Protein AF-A0AAD9N874-F1 (afdb_monomer_lite)

Radius of gyration: 60.64 Å; chains: 1; bounding box: 151×51×188 Å

Secondary structure (DSSP, 8-state):
-------------------------HHHHHHHHHHHS-HHHHHHHHHHHHHHHHHHHHHHHHHHHHHHHHHHHHHHHHHTT--STHHHHHHHHHHHHHHHHHHHHHHHHHHHHHHHHHHHHHHHHHHHHHHHHHHHHHHHHHHHHHHHHHHHHHHHHHHHHHHHHHHHHHHHHHHHHHHHHHHHHHHHHHHHHHHHHHHHHHHHHHHHHHHHHHHHHHHHHHHHHHHHHHHHHHHHHHHHHHTT--------------SSTTTSSSS--PPPP-SHHHHHHHHHHHHHHHGGGS-HHHHHHHHHHHHHHSEEE-TTT--HHHHHHHHHHHH-HHHHTT--EEE-TT-GGGTSHHHHHHHHHHHTTSTTTT--EEEETT----HHHHHHHHHHHHHH-TT--EEEE--TT--HHHHHHHHHHHHHSTT-EEEESSPPTTHHHHHHHSTT--

InterPro domains:
  IPR032675 Leucine-rich repeat domain superfamily [G3DSA:3.80.10.10] (311-430)

Structure (mmCIF, N/CA/C/O backbone):
data_AF-A0AAD9N874-F1
#
_entry.id   AF-A0AAD9N874-F1
#
loop_
_atom_site.group_PDB
_atom_site.id
_atom_site.type_symbol
_atom_site.label_atom_id
_atom_site.label_alt_id
_atom_site.label_comp_id
_atom_site.label_asym_id
_atom_site.label_entity_id
_atom_site.label_seq_id
_atom_site.pdbx_PDB_ins_code
_atom_site.Cartn_x
_atom_site.Cartn_y
_atom_site.Cartn_z
_atom_site.occupancy
_atom_site.B_iso_or_equiv
_atom_site.auth_seq_id
_atom_site.auth_comp_id
_atom_site.auth_asym_id
_atom_site.auth_atom_id
_atom_site.pdbx_PDB_model_num
ATOM 1 N N . MET A 1 1 ? 38.591 -28.260 7.356 1.00 42.00 1 MET A N 1
ATOM 2 C CA . MET A 1 1 ? 37.758 -28.757 6.239 1.00 42.00 1 MET A CA 1
ATOM 3 C C . MET A 1 1 ? 37.485 -27.555 5.336 1.00 42.00 1 MET A C 1
ATOM 5 O O . MET A 1 1 ? 36.665 -26.738 5.706 1.00 42.00 1 MET A O 1
ATOM 9 N N . ALA A 1 2 ? 38.354 -27.141 4.413 1.00 37.69 2 ALA A N 1
ATOM 10 C CA . ALA A 1 2 ? 38.910 -27.780 3.211 1.00 37.69 2 ALA A CA 1
ATOM 11 C C . ALA A 1 2 ? 37.893 -27.962 2.060 1.00 37.69 2 ALA A C 1
ATOM 13 O O . ALA A 1 2 ? 36.915 -28.679 2.231 1.00 37.69 2 ALA A O 1
ATOM 14 N N . HIS A 1 3 ? 38.265 -27.374 0.906 1.00 35.12 3 HIS A N 1
ATOM 15 C CA . HIS A 1 3 ? 37.797 -27.563 -0.487 1.00 35.12 3 HIS A CA 1
ATOM 16 C C . HIS A 1 3 ? 36.649 -26.646 -0.973 1.00 35.12 3 HIS A C 1
ATOM 18 O O . HIS A 1 3 ? 35.693 -26.420 -0.253 1.00 35.12 3 HIS A O 1
ATOM 24 N N . SER A 1 4 ? 36.680 -26.039 -2.171 1.00 32.09 4 SER A N 1
ATOM 25 C CA . SER A 1 4 ? 37.564 -26.227 -3.342 1.00 32.09 4 SER A CA 1
ATOM 26 C C . SER A 1 4 ? 37.366 -25.111 -4.388 1.00 32.09 4 SER A C 1
ATOM 28 O O . SER A 1 4 ? 36.240 -24.771 -4.733 1.00 32.09 4 SER A O 1
ATOM 30 N N . ARG A 1 5 ? 38.479 -24.597 -4.936 1.00 38.16 5 ARG A N 1
ATOM 31 C CA . ARG A 1 5 ? 38.583 -23.929 -6.252 1.00 38.16 5 ARG A CA 1
ATOM 32 C C . ARG A 1 5 ? 38.628 -24.987 -7.367 1.00 38.16 5 ARG A C 1
ATOM 34 O O . ARG A 1 5 ? 39.183 -26.054 -7.107 1.00 38.16 5 ARG A O 1
ATOM 41 N N . PRO A 1 6 ? 38.266 -24.655 -8.618 1.00 43.28 6 PRO A N 1
ATOM 42 C CA . PRO A 1 6 ? 38.778 -25.358 -9.784 1.00 43.28 6 PRO A CA 1
ATOM 43 C C . PRO A 1 6 ? 39.848 -24.528 -10.518 1.00 43.28 6 PRO A C 1
ATOM 45 O O . PRO A 1 6 ? 39.584 -23.470 -11.084 1.00 43.28 6 PRO A O 1
ATOM 48 N N . THR A 1 7 ? 41.076 -25.045 -10.498 1.00 34.88 7 THR A N 1
ATOM 49 C CA . THR A 1 7 ? 42.065 -24.981 -11.590 1.00 34.88 7 THR A CA 1
ATOM 50 C C . THR A 1 7 ? 41.526 -25.824 -12.758 1.00 34.88 7 THR A C 1
ATOM 52 O O . THR A 1 7 ? 40.979 -26.891 -12.516 1.00 34.88 7 THR A O 1
ATOM 55 N N . GLY A 1 8 ? 41.524 -25.375 -14.011 1.00 32.25 8 GLY A N 1
ATOM 56 C CA . GLY A 1 8 ? 42.701 -25.275 -14.872 1.00 32.25 8 GLY A CA 1
ATOM 57 C C . GLY A 1 8 ? 42.715 -26.455 -15.855 1.00 32.25 8 GLY A C 1
ATOM 58 O O . GLY A 1 8 ? 42.802 -27.599 -15.426 1.00 32.25 8 GLY A O 1
ATOM 59 N N . VAL A 1 9 ? 42.650 -26.185 -17.163 1.00 30.33 9 VAL A N 1
ATOM 60 C CA . VAL A 1 9 ? 43.006 -27.160 -18.207 1.00 30.33 9 VAL A CA 1
ATOM 61 C C . VAL A 1 9 ? 44.010 -26.507 -19.144 1.00 30.33 9 VAL A C 1
ATOM 63 O O . VAL A 1 9 ? 43.755 -25.467 -19.747 1.00 30.33 9 VAL A O 1
ATOM 66 N N . ALA A 1 10 ? 45.174 -27.142 -19.199 1.00 33.56 10 ALA A N 1
ATOM 67 C CA . ALA A 1 10 ? 46.277 -26.883 -20.099 1.00 33.56 10 ALA A CA 1
ATOM 68 C C . ALA A 1 10 ? 46.160 -27.760 -21.356 1.00 33.56 10 ALA A C 1
ATOM 70 O O . ALA A 1 10 ? 45.711 -28.900 -21.275 1.00 33.56 10 ALA A O 1
ATOM 71 N N . ALA A 1 11 ? 46.670 -27.264 -22.481 1.00 30.23 11 ALA A N 1
ATOM 72 C CA . ALA A 1 11 ? 47.220 -28.064 -23.578 1.00 30.23 11 ALA A CA 1
ATOM 73 C C . ALA A 1 11 ? 48.305 -27.191 -24.239 1.00 30.23 11 ALA A C 1
ATOM 75 O O . ALA A 1 11 ? 48.022 -26.091 -24.700 1.00 30.23 11 ALA A O 1
ATOM 76 N N . ALA A 1 12 ? 49.587 -27.436 -23.968 1.00 30.05 12 ALA A N 1
ATOM 77 C CA . ALA A 1 12 ? 50.459 -28.448 -24.574 1.00 30.05 12 ALA A CA 1
ATOM 78 C C . ALA A 1 12 ? 50.998 -28.028 -25.957 1.00 30.05 12 ALA A C 1
ATOM 80 O O . ALA A 1 12 ? 50.271 -27.827 -26.923 1.00 30.05 12 ALA A O 1
ATOM 81 N N . ARG A 1 13 ? 52.328 -27.891 -25.978 1.00 33.28 13 ARG A N 1
ATOM 82 C CA . ARG A 1 13 ? 53.229 -27.577 -27.091 1.00 33.28 13 ARG A CA 1
ATOM 83 C C . ARG A 1 13 ? 53.174 -28.637 -28.198 1.00 33.28 13 ARG A C 1
ATOM 85 O O . ARG A 1 13 ? 53.169 -29.820 -27.891 1.00 33.28 13 ARG A O 1
ATOM 92 N N . SER A 1 14 ? 53.407 -28.225 -29.442 1.00 27.48 14 SER A N 1
ATOM 93 C CA . SER A 1 14 ? 54.469 -28.821 -30.267 1.00 27.48 14 SER A CA 1
ATOM 94 C C . SER A 1 14 ? 54.889 -27.827 -31.351 1.00 27.48 14 SER A C 1
ATOM 96 O O . SER A 1 14 ? 54.061 -27.105 -31.901 1.00 27.48 14 SER A O 1
ATOM 98 N N . GLY A 1 15 ? 56.194 -27.726 -31.583 1.00 32.03 15 GLY A N 1
ATOM 99 C CA . GLY A 1 15 ? 56.766 -26.992 -32.703 1.00 32.03 15 GLY A CA 1
ATOM 100 C C . GLY A 1 15 ? 57.331 -27.972 -33.715 1.00 32.03 15 GLY A C 1
ATOM 101 O O . GLY A 1 15 ? 57.788 -2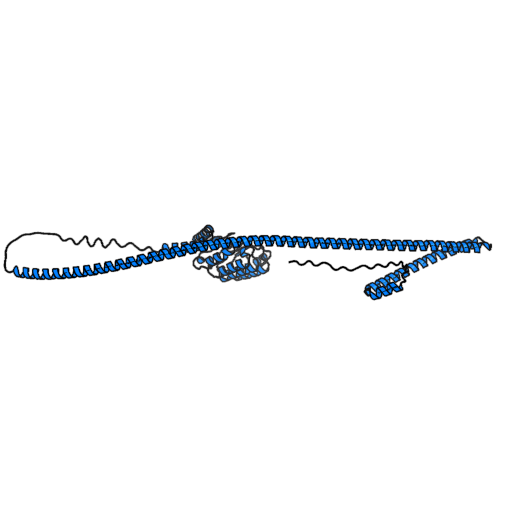9.030 -33.308 1.00 32.03 15 GLY A O 1
ATOM 102 N N . VAL A 1 16 ? 57.351 -27.590 -34.989 1.00 28.25 16 VAL A N 1
ATOM 103 C CA . VAL A 1 16 ? 58.293 -28.069 -36.009 1.00 28.25 16 VAL A CA 1
ATOM 104 C C . VAL A 1 16 ? 58.403 -26.947 -37.040 1.00 28.25 16 VAL A C 1
ATOM 106 O O . VAL A 1 16 ? 57.395 -26.467 -37.554 1.00 28.25 16 VAL A O 1
ATOM 109 N N . GLY A 1 17 ? 59.625 -26.486 -37.299 1.00 33.69 17 GLY A N 1
ATOM 110 C CA . GLY A 1 17 ? 59.907 -25.601 -38.420 1.00 33.69 17 GLY A CA 1
ATOM 111 C C . GLY A 1 17 ? 59.955 -26.380 -39.729 1.00 33.69 17 GLY A C 1
ATOM 112 O O . GLY A 1 17 ? 60.390 -27.523 -39.754 1.00 33.69 17 GLY A O 1
ATOM 113 N N . SER A 1 18 ? 59.577 -25.748 -40.830 1.00 27.91 18 SER A N 1
ATOM 114 C CA . SER A 1 18 ? 60.259 -25.967 -42.104 1.00 27.91 18 SER A CA 1
ATOM 115 C C . SER A 1 18 ? 59.939 -24.824 -43.056 1.00 27.91 18 SER A C 1
ATOM 117 O O . SER A 1 18 ? 58.809 -24.375 -43.213 1.00 27.91 18 SER A O 1
ATOM 119 N N . THR A 1 19 ? 61.007 -24.304 -43.636 1.00 43.25 19 THR A N 1
ATOM 120 C CA . THR A 1 19 ? 61.023 -23.492 -44.839 1.00 43.25 19 THR A CA 1
ATOM 121 C C . THR A 1 19 ? 60.520 -24.321 -46.015 1.00 43.25 19 THR A C 1
ATOM 123 O O . THR A 1 19 ? 61.205 -25.253 -46.429 1.00 43.25 19 THR A O 1
ATOM 126 N N . THR A 1 20 ? 59.395 -23.939 -46.611 1.00 32.03 20 THR A N 1
ATOM 127 C CA . THR A 1 20 ? 59.020 -24.372 -47.961 1.00 32.03 20 THR A CA 1
ATOM 128 C C . THR A 1 20 ? 58.511 -23.175 -48.747 1.00 32.03 20 THR A C 1
ATOM 130 O O . THR A 1 20 ? 57.522 -22.522 -48.425 1.00 32.03 20 THR A O 1
ATOM 133 N N . ARG A 1 21 ? 59.288 -22.841 -49.772 1.00 42.00 21 ARG A N 1
ATOM 134 C CA . ARG A 1 21 ? 58.993 -21.843 -50.788 1.00 42.00 21 ARG A CA 1
ATOM 135 C C . ARG A 1 21 ? 58.065 -22.524 -51.792 1.00 42.00 21 ARG A C 1
ATOM 137 O O . ARG A 1 21 ? 58.548 -23.156 -52.721 1.00 42.00 21 ARG A O 1
ATOM 144 N N . GLU A 1 22 ? 56.758 -22.450 -51.569 1.00 33.22 22 GLU A N 1
ATOM 145 C CA . GLU A 1 22 ? 55.765 -22.943 -52.526 1.00 33.22 22 GLU A CA 1
ATOM 146 C C . GLU A 1 22 ? 55.312 -21.803 -53.437 1.00 33.22 22 GLU A C 1
ATOM 148 O O . GLU A 1 22 ? 54.721 -20.809 -53.009 1.00 33.22 22 GLU A O 1
ATOM 153 N N . VAL A 1 23 ? 55.616 -21.954 -54.723 1.00 37.16 23 VAL A N 1
ATOM 154 C CA . VAL A 1 23 ? 54.892 -21.270 -55.789 1.00 37.16 23 VAL A CA 1
ATOM 155 C C . VAL A 1 23 ? 53.478 -21.852 -55.762 1.00 37.16 23 VAL A C 1
ATOM 157 O O . VAL A 1 23 ? 53.279 -23.004 -56.132 1.00 37.16 23 VAL A O 1
ATOM 160 N N . LEU A 1 24 ? 52.520 -21.081 -55.241 1.00 38.62 24 LEU A N 1
ATOM 161 C CA . LEU A 1 24 ? 51.105 -21.448 -55.214 1.00 38.62 24 LEU A CA 1
ATOM 162 C C . LEU A 1 24 ? 50.596 -21.589 -56.649 1.00 38.62 24 LEU A C 1
ATOM 164 O O . LEU A 1 24 ? 50.395 -20.596 -57.349 1.00 38.62 24 LEU A O 1
ATOM 168 N N . ASP A 1 25 ? 50.391 -22.831 -57.068 1.00 51.28 25 ASP A N 1
ATOM 169 C CA . ASP A 1 25 ? 49.714 -23.149 -58.312 1.00 51.28 25 ASP A CA 1
ATOM 170 C C . ASP A 1 25 ? 48.209 -22.867 -58.154 1.00 51.28 25 ASP A C 1
ATOM 172 O O . ASP A 1 25 ? 47.605 -23.180 -57.121 1.00 51.28 25 ASP A O 1
ATOM 176 N N . ASN A 1 26 ? 47.585 -22.249 -59.162 1.00 49.41 26 ASN A N 1
ATOM 177 C CA . ASN A 1 26 ? 46.180 -21.803 -59.105 1.00 49.41 26 ASN A CA 1
ATOM 178 C C . ASN A 1 26 ? 45.200 -22.960 -58.821 1.00 49.41 26 ASN A C 1
ATOM 180 O O . ASN A 1 26 ? 44.080 -22.744 -58.355 1.00 49.41 26 ASN A O 1
ATOM 184 N N . THR A 1 27 ? 45.649 -24.189 -59.054 1.00 56.91 27 THR A N 1
ATOM 185 C CA . THR A 1 27 ? 44.970 -25.452 -58.778 1.00 56.91 27 THR A CA 1
ATOM 186 C C . THR A 1 27 ? 44.706 -25.666 -57.279 1.00 56.91 27 THR A C 1
ATOM 188 O O . THR A 1 27 ? 43.614 -26.087 -56.904 1.00 56.91 27 THR A O 1
ATOM 191 N N . PHE A 1 28 ? 45.639 -25.277 -56.399 1.00 63.06 28 PHE A N 1
ATOM 192 C CA . PHE A 1 28 ? 45.507 -25.462 -54.945 1.00 63.06 28 PHE A CA 1
ATOM 193 C C . PHE A 1 28 ? 44.480 -24.509 -54.316 1.00 63.06 28 PHE A C 1
ATOM 195 O O . PHE A 1 28 ? 43.690 -24.898 -53.456 1.00 63.06 28 PHE A O 1
ATOM 202 N N . LEU A 1 29 ? 44.441 -23.254 -54.778 1.00 55.84 29 LEU A N 1
ATOM 203 C CA . LEU A 1 29 ? 43.471 -22.259 -54.305 1.00 55.84 29 LEU A CA 1
ATOM 204 C C . LEU A 1 29 ? 42.032 -22.614 -54.706 1.00 55.84 29 LEU A C 1
ATOM 206 O O . LEU A 1 29 ? 41.101 -22.318 -53.956 1.00 55.84 29 LEU A O 1
ATOM 210 N N . LEU A 1 30 ? 41.848 -23.271 -55.855 1.00 63.91 30 LEU A N 1
ATOM 211 C CA . LEU A 1 30 ? 40.539 -23.741 -56.310 1.00 63.91 30 LEU A CA 1
ATOM 212 C C . LEU A 1 30 ? 40.043 -24.949 -55.501 1.00 63.91 30 LEU A C 1
ATOM 214 O O . LEU A 1 30 ? 38.861 -24.989 -55.158 1.00 63.91 30 LEU A O 1
ATOM 218 N N . ASP A 1 31 ? 40.919 -25.886 -55.136 1.00 63.94 31 ASP A N 1
ATOM 219 C CA . ASP A 1 31 ? 40.536 -27.028 -54.294 1.00 63.94 31 ASP A CA 1
ATOM 220 C C . ASP A 1 31 ? 40.328 -26.640 -52.822 1.00 63.94 31 ASP A C 1
ATOM 222 O O . ASP A 1 31 ? 39.381 -27.112 -52.190 1.00 63.94 31 ASP A O 1
ATOM 226 N N . PHE A 1 32 ? 41.109 -25.697 -52.285 1.00 70.69 32 PHE A N 1
ATOM 227 C CA . PHE A 1 32 ? 40.855 -25.143 -50.951 1.00 70.69 32 PHE A CA 1
ATOM 228 C C . PHE A 1 32 ? 39.495 -24.425 -50.873 1.00 70.69 32 PHE A C 1
ATOM 230 O O . PHE A 1 32 ? 38.756 -24.589 -49.896 1.00 70.69 32 PHE A O 1
ATOM 237 N N . ALA A 1 33 ? 39.145 -23.661 -51.916 1.00 70.38 33 ALA A N 1
ATOM 238 C CA . ALA A 1 33 ? 37.878 -22.939 -51.997 1.00 70.38 33 ALA A CA 1
ATOM 239 C C . ALA A 1 33 ? 36.670 -23.884 -52.100 1.00 70.38 33 ALA A C 1
ATOM 241 O O . ALA A 1 33 ? 35.655 -23.627 -51.453 1.00 70.38 33 ALA A O 1
ATOM 242 N N . LYS A 1 34 ? 36.788 -25.002 -52.834 1.00 76.00 34 LYS A N 1
ATOM 243 C CA . LYS A 1 34 ? 35.721 -26.015 -52.945 1.00 76.00 34 LYS A CA 1
ATOM 244 C C . LYS A 1 34 ? 35.302 -26.608 -51.599 1.00 76.00 34 LYS A C 1
ATOM 246 O O . LYS A 1 34 ? 34.127 -26.919 -51.430 1.00 76.00 34 LYS A O 1
ATOM 251 N N . HIS A 1 35 ? 36.237 -26.766 -50.662 1.00 71.88 35 HIS A N 1
ATOM 252 C CA . HIS A 1 35 ? 35.974 -27.432 -49.383 1.00 71.88 35 HIS A CA 1
ATOM 253 C C . HIS A 1 35 ? 35.630 -26.489 -48.221 1.00 71.88 35 HIS A C 1
ATOM 255 O O . HIS A 1 35 ? 35.048 -26.951 -47.244 1.00 71.88 35 HIS A O 1
ATOM 261 N N . ASN A 1 36 ? 35.959 -25.192 -48.304 1.00 68.06 36 ASN A N 1
ATOM 262 C CA . ASN A 1 36 ? 35.872 -24.280 -47.150 1.00 68.06 36 ASN A CA 1
ATOM 263 C C . ASN A 1 36 ? 35.109 -22.970 -47.401 1.00 68.06 36 ASN A C 1
ATOM 265 O O . ASN A 1 36 ? 34.953 -22.182 -46.471 1.00 68.06 36 ASN A O 1
ATOM 269 N N . MET A 1 37 ? 34.662 -22.700 -48.630 1.00 72.94 37 MET A N 1
ATOM 270 C CA . MET A 1 37 ? 33.981 -21.447 -48.984 1.00 72.94 37 MET A CA 1
ATOM 271 C C . MET A 1 37 ? 32.569 -21.721 -49.498 1.00 72.94 37 MET A C 1
ATOM 273 O O . MET A 1 37 ? 32.324 -22.746 -50.135 1.00 72.94 37 MET A O 1
ATOM 277 N N . SER A 1 38 ? 31.637 -20.801 -49.246 1.00 75.88 38 SER A N 1
ATOM 278 C CA . SER A 1 38 ? 30.277 -20.902 -49.788 1.00 75.88 38 SER A CA 1
ATOM 279 C C . SER A 1 38 ? 30.277 -20.763 -51.322 1.00 75.88 38 SER A C 1
ATOM 281 O O . SER A 1 38 ? 31.174 -20.118 -51.874 1.00 75.88 38 SER A O 1
ATOM 283 N N . PRO A 1 39 ? 29.278 -21.304 -52.049 1.00 69.12 39 PRO A N 1
ATOM 284 C CA . PRO A 1 39 ? 29.229 -21.227 -53.516 1.00 69.12 39 PRO A CA 1
ATOM 285 C C . PRO A 1 39 ? 29.345 -19.796 -54.071 1.00 69.12 39 PRO A C 1
ATOM 287 O O . PRO A 1 39 ? 29.972 -19.572 -55.107 1.00 69.12 39 PRO A O 1
ATOM 290 N N . THR A 1 40 ? 28.805 -18.810 -53.351 1.00 60.03 40 THR A N 1
ATOM 291 C CA . THR A 1 40 ? 28.890 -17.387 -53.709 1.00 60.03 40 THR A CA 1
ATOM 292 C C . THR A 1 40 ? 30.314 -16.846 -53.575 1.00 60.03 40 THR A C 1
ATOM 294 O O . THR A 1 40 ? 30.794 -16.127 -54.451 1.00 60.03 40 THR A O 1
ATOM 297 N N . GLU A 1 41 ? 31.027 -17.221 -52.513 1.00 60.75 41 GLU A N 1
ATOM 298 C CA . GLU A 1 41 ? 32.422 -16.826 -52.303 1.00 60.75 41 GLU A CA 1
ATOM 299 C C . GLU A 1 41 ? 33.365 -17.546 -53.280 1.00 60.75 41 GLU A C 1
ATOM 301 O O . GLU A 1 41 ? 34.318 -16.940 -53.771 1.00 60.75 41 GLU A O 1
ATOM 306 N N . GLN A 1 42 ? 33.067 -18.803 -53.636 1.00 65.62 42 GLN A N 1
ATOM 307 C CA . GLN A 1 42 ? 33.783 -19.542 -54.683 1.00 65.62 42 GLN A CA 1
ATOM 308 C C . GLN A 1 42 ? 33.629 -18.864 -56.051 1.00 65.62 42 GLN A C 1
ATOM 310 O O . GLN A 1 42 ? 34.613 -18.695 -56.775 1.00 65.62 42 GLN A O 1
ATOM 315 N N . PHE A 1 43 ? 32.414 -18.424 -56.397 1.00 63.38 43 PHE A N 1
ATOM 316 C CA . PHE A 1 43 ? 32.150 -17.702 -57.641 1.00 63.38 43 PHE A CA 1
ATOM 317 C C . PHE A 1 43 ? 32.902 -16.367 -57.691 1.00 63.38 43 PHE A C 1
ATOM 319 O O . PHE A 1 43 ? 33.572 -16.072 -58.682 1.00 63.38 43 PHE A O 1
ATOM 326 N N . GLN A 1 44 ? 32.874 -15.588 -56.607 1.00 59.19 44 GLN A N 1
ATOM 327 C CA . GLN A 1 44 ? 33.616 -14.327 -56.533 1.00 59.19 44 GLN A CA 1
ATOM 328 C C . GLN A 1 44 ? 35.134 -14.536 -56.624 1.00 59.19 44 GLN A C 1
ATOM 330 O O . GLN A 1 44 ? 35.810 -13.782 -57.328 1.00 59.19 44 GLN A O 1
ATOM 335 N N . LEU A 1 45 ? 35.675 -15.583 -55.989 1.00 65.38 45 LEU A N 1
ATOM 336 C CA . LEU A 1 45 ? 37.093 -15.934 -56.095 1.00 65.38 45 LEU A CA 1
ATOM 337 C C . LEU A 1 45 ? 37.463 -16.341 -57.532 1.00 65.38 45 LEU A C 1
ATOM 339 O O . LEU A 1 45 ? 38.462 -15.860 -58.069 1.00 65.38 45 LEU A O 1
ATOM 343 N N . GLY A 1 46 ? 36.630 -17.157 -58.185 1.00 60.72 46 GLY A N 1
ATOM 344 C CA . GLY A 1 46 ? 36.826 -17.592 -59.571 1.00 60.72 46 GLY A CA 1
ATOM 345 C C . GLY A 1 46 ? 36.775 -16.441 -60.580 1.00 60.72 46 GLY A C 1
ATOM 346 O O . GLY A 1 46 ? 37.608 -16.375 -61.487 1.00 60.72 46 GLY A O 1
ATOM 347 N N . VAL A 1 47 ? 35.851 -15.494 -60.398 1.00 55.59 47 VAL A N 1
ATOM 348 C CA . VAL A 1 47 ? 35.753 -14.278 -61.223 1.00 55.59 47 VAL A CA 1
ATOM 349 C C . VAL A 1 47 ? 36.964 -13.370 -61.000 1.00 55.59 47 VAL A C 1
ATOM 351 O O . VAL A 1 47 ? 37.551 -12.884 -61.965 1.00 55.59 47 VAL A O 1
ATOM 354 N N . SER A 1 48 ? 37.405 -13.196 -59.752 1.00 54.31 48 SER A N 1
ATOM 355 C CA . SER A 1 48 ? 38.559 -12.349 -59.425 1.00 54.31 48 SER A CA 1
ATOM 356 C C . SER A 1 48 ? 39.883 -12.925 -59.953 1.00 54.31 48 SER A C 1
ATOM 358 O O . SER A 1 48 ? 40.722 -12.180 -60.463 1.00 54.31 48 SER A O 1
ATOM 360 N N . LEU A 1 49 ? 40.062 -14.251 -59.909 1.00 55.69 49 LEU A N 1
ATOM 361 C CA . LEU A 1 49 ? 41.225 -14.932 -60.494 1.00 55.69 49 LEU A CA 1
ATOM 362 C C . LEU A 1 49 ? 41.221 -14.862 -62.029 1.00 55.69 49 LEU A C 1
ATOM 364 O O . LEU A 1 49 ? 42.264 -14.590 -62.629 1.00 55.69 49 LEU A O 1
ATOM 368 N N . LYS A 1 50 ? 40.055 -15.033 -62.671 1.00 52.91 50 LYS A N 1
ATOM 369 C CA . LYS A 1 50 ? 39.913 -14.882 -64.130 1.00 52.91 50 LYS A CA 1
ATOM 370 C C . LYS A 1 50 ? 40.186 -13.454 -64.596 1.00 52.91 50 LYS A C 1
ATOM 372 O O . LYS A 1 50 ? 40.898 -13.285 -65.580 1.00 52.91 50 LYS A O 1
ATOM 377 N N . LEU A 1 51 ? 39.681 -12.448 -63.882 1.00 47.97 51 LEU A N 1
ATOM 378 C CA . LEU A 1 51 ? 39.933 -11.039 -64.197 1.00 47.97 51 LEU A CA 1
ATOM 379 C C . LEU A 1 51 ? 41.414 -10.689 -64.042 1.00 47.97 51 LEU A C 1
ATOM 381 O O . LEU A 1 51 ? 41.995 -10.139 -64.966 1.00 47.97 51 LEU A O 1
ATOM 385 N N . LYS A 1 52 ? 42.074 -11.103 -62.952 1.00 50.53 52 LYS A N 1
ATOM 386 C CA . LYS A 1 52 ? 43.522 -10.876 -62.778 1.00 50.53 52 LYS A CA 1
ATOM 387 C C . LYS A 1 52 ? 44.359 -11.552 -63.864 1.00 50.53 52 LYS A C 1
ATOM 389 O O . LYS A 1 52 ? 45.304 -10.961 -64.371 1.00 50.53 52 LYS A O 1
ATOM 394 N N . SER A 1 53 ? 43.992 -12.772 -64.253 1.00 51.50 53 SER A N 1
ATOM 395 C CA . SER A 1 53 ? 44.628 -13.494 -65.359 1.00 51.50 53 SER A CA 1
ATOM 396 C C . SER A 1 53 ? 44.410 -12.818 -66.719 1.00 51.50 53 SER A C 1
ATOM 398 O O . SER A 1 53 ? 45.289 -12.882 -67.578 1.00 51.50 53 SER A O 1
ATOM 400 N N . ALA A 1 54 ? 43.248 -12.199 -66.938 1.00 48.12 54 ALA A N 1
ATOM 401 C CA . ALA A 1 54 ? 42.944 -11.459 -68.158 1.00 48.12 54 ALA A CA 1
ATOM 402 C C . ALA A 1 54 ? 43.711 -10.131 -68.211 1.00 48.12 54 ALA A C 1
ATOM 404 O O . ALA A 1 54 ? 44.377 -9.871 -69.204 1.00 48.12 54 ALA A O 1
ATOM 405 N N . THR A 1 55 ? 43.730 -9.365 -67.117 1.00 49.41 55 THR A N 1
ATOM 406 C CA . THR A 1 55 ? 44.445 -8.083 -67.034 1.00 49.41 55 THR A CA 1
ATOM 407 C C . THR A 1 55 ? 45.959 -8.255 -67.155 1.00 49.41 55 THR A C 1
ATOM 409 O O . THR A 1 55 ? 46.607 -7.485 -67.851 1.00 49.41 55 THR A O 1
ATOM 412 N N . VAL A 1 56 ? 46.544 -9.296 -66.549 1.00 49.22 56 VAL A N 1
ATOM 413 C CA . VAL A 1 56 ? 47.975 -9.602 -66.743 1.00 49.22 56 VAL A CA 1
ATOM 414 C C . VAL A 1 56 ? 48.261 -9.999 -68.195 1.00 49.22 56 VAL A C 1
ATOM 416 O O . VAL A 1 56 ? 49.289 -9.609 -68.734 1.00 49.22 56 VAL A O 1
ATOM 419 N N . ARG A 1 57 ? 47.352 -10.728 -68.856 1.00 52.09 57 ARG A N 1
ATOM 420 C CA . ARG A 1 57 ? 47.504 -11.089 -70.275 1.00 52.09 57 ARG A CA 1
ATOM 421 C C . ARG A 1 57 ? 47.350 -9.898 -71.219 1.00 52.09 57 ARG A C 1
ATOM 423 O O . ARG A 1 57 ? 48.071 -9.860 -72.206 1.00 52.09 57 ARG A O 1
ATOM 430 N N . GLU A 1 58 ? 46.456 -8.955 -70.932 1.00 57.22 58 GLU A N 1
ATOM 431 C CA . GLU A 1 58 ? 46.334 -7.707 -71.699 1.00 57.22 58 GLU A CA 1
ATOM 432 C C . GLU A 1 58 ? 47.555 -6.811 -71.514 1.00 57.22 58 GLU A C 1
ATOM 434 O O . GLU A 1 58 ? 48.114 -6.372 -72.504 1.00 57.22 58 GLU A O 1
ATOM 439 N N . ILE A 1 59 ? 48.056 -6.638 -70.287 1.00 51.59 59 ILE A N 1
ATOM 440 C CA . ILE A 1 59 ? 49.269 -5.840 -70.047 1.00 51.59 59 ILE A CA 1
ATOM 441 C C . ILE A 1 59 ? 50.491 -6.459 -70.744 1.00 51.59 59 ILE A C 1
ATOM 443 O O . ILE A 1 59 ? 51.307 -5.732 -71.305 1.00 51.59 59 ILE A O 1
ATOM 447 N N . ILE A 1 60 ? 50.620 -7.792 -70.742 1.00 53.31 60 ILE A N 1
ATOM 448 C CA . ILE A 1 60 ? 51.681 -8.479 -71.496 1.00 53.31 60 ILE A CA 1
ATOM 449 C C . ILE A 1 60 ? 51.501 -8.248 -73.001 1.00 53.31 60 ILE A C 1
ATOM 451 O O . ILE A 1 60 ? 52.474 -7.930 -73.671 1.00 53.31 60 ILE A O 1
ATOM 455 N N . ARG A 1 61 ? 50.271 -8.342 -73.520 1.00 57.75 61 ARG A N 1
ATOM 456 C CA . ARG A 1 61 ? 49.974 -8.157 -74.948 1.00 57.75 61 ARG A CA 1
ATOM 457 C C . ARG A 1 61 ? 50.229 -6.721 -75.416 1.00 57.75 61 ARG A C 1
ATOM 459 O O . ARG A 1 61 ? 50.936 -6.533 -76.394 1.00 57.75 61 ARG A O 1
ATOM 466 N N . ASP A 1 62 ? 49.749 -5.724 -74.679 1.00 52.91 62 ASP A N 1
ATOM 467 C CA . ASP A 1 62 ? 49.956 -4.306 -74.998 1.00 52.91 62 ASP A CA 1
ATOM 468 C C . ASP A 1 62 ? 51.441 -3.926 -74.899 1.00 52.91 62 ASP A C 1
ATOM 470 O O . ASP A 1 62 ? 51.951 -3.123 -75.684 1.00 52.91 62 ASP A O 1
ATOM 474 N N . SER A 1 63 ? 52.167 -4.539 -73.956 1.00 55.38 63 SER A N 1
ATOM 475 C CA . SER A 1 63 ? 53.614 -4.378 -73.859 1.00 55.38 63 SER A CA 1
ATOM 476 C C . SER A 1 63 ? 54.340 -5.079 -75.013 1.00 55.38 63 SER A C 1
ATOM 478 O O . SER A 1 63 ? 55.291 -4.507 -75.536 1.00 55.38 63 SER A O 1
ATOM 480 N N . ASP A 1 64 ? 53.910 -6.264 -75.447 1.00 55.59 64 ASP A N 1
ATOM 481 C CA . ASP A 1 64 ? 54.481 -6.976 -76.600 1.00 55.59 64 ASP A CA 1
ATOM 482 C C . ASP A 1 64 ? 54.217 -6.235 -77.925 1.00 55.59 64 ASP A C 1
ATOM 484 O O . ASP A 1 64 ? 55.100 -6.181 -78.786 1.00 55.59 64 ASP A O 1
ATOM 488 N N . ASP A 1 65 ? 53.059 -5.583 -78.064 1.00 62.00 65 ASP A N 1
ATOM 489 C CA . ASP A 1 65 ? 52.692 -4.773 -79.232 1.00 62.00 65 ASP A CA 1
ATOM 490 C C . ASP A 1 65 ? 53.500 -3.464 -79.291 1.00 62.00 65 ASP A C 1
ATOM 492 O O . ASP A 1 65 ? 54.060 -3.106 -80.333 1.00 62.00 65 ASP A O 1
ATOM 496 N N . ALA A 1 66 ? 53.649 -2.764 -78.161 1.00 56.56 66 ALA A N 1
ATOM 497 C CA . ALA A 1 66 ? 54.501 -1.576 -78.070 1.00 56.56 66 ALA A CA 1
ATOM 498 C C . ALA A 1 66 ? 55.976 -1.917 -78.341 1.00 56.56 66 ALA A C 1
ATOM 500 O O . ALA A 1 66 ? 56.697 -1.175 -79.015 1.00 56.56 66 ALA A O 1
ATOM 501 N N . VAL A 1 67 ? 56.426 -3.075 -77.859 1.00 55.81 67 VAL A N 1
ATOM 502 C CA . VAL A 1 67 ? 57.772 -3.583 -78.108 1.00 55.81 67 VAL A CA 1
ATOM 503 C C . VAL A 1 67 ? 57.968 -3.961 -79.568 1.00 55.81 67 VAL A C 1
ATOM 505 O O . VAL A 1 67 ? 58.985 -3.551 -80.123 1.00 55.81 67 VAL A O 1
ATOM 508 N N . SER A 1 68 ? 57.015 -4.654 -80.192 1.00 62.44 68 SER A N 1
ATOM 509 C CA . SER A 1 68 ? 57.068 -5.000 -81.617 1.00 62.44 68 SER A CA 1
ATOM 510 C C . SER A 1 68 ? 57.139 -3.758 -82.496 1.00 62.44 68 SER A C 1
ATOM 512 O O . SER A 1 68 ? 57.965 -3.702 -83.401 1.00 62.44 68 SER A O 1
ATOM 514 N N . ASN A 1 69 ? 56.363 -2.717 -82.183 1.00 63.31 69 ASN A N 1
ATOM 515 C CA . ASN A 1 69 ? 56.410 -1.457 -82.926 1.00 63.31 69 ASN A CA 1
ATOM 516 C C . ASN A 1 69 ? 57.752 -0.730 -82.763 1.00 63.31 69 ASN A C 1
ATOM 518 O O . ASN A 1 69 ? 58.303 -0.213 -83.732 1.00 63.31 69 ASN A O 1
ATOM 522 N N . THR A 1 70 ? 58.323 -0.725 -81.557 1.00 58.03 70 THR A N 1
ATOM 523 C CA . THR A 1 70 ? 59.640 -0.111 -81.322 1.00 58.03 70 THR A CA 1
ATOM 524 C C . THR A 1 70 ? 60.763 -0.918 -81.989 1.00 58.03 70 THR A C 1
ATOM 526 O O . THR A 1 70 ? 61.712 -0.336 -82.512 1.00 58.03 70 THR A O 1
ATOM 529 N N . PHE A 1 71 ? 60.637 -2.251 -82.022 1.00 58.12 71 PHE A N 1
ATOM 530 C CA . PHE A 1 71 ? 61.544 -3.148 -82.740 1.00 58.12 71 PHE A CA 1
ATOM 531 C C . PHE A 1 71 ? 61.482 -2.926 -84.245 1.00 58.12 71 PHE A C 1
ATOM 533 O O . PHE A 1 71 ? 62.527 -2.771 -84.857 1.00 58.12 71 PHE A O 1
ATOM 540 N N . ALA A 1 72 ? 60.284 -2.818 -84.819 1.00 64.50 72 ALA A N 1
ATOM 541 C CA . ALA A 1 72 ? 60.092 -2.561 -86.243 1.00 64.50 72 ALA A CA 1
ATOM 542 C C . ALA A 1 72 ? 60.681 -1.204 -86.669 1.00 64.50 72 ALA A C 1
ATOM 544 O O . ALA A 1 72 ? 61.278 -1.086 -87.738 1.00 64.50 72 ALA A O 1
ATOM 545 N N . ILE A 1 73 ? 60.574 -0.179 -85.813 1.00 65.88 73 ILE A N 1
ATOM 546 C CA . ILE A 1 73 ? 61.186 1.136 -86.056 1.00 65.88 73 ILE A CA 1
ATOM 547 C C . ILE A 1 73 ? 62.719 1.053 -85.983 1.00 65.88 73 ILE A C 1
ATOM 549 O O . ILE A 1 73 ? 63.399 1.623 -86.835 1.00 65.88 73 ILE A O 1
ATOM 553 N N . LEU A 1 74 ? 63.278 0.336 -85.003 1.00 58.19 74 LEU A N 1
ATOM 554 C CA . LEU A 1 74 ? 64.727 0.139 -84.873 1.00 58.19 74 LEU A CA 1
ATOM 555 C C . LEU A 1 74 ? 65.303 -0.736 -85.993 1.00 58.19 74 LEU A C 1
ATOM 557 O O . LEU A 1 74 ? 66.368 -0.420 -86.515 1.00 58.19 74 LEU A O 1
ATOM 561 N N . GLU A 1 75 ? 64.594 -1.785 -86.399 1.00 61.53 75 GLU A N 1
ATOM 562 C CA . GLU A 1 75 ? 64.940 -2.668 -87.514 1.00 61.53 75 GLU A CA 1
ATOM 563 C C . GLU A 1 75 ? 64.922 -1.888 -88.834 1.00 61.53 75 GLU A C 1
ATOM 565 O O . GLU A 1 75 ? 65.912 -1.886 -89.564 1.00 61.53 75 GLU A O 1
ATOM 570 N N . SER A 1 76 ? 63.872 -1.094 -89.080 1.00 66.44 76 SER A N 1
ATOM 571 C CA . SER A 1 76 ? 63.806 -0.188 -90.233 1.00 66.44 76 SER A CA 1
ATOM 572 C C . SER A 1 76 ? 64.922 0.864 -90.226 1.00 66.44 76 SER A C 1
ATOM 574 O O . SER A 1 76 ? 65.394 1.262 -91.294 1.00 66.44 76 SER A O 1
ATOM 576 N N . TRP A 1 77 ? 65.351 1.332 -89.052 1.00 67.81 77 TRP A N 1
ATOM 577 C CA . TRP A 1 77 ? 66.424 2.317 -88.918 1.00 67.81 77 TRP A CA 1
ATOM 578 C C . TRP A 1 77 ? 67.824 1.706 -89.101 1.00 67.81 77 TRP A C 1
ATOM 580 O O . TRP A 1 77 ? 68.676 2.329 -89.734 1.00 67.81 77 TRP A O 1
ATOM 590 N N . LEU A 1 78 ? 68.066 0.484 -88.609 1.00 56.62 78 LEU A N 1
ATOM 591 C CA . LEU A 1 78 ? 69.336 -0.239 -88.773 1.00 56.62 78 LEU A CA 1
ATOM 592 C C . LEU A 1 78 ? 69.540 -0.752 -90.206 1.00 56.62 78 LEU A C 1
ATOM 594 O O . LEU A 1 78 ? 70.630 -0.581 -90.759 1.00 56.62 78 LEU A O 1
ATOM 598 N N . VAL A 1 79 ? 68.490 -1.302 -90.827 1.00 63.31 79 VAL A N 1
ATOM 599 C CA . VAL A 1 79 ? 68.506 -1.755 -92.233 1.00 63.31 79 VAL A CA 1
ATOM 600 C C . VAL A 1 79 ? 68.776 -0.586 -93.186 1.00 63.31 79 VAL A C 1
ATOM 602 O O . VAL A 1 79 ? 69.458 -0.745 -94.192 1.00 63.31 79 VAL A O 1
ATOM 605 N N . SER A 1 80 ? 68.323 0.622 -92.840 1.00 62.53 80 SER A N 1
ATOM 606 C CA . SER A 1 80 ? 68.591 1.847 -93.606 1.00 62.53 80 SER A CA 1
ATOM 607 C C . SER A 1 80 ? 70.054 2.325 -93.529 1.00 62.53 80 SER A C 1
ATOM 609 O O . SER A 1 80 ? 70.507 3.075 -94.394 1.00 62.53 80 SER A O 1
ATOM 611 N N . ARG A 1 81 ? 70.825 1.905 -92.512 1.00 55.59 81 ARG A N 1
ATOM 612 C CA . ARG A 1 81 ? 72.144 2.491 -92.205 1.00 55.59 81 ARG A CA 1
ATOM 613 C C . ARG A 1 81 ? 73.351 1.572 -92.357 1.00 55.59 81 ARG A C 1
ATOM 615 O O . ARG A 1 81 ? 74.468 2.075 -92.255 1.00 55.59 81 ARG A O 1
ATOM 622 N N . THR A 1 82 ? 73.179 0.275 -92.594 1.00 52.53 82 THR A N 1
ATOM 623 C CA . THR A 1 82 ? 74.312 -0.665 -92.627 1.00 52.53 82 THR A CA 1
ATOM 624 C C . THR A 1 82 ? 74.153 -1.713 -93.730 1.00 52.53 82 THR A C 1
ATOM 626 O O . THR A 1 82 ? 73.193 -2.470 -93.721 1.00 52.53 82 THR A O 1
ATOM 629 N N . ASN A 1 83 ? 75.105 -1.756 -94.669 1.00 55.84 83 ASN A N 1
ATOM 630 C CA . ASN A 1 83 ? 75.179 -2.739 -95.765 1.00 55.84 83 ASN A CA 1
ATOM 631 C C . ASN A 1 83 ? 76.209 -3.858 -95.497 1.00 55.84 83 ASN A C 1
ATOM 633 O O . ASN A 1 83 ? 76.525 -4.620 -96.405 1.00 55.84 83 ASN A O 1
ATOM 637 N N . ASP A 1 84 ? 76.729 -3.958 -94.269 1.00 57.66 84 ASP A N 1
ATOM 638 C CA . ASP A 1 84 ? 77.810 -4.882 -93.913 1.00 57.66 84 ASP A CA 1
ATOM 639 C C . ASP A 1 84 ? 77.339 -5.955 -92.922 1.00 57.66 84 ASP A C 1
ATOM 641 O O . ASP A 1 84 ? 76.653 -5.643 -91.947 1.00 57.66 84 ASP A O 1
ATOM 645 N N . ASP A 1 85 ? 77.798 -7.195 -93.118 1.00 58.88 85 ASP A N 1
ATOM 646 C CA . ASP A 1 85 ? 77.458 -8.404 -92.340 1.00 58.88 85 ASP A CA 1
ATOM 647 C C . ASP A 1 85 ? 77.660 -8.277 -90.808 1.00 58.88 85 ASP A C 1
ATOM 649 O O . ASP A 1 85 ? 77.100 -9.050 -90.029 1.00 58.88 85 ASP A O 1
ATOM 653 N N . ASN A 1 86 ? 78.403 -7.267 -90.339 1.00 58.78 86 ASN A N 1
ATOM 654 C CA . ASN A 1 86 ? 78.580 -6.959 -88.913 1.00 58.78 86 ASN A CA 1
ATOM 655 C C . ASN A 1 86 ? 77.337 -6.336 -88.241 1.00 58.78 86 ASN A C 1
ATOM 657 O O . ASN A 1 86 ? 77.246 -6.322 -87.010 1.00 58.78 86 ASN A O 1
ATOM 661 N N . SER A 1 87 ? 76.366 -5.831 -89.007 1.00 62.06 87 SER A N 1
ATOM 662 C CA . SER A 1 87 ? 75.135 -5.234 -88.468 1.00 62.06 87 SER A CA 1
ATOM 663 C C . SER A 1 87 ? 74.180 -6.268 -87.873 1.00 62.06 87 SER A C 1
ATOM 665 O O . SER A 1 87 ? 73.526 -5.994 -86.866 1.00 62.06 87 SER A O 1
ATOM 667 N N . ALA A 1 88 ? 74.161 -7.485 -88.423 1.00 65.56 88 ALA A N 1
ATOM 668 C CA . ALA A 1 88 ? 73.349 -8.587 -87.917 1.00 65.56 88 ALA A CA 1
ATOM 669 C C . ALA A 1 88 ? 73.822 -9.060 -86.531 1.00 65.56 88 ALA A C 1
ATOM 671 O O . ALA A 1 88 ? 73.003 -9.358 -85.661 1.00 65.56 88 ALA A O 1
ATOM 672 N N . ALA A 1 89 ? 75.138 -9.084 -86.292 1.00 68.62 89 ALA A N 1
ATOM 673 C CA . ALA A 1 89 ? 75.704 -9.442 -84.991 1.00 68.62 89 ALA A CA 1
ATOM 674 C C . ALA A 1 89 ? 75.364 -8.394 -83.914 1.00 68.62 89 ALA A C 1
ATOM 676 O O . ALA A 1 89 ? 74.873 -8.752 -82.844 1.00 68.62 89 ALA A O 1
ATOM 677 N N . LEU A 1 90 ? 75.522 -7.102 -84.227 1.00 67.75 90 LEU A N 1
ATOM 678 C CA . LEU A 1 90 ? 75.160 -6.003 -83.324 1.00 67.75 90 LEU A CA 1
ATOM 679 C C . LEU A 1 90 ? 73.651 -5.928 -83.058 1.00 67.75 90 LEU A C 1
ATOM 681 O O . LEU A 1 90 ? 73.242 -5.659 -81.930 1.00 67.75 90 LEU A O 1
ATOM 685 N N . PHE A 1 91 ? 72.813 -6.197 -84.063 1.00 68.31 91 PHE A N 1
ATOM 686 C CA . PHE A 1 91 ? 71.362 -6.270 -83.891 1.00 68.31 91 PHE A CA 1
ATOM 687 C C . PHE A 1 91 ? 70.962 -7.421 -82.964 1.00 68.31 91 PHE A C 1
ATOM 689 O O . PHE A 1 91 ? 70.138 -7.232 -82.070 1.00 68.31 91 PHE A O 1
ATOM 696 N N . ASN A 1 92 ? 71.582 -8.592 -83.117 1.00 71.38 92 ASN A N 1
ATOM 697 C CA . ASN A 1 92 ? 71.331 -9.734 -82.242 1.00 71.38 92 ASN A CA 1
ATOM 698 C C . ASN A 1 92 ? 71.798 -9.476 -80.799 1.00 71.38 92 ASN A C 1
ATOM 700 O O . ASN A 1 92 ? 71.075 -9.823 -79.864 1.00 71.38 92 ASN A O 1
ATOM 704 N N . GLU A 1 93 ? 72.943 -8.817 -80.594 1.00 72.69 93 GLU A N 1
ATOM 705 C CA . GLU A 1 93 ? 73.409 -8.430 -79.253 1.00 72.69 93 GLU A CA 1
ATOM 706 C C . GLU A 1 93 ? 72.521 -7.355 -78.606 1.00 72.69 93 GLU A C 1
ATOM 708 O O . GLU A 1 93 ? 72.152 -7.487 -77.438 1.00 72.69 93 GLU A O 1
ATOM 713 N N . LEU A 1 94 ? 72.109 -6.326 -79.355 1.00 70.25 94 LEU A N 1
ATOM 714 C CA . LEU A 1 94 ? 71.189 -5.290 -78.869 1.00 70.25 94 LEU A CA 1
ATOM 715 C C . LEU A 1 94 ? 69.796 -5.856 -78.575 1.00 70.25 94 LEU A C 1
ATOM 717 O O . LEU A 1 94 ? 69.196 -5.518 -77.557 1.00 70.25 94 LEU A O 1
ATOM 721 N N . SER A 1 95 ? 69.303 -6.764 -79.418 1.00 72.50 95 SER A N 1
ATOM 722 C CA . SER A 1 95 ? 68.050 -7.490 -79.204 1.00 72.50 95 SER A CA 1
ATOM 723 C C . SER A 1 95 ? 68.102 -8.324 -77.924 1.00 72.50 95 SER A C 1
ATOM 725 O O . SER A 1 95 ? 67.225 -8.204 -77.062 1.00 72.50 95 SER A O 1
ATOM 727 N N . ALA A 1 96 ? 69.181 -9.088 -77.732 1.00 69.94 96 ALA A N 1
ATOM 728 C CA . ALA A 1 96 ? 69.403 -9.863 -76.518 1.00 69.94 96 ALA A CA 1
ATOM 729 C C . ALA A 1 96 ? 69.507 -8.969 -75.267 1.00 69.94 96 ALA A C 1
ATOM 731 O O . ALA A 1 96 ? 68.897 -9.279 -74.239 1.00 69.94 96 ALA A O 1
ATOM 732 N N . ALA A 1 97 ? 70.203 -7.831 -75.354 1.00 65.75 97 ALA A N 1
ATOM 733 C CA . ALA A 1 97 ? 70.312 -6.860 -74.266 1.00 65.75 97 ALA A CA 1
ATOM 734 C C . ALA A 1 97 ? 68.956 -6.213 -73.924 1.00 65.75 97 ALA A C 1
ATOM 736 O O . ALA A 1 97 ? 68.600 -6.111 -72.749 1.00 65.75 97 ALA A O 1
ATOM 737 N N . CYS A 1 98 ? 68.147 -5.848 -74.923 1.00 67.12 98 CYS A N 1
ATOM 738 C CA . CYS A 1 98 ? 66.797 -5.319 -74.719 1.00 67.12 98 CYS A CA 1
ATOM 739 C C . CYS A 1 98 ? 65.851 -6.345 -74.076 1.00 67.12 98 CYS A C 1
ATOM 741 O O . CYS A 1 98 ? 65.050 -5.982 -73.212 1.00 67.12 98 CYS A O 1
ATOM 743 N N . VAL A 1 99 ? 65.942 -7.622 -74.460 1.00 69.56 99 VAL A N 1
ATOM 744 C CA . VAL A 1 99 ? 65.181 -8.712 -73.823 1.00 69.56 99 VAL A CA 1
ATOM 745 C C . VAL A 1 99 ? 65.626 -8.910 -72.370 1.00 69.56 99 VAL A C 1
ATOM 747 O O . VAL A 1 99 ? 64.785 -9.124 -71.494 1.00 69.56 99 VAL A O 1
ATOM 750 N N . TYR A 1 100 ? 66.926 -8.802 -72.088 1.00 67.81 100 TYR A N 1
ATOM 751 C CA . TYR A 1 100 ? 67.466 -8.934 -70.735 1.00 67.81 100 TYR A CA 1
ATOM 752 C C . TYR A 1 100 ? 67.026 -7.787 -69.811 1.00 67.81 100 TYR A C 1
ATOM 754 O O . TYR A 1 100 ? 66.554 -8.049 -68.705 1.00 67.81 100 TYR A O 1
ATOM 762 N N . ILE A 1 101 ? 67.093 -6.535 -70.279 1.00 69.94 101 ILE A N 1
ATOM 763 C CA . ILE A 1 101 ? 66.652 -5.352 -69.518 1.00 69.94 101 ILE A CA 1
ATOM 764 C C . ILE A 1 101 ? 65.150 -5.438 -69.206 1.00 69.94 101 ILE A C 1
ATOM 766 O O . ILE A 1 101 ? 64.757 -5.298 -68.051 1.00 69.94 101 ILE A O 1
ATOM 770 N N . LYS A 1 102 ? 64.308 -5.805 -70.184 1.00 72.12 102 LYS A N 1
ATOM 771 C CA . LYS A 1 102 ? 62.860 -5.986 -69.959 1.00 72.12 102 LYS A CA 1
ATOM 772 C C . LYS A 1 102 ? 62.538 -7.092 -68.961 1.00 72.12 102 LYS A C 1
ATOM 774 O O . LYS A 1 102 ? 61.617 -6.950 -68.160 1.00 72.12 102 LYS A O 1
ATOM 779 N N . ARG A 1 103 ? 63.289 -8.199 -68.985 1.00 73.94 103 ARG A N 1
ATOM 780 C CA . ARG A 1 103 ? 63.138 -9.267 -67.986 1.00 73.94 103 ARG A CA 1
ATOM 781 C C . ARG A 1 103 ? 63.524 -8.785 -66.588 1.00 73.94 103 ARG A C 1
ATOM 783 O O . ARG A 1 103 ? 62.829 -9.138 -65.642 1.00 73.94 103 ARG A O 1
ATOM 790 N N . ALA A 1 104 ? 64.581 -7.984 -66.452 1.00 71.75 104 ALA A N 1
ATOM 791 C CA . ALA A 1 104 ? 64.987 -7.415 -65.167 1.00 71.75 104 ALA A CA 1
ATOM 792 C C . ALA A 1 104 ? 63.932 -6.440 -64.608 1.00 71.75 104 ALA A C 1
ATOM 794 O O . ALA A 1 104 ? 63.538 -6.575 -63.448 1.00 71.75 104 ALA A O 1
ATOM 795 N N . ASP A 1 105 ? 63.401 -5.545 -65.445 1.00 79.25 105 ASP A N 1
ATOM 796 C CA . ASP A 1 105 ? 62.350 -4.594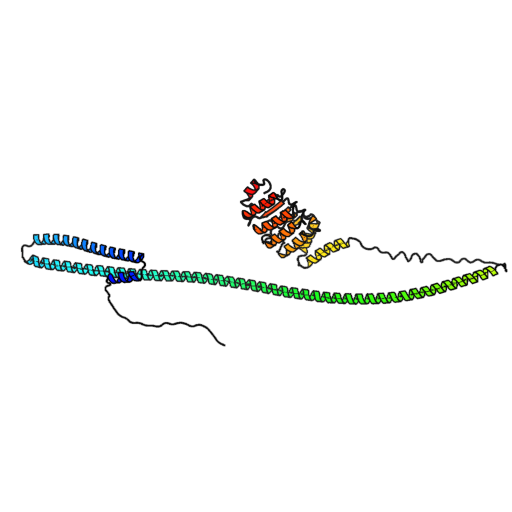 -65.055 1.00 79.25 105 ASP A CA 1
ATOM 797 C C . ASP A 1 105 ? 61.045 -5.305 -64.670 1.00 79.25 105 ASP A C 1
ATOM 799 O O . ASP A 1 105 ? 60.406 -4.954 -63.677 1.00 79.25 105 ASP A O 1
ATOM 803 N N . LEU A 1 106 ? 60.669 -6.363 -65.399 1.00 76.81 106 LEU A N 1
ATOM 804 C CA . LEU A 1 106 ? 59.495 -7.172 -65.069 1.00 76.81 106 LEU A CA 1
ATOM 805 C C . LEU A 1 106 ? 59.671 -7.920 -63.737 1.00 76.81 106 LEU A C 1
ATOM 807 O O . LEU A 1 106 ? 58.731 -8.000 -62.947 1.00 76.81 106 LEU A O 1
ATOM 811 N N . VAL A 1 107 ? 60.868 -8.447 -63.458 1.00 80.19 107 VAL A N 1
ATOM 812 C CA . VAL A 1 107 ? 61.176 -9.112 -62.181 1.00 80.19 107 VAL A CA 1
ATOM 813 C C . VAL A 1 107 ? 61.093 -8.124 -61.014 1.00 80.19 107 VAL A C 1
ATOM 815 O O . VAL A 1 107 ? 60.481 -8.449 -59.994 1.00 80.19 107 VAL A O 1
ATOM 818 N N . GLU A 1 108 ? 61.640 -6.915 -61.155 1.00 84.75 108 GLU A N 1
ATOM 819 C CA . GLU A 1 108 ? 61.547 -5.879 -60.118 1.00 84.75 108 GLU A CA 1
ATOM 820 C C . GLU A 1 108 ? 60.120 -5.334 -59.957 1.00 84.75 108 GLU A C 1
ATOM 822 O O . GLU A 1 108 ? 59.680 -5.103 -58.828 1.00 84.75 108 GLU A O 1
ATOM 827 N N . PHE A 1 109 ? 59.337 -5.231 -61.035 1.00 81.44 109 PHE A N 1
ATOM 828 C CA . PHE A 1 109 ? 57.912 -4.900 -60.953 1.00 81.44 109 PHE A CA 1
ATOM 829 C C . PHE A 1 109 ? 57.124 -5.963 -60.174 1.00 81.44 109 PHE A C 1
ATOM 831 O O . PHE A 1 109 ? 56.406 -5.636 -59.227 1.00 81.44 109 PHE A O 1
ATOM 838 N N . VAL A 1 110 ? 57.300 -7.249 -60.505 1.00 85.06 110 VAL A N 1
ATOM 839 C CA . VAL A 1 110 ? 56.649 -8.362 -59.791 1.00 85.06 110 VAL A CA 1
ATOM 840 C C . VAL A 1 110 ? 57.068 -8.384 -58.320 1.00 85.06 110 VAL A C 1
ATOM 842 O O . VAL A 1 110 ? 56.231 -8.598 -57.440 1.00 85.06 110 VAL A O 1
ATOM 845 N N . ARG A 1 111 ? 58.343 -8.113 -58.025 1.00 90.19 111 ARG A N 1
ATOM 846 C CA . ARG A 1 111 ? 58.852 -8.008 -56.653 1.00 90.19 111 ARG A CA 1
ATOM 847 C C . ARG A 1 111 ? 58.223 -6.834 -55.897 1.00 90.19 111 ARG A C 1
ATOM 849 O O . ARG A 1 111 ? 57.791 -7.015 -54.758 1.00 90.19 111 ARG A O 1
ATOM 856 N N . CYS A 1 112 ? 58.132 -5.655 -56.514 1.00 87.19 112 CYS A N 1
ATOM 857 C CA . CYS A 1 112 ? 57.460 -4.484 -55.947 1.00 87.19 112 CYS A CA 1
ATOM 858 C C . CYS A 1 112 ? 55.984 -4.772 -55.648 1.00 87.19 112 CYS A C 1
ATOM 860 O O . CYS A 1 112 ? 55.492 -4.440 -54.567 1.00 87.19 112 CYS A O 1
ATOM 862 N N . GLU A 1 113 ? 55.297 -5.452 -56.562 1.00 88.94 113 GLU A N 1
ATOM 863 C CA . GLU A 1 113 ? 53.893 -5.823 -56.412 1.00 88.94 113 GLU A CA 1
ATOM 864 C C . GLU A 1 113 ? 53.687 -6.864 -55.298 1.00 88.94 113 GLU A C 1
ATOM 866 O O . GLU A 1 113 ? 52.783 -6.720 -54.473 1.00 88.94 113 GLU A O 1
ATOM 871 N N . GLN A 1 114 ? 54.577 -7.856 -55.175 1.00 90.81 114 GLN A N 1
ATOM 872 C CA . GLN A 1 114 ? 54.583 -8.785 -54.038 1.00 90.81 114 GLN A CA 1
ATOM 873 C C . GLN A 1 114 ? 54.790 -8.055 -52.703 1.00 90.81 114 GLN A C 1
ATOM 875 O O . GLN A 1 114 ? 54.073 -8.314 -51.735 1.00 90.81 114 GLN A O 1
ATOM 880 N N . VAL A 1 115 ? 55.727 -7.103 -52.635 1.00 93.62 115 VAL A N 1
ATOM 881 C CA . VAL A 1 115 ? 55.949 -6.286 -51.430 1.00 93.62 115 VAL A CA 1
ATOM 882 C C . VAL A 1 115 ? 54.721 -5.431 -51.110 1.00 93.62 115 VAL A C 1
ATOM 884 O O . VAL A 1 115 ? 54.342 -5.332 -49.940 1.00 93.62 115 VAL A O 1
ATOM 887 N N . ARG A 1 116 ? 54.063 -4.847 -52.119 1.00 93.19 116 ARG A N 1
ATOM 888 C CA . ARG A 1 116 ? 52.818 -4.085 -51.945 1.00 93.19 116 ARG A CA 1
ATOM 889 C C . ARG A 1 116 ? 51.713 -4.964 -51.365 1.00 93.19 116 ARG A C 1
ATOM 891 O O . ARG A 1 116 ? 51.120 -4.595 -50.353 1.00 93.19 116 ARG A O 1
ATOM 898 N N . GLN A 1 117 ? 51.501 -6.153 -51.927 1.00 92.38 117 GLN A N 1
ATOM 899 C CA . GLN A 1 117 ? 50.509 -7.112 -51.433 1.00 92.38 117 GLN A CA 1
ATOM 900 C C . GLN A 1 117 ? 50.806 -7.567 -50.000 1.00 92.38 117 GLN A C 1
ATOM 902 O O . GLN A 1 117 ? 49.892 -7.649 -49.178 1.00 92.38 117 GLN A O 1
ATOM 907 N N . LEU A 1 118 ? 52.078 -7.800 -49.657 1.00 94.31 118 LEU A N 1
ATOM 908 C CA . LEU A 1 118 ? 52.478 -8.119 -48.285 1.00 94.31 118 LEU A CA 1
ATOM 909 C C . LEU A 1 118 ? 52.206 -6.953 -47.327 1.00 94.31 118 LEU A C 1
ATOM 911 O O . LEU A 1 118 ? 51.654 -7.177 -46.249 1.00 94.31 118 LEU A O 1
ATOM 915 N N . ARG A 1 119 ? 52.530 -5.710 -47.708 1.00 94.56 119 ARG A N 1
ATOM 916 C CA . ARG A 1 119 ? 52.249 -4.511 -46.897 1.00 94.56 119 ARG A CA 1
ATOM 917 C C . ARG A 1 119 ? 50.752 -4.307 -46.685 1.00 94.56 119 ARG A C 1
ATOM 919 O O . ARG A 1 119 ? 50.328 -4.055 -45.560 1.00 94.56 119 ARG A O 1
ATOM 926 N N . GLU A 1 120 ? 49.944 -4.473 -47.727 1.00 94.38 120 GLU A N 1
ATOM 927 C CA . GLU A 1 120 ? 48.484 -4.402 -47.627 1.00 94.38 120 GLU A CA 1
ATOM 928 C C . GLU A 1 120 ? 47.914 -5.531 -46.766 1.00 94.38 120 GLU A C 1
ATOM 930 O O . GLU A 1 120 ? 47.030 -5.297 -45.943 1.00 94.38 120 GLU A O 1
ATOM 935 N N . GLY A 1 121 ? 48.454 -6.745 -46.892 1.00 94.31 121 GLY A N 1
ATOM 936 C CA . GLY A 1 121 ? 48.105 -7.874 -46.036 1.00 94.31 121 GLY A CA 1
ATOM 937 C C . GLY A 1 121 ? 48.405 -7.598 -44.562 1.00 94.31 121 GLY A C 1
ATOM 938 O O . GLY A 1 121 ? 47.560 -7.862 -43.706 1.00 94.31 121 GLY A O 1
ATOM 939 N N . GLN A 1 122 ? 49.571 -7.020 -44.255 1.00 94.75 122 GLN A N 1
ATOM 940 C CA . GLN A 1 122 ? 49.937 -6.615 -42.894 1.00 94.75 122 GLN A CA 1
ATOM 941 C C . GLN A 1 122 ? 49.037 -5.489 -42.374 1.00 94.75 122 GLN A C 1
ATOM 943 O O . GLN A 1 122 ? 48.536 -5.592 -41.256 1.00 94.75 122 GLN A O 1
ATOM 948 N N . LYS A 1 123 ? 48.740 -4.477 -43.200 1.00 95.62 123 LYS A N 1
ATOM 949 C CA . LYS A 1 123 ? 47.813 -3.390 -42.853 1.00 95.62 123 LYS A CA 1
ATOM 950 C C . LYS A 1 123 ? 46.417 -3.921 -42.509 1.00 95.62 123 LYS A C 1
ATOM 952 O O . LYS A 1 123 ? 45.873 -3.593 -41.456 1.00 95.62 123 LYS A O 1
ATOM 957 N N . ARG A 1 124 ? 45.870 -4.830 -43.325 1.00 94.88 124 ARG A N 1
ATOM 958 C CA . ARG A 1 124 ? 44.575 -5.480 -43.052 1.00 94.88 124 ARG A CA 1
ATOM 959 C C . ARG A 1 124 ? 44.609 -6.305 -41.764 1.00 94.88 124 ARG A C 1
ATOM 961 O O . ARG A 1 124 ? 43.631 -6.316 -41.021 1.00 94.88 124 ARG A O 1
ATOM 968 N N . LYS A 1 125 ? 45.717 -7.000 -41.476 1.00 95.31 125 LYS A N 1
ATOM 969 C CA . LYS A 1 125 ? 45.896 -7.732 -40.209 1.00 95.31 125 LYS A CA 1
ATOM 970 C C . LYS A 1 125 ? 45.914 -6.782 -39.008 1.00 95.31 125 LYS A C 1
ATOM 972 O O . LYS A 1 125 ? 45.219 -7.058 -38.033 1.00 95.31 125 LYS A O 1
ATOM 977 N N . SER A 1 126 ? 46.634 -5.658 -39.084 1.00 95.50 126 SER A N 1
ATOM 978 C CA . SER A 1 126 ? 46.652 -4.663 -38.004 1.00 95.50 126 SER A CA 1
ATOM 979 C C . SER A 1 126 ? 45.292 -3.995 -37.797 1.00 95.50 126 SER A C 1
ATOM 981 O O . SER A 1 126 ? 44.868 -3.836 -36.656 1.00 95.50 126 SER A O 1
ATOM 983 N N . GLU A 1 127 ? 44.562 -3.680 -38.871 1.00 97.06 127 GLU A N 1
ATOM 984 C CA . GLU A 1 127 ? 43.215 -3.095 -38.795 1.00 97.06 127 GLU A CA 1
ATOM 985 C C . GLU A 1 127 ? 42.207 -4.070 -38.174 1.00 97.06 127 GLU A C 1
ATOM 987 O O . GLU A 1 127 ? 41.407 -3.680 -37.319 1.00 97.06 127 GLU A O 1
ATOM 992 N N . LYS A 1 128 ? 42.274 -5.360 -38.536 1.00 96.81 128 LYS A N 1
ATOM 993 C CA . LYS A 1 128 ? 41.457 -6.410 -37.908 1.00 96.81 128 LYS A CA 1
ATOM 994 C C . LYS A 1 128 ? 41.772 -6.553 -36.419 1.00 96.81 128 LYS A C 1
ATOM 996 O O . LYS A 1 128 ? 40.844 -6.583 -35.615 1.00 96.81 128 LYS A O 1
ATOM 1001 N N . ALA A 1 129 ? 43.051 -6.581 -36.041 1.00 96.00 129 ALA A N 1
ATOM 1002 C CA . ALA A 1 129 ? 43.462 -6.653 -34.638 1.00 96.00 129 ALA A CA 1
ATOM 1003 C C . ALA A 1 129 ? 43.006 -5.418 -33.839 1.00 96.00 129 ALA A C 1
ATOM 1005 O O . ALA A 1 129 ? 42.510 -5.544 -32.719 1.00 96.00 129 ALA A O 1
ATOM 1006 N N . GLN A 1 130 ? 43.104 -4.220 -34.424 1.00 97.38 130 GLN A N 1
ATOM 1007 C CA . GLN A 1 130 ? 42.627 -2.984 -33.805 1.00 97.38 130 GLN A CA 1
ATOM 1008 C C . GLN A 1 130 ? 41.101 -2.975 -33.645 1.00 97.38 130 GLN A C 1
ATOM 1010 O O . GLN A 1 130 ? 40.601 -2.582 -32.592 1.00 97.38 130 GLN A O 1
ATOM 1015 N N . SER A 1 131 ? 40.367 -3.458 -34.650 1.00 96.88 131 SER A N 1
ATOM 1016 C CA . SER A 1 131 ? 38.905 -3.574 -34.601 1.00 96.88 131 SER A CA 1
ATOM 1017 C C . SER A 1 131 ? 38.456 -4.572 -33.532 1.00 96.88 131 SER A C 1
ATOM 1019 O O . SER A 1 131 ? 37.559 -4.269 -32.750 1.00 96.88 131 SER A O 1
ATOM 1021 N N . GLN A 1 132 ? 39.129 -5.722 -33.422 1.00 97.31 132 GLN A N 1
ATOM 1022 C CA . GLN A 1 132 ? 38.876 -6.702 -32.360 1.00 97.31 132 GLN A CA 1
ATOM 1023 C C . GLN A 1 132 ? 39.176 -6.133 -30.969 1.00 97.31 132 GLN A C 1
ATOM 1025 O O . GLN A 1 132 ? 38.372 -6.299 -30.056 1.00 97.31 132 GLN A O 1
ATOM 1030 N N . LYS A 1 133 ? 40.289 -5.403 -30.806 1.00 98.12 133 LYS A N 1
ATOM 1031 C CA . LYS A 1 133 ? 40.619 -4.721 -29.546 1.00 98.12 133 LYS A CA 1
ATOM 1032 C C . LYS A 1 133 ? 39.557 -3.684 -29.167 1.00 98.12 133 LYS A C 1
ATOM 1034 O O . LYS A 1 133 ? 39.195 -3.585 -27.998 1.00 98.12 133 LYS A O 1
ATOM 1039 N N . LYS A 1 134 ? 39.050 -2.921 -30.142 1.00 98.00 134 LYS A N 1
ATOM 1040 C CA . LYS A 1 134 ? 37.974 -1.945 -29.924 1.00 98.00 134 LYS A CA 1
ATOM 1041 C C . LYS A 1 134 ? 36.685 -2.636 -29.471 1.00 98.00 134 LYS A C 1
ATOM 1043 O O . LYS A 1 134 ? 36.140 -2.247 -28.443 1.00 98.00 134 LYS A O 1
ATOM 1048 N N . LEU A 1 135 ? 36.270 -3.695 -30.168 1.00 97.88 135 LEU A N 1
ATOM 1049 C CA . LEU A 1 135 ? 35.085 -4.478 -29.811 1.00 97.88 135 LEU A CA 1
ATOM 1050 C C . LEU A 1 135 ? 35.203 -5.083 -28.403 1.00 97.88 135 LEU A C 1
ATOM 1052 O O . LEU A 1 135 ? 34.270 -4.992 -27.610 1.00 97.88 135 LEU A O 1
ATOM 1056 N N . PHE A 1 136 ? 36.365 -5.644 -28.063 1.00 98.06 136 PHE A N 1
ATOM 1057 C CA . PHE A 1 136 ? 36.625 -6.186 -26.728 1.00 98.06 136 PHE A CA 1
ATOM 1058 C C . PHE A 1 136 ? 36.521 -5.110 -25.636 1.00 98.06 136 PHE A C 1
ATOM 1060 O O . PHE A 1 136 ? 35.884 -5.323 -24.605 1.00 98.06 136 PHE A O 1
ATOM 1067 N N . ASN A 1 137 ? 37.097 -3.926 -25.868 1.00 98.06 137 ASN A N 1
ATOM 1068 C CA . ASN A 1 137 ? 36.999 -2.809 -24.927 1.00 98.06 137 ASN A CA 1
ATOM 1069 C C . ASN A 1 137 ? 35.549 -2.329 -24.747 1.00 98.06 137 ASN A C 1
ATOM 1071 O O . ASN A 1 137 ? 35.139 -2.036 -23.624 1.00 98.06 137 ASN A O 1
ATOM 1075 N N . GLU A 1 138 ? 34.762 -2.271 -25.823 1.00 98.25 138 GLU A N 1
ATOM 1076 C CA . GLU A 1 138 ? 33.340 -1.916 -25.761 1.00 98.25 138 GLU A CA 1
ATOM 1077 C C . GLU A 1 138 ? 32.536 -2.947 -24.956 1.00 98.25 138 GLU A C 1
ATOM 1079 O O . GLU A 1 138 ? 31.761 -2.565 -24.075 1.00 98.25 138 GLU A O 1
ATOM 1084 N N . GLN A 1 139 ? 32.780 -4.244 -25.171 1.00 98.25 139 GLN A N 1
ATOM 1085 C CA . GLN A 1 139 ? 32.157 -5.321 -24.393 1.00 98.25 139 GLN A CA 1
ATOM 1086 C C . GLN A 1 139 ? 32.513 -5.235 -22.903 1.00 98.25 139 GLN A C 1
ATOM 1088 O O . GLN A 1 139 ? 31.627 -5.321 -22.051 1.00 98.25 139 GLN A O 1
ATOM 1093 N N . MET A 1 140 ? 33.781 -4.979 -22.571 1.00 98.38 140 MET A N 1
ATOM 1094 C CA . MET A 1 140 ? 34.222 -4.782 -21.185 1.00 98.38 140 MET A CA 1
ATOM 1095 C C . MET A 1 140 ? 33.555 -3.567 -20.522 1.00 98.38 140 MET A C 1
ATOM 1097 O O . MET A 1 140 ? 33.200 -3.623 -19.343 1.00 98.38 140 MET A O 1
ATOM 1101 N N . LEU A 1 141 ? 33.344 -2.473 -21.261 1.00 98.38 141 LEU A N 1
ATOM 1102 C CA . LEU A 1 141 ? 32.638 -1.291 -20.753 1.00 98.38 141 LEU A CA 1
ATOM 1103 C C . LEU A 1 141 ? 31.145 -1.545 -20.525 1.00 98.38 141 LEU A C 1
ATOM 1105 O O . LEU A 1 141 ? 30.575 -0.997 -19.582 1.00 98.38 141 LEU A O 1
ATOM 1109 N N . VAL A 1 142 ? 30.495 -2.350 -21.370 1.00 98.12 142 VAL A N 1
ATOM 1110 C CA . VAL A 1 142 ? 29.109 -2.791 -21.140 1.00 98.12 142 VAL A CA 1
ATOM 1111 C C . VAL A 1 142 ? 29.043 -3.659 -19.883 1.00 98.12 142 VAL A C 1
ATOM 1113 O O . VAL A 1 142 ? 28.279 -3.340 -18.977 1.00 98.12 142 VAL A O 1
ATOM 1116 N N . ALA A 1 143 ? 29.906 -4.672 -19.765 1.00 98.00 143 ALA A N 1
ATOM 1117 C CA . ALA A 1 143 ? 29.947 -5.551 -18.595 1.00 98.00 143 ALA A CA 1
ATOM 1118 C C . ALA A 1 143 ? 30.190 -4.777 -17.286 1.00 98.00 143 ALA A C 1
ATOM 1120 O O . ALA A 1 143 ? 29.530 -5.028 -16.279 1.00 98.00 143 ALA A O 1
ATOM 1121 N N . ARG A 1 144 ? 31.084 -3.779 -17.301 1.00 98.56 144 ARG A N 1
ATOM 1122 C CA . ARG A 1 144 ? 31.333 -2.913 -16.138 1.00 98.56 144 ARG A CA 1
ATOM 1123 C C . ARG A 1 144 ? 30.106 -2.086 -15.750 1.00 98.56 144 ARG A C 1
ATOM 1125 O O . ARG A 1 144 ? 29.849 -1.930 -14.559 1.00 98.56 144 ARG A O 1
ATOM 1132 N N . ARG A 1 145 ? 29.362 -1.558 -16.727 1.00 98.25 145 ARG A N 1
ATOM 1133 C CA . ARG A 1 145 ? 28.129 -0.798 -16.469 1.00 98.25 145 ARG A CA 1
ATOM 1134 C C . ARG A 1 145 ? 27.045 -1.682 -15.861 1.00 98.25 145 ARG A C 1
ATOM 1136 O O . ARG A 1 145 ? 26.424 -1.273 -14.887 1.00 98.25 145 ARG A O 1
ATOM 1143 N N . GLU A 1 146 ? 26.861 -2.892 -16.378 1.00 98.12 146 GLU A N 1
ATOM 1144 C CA . GLU A 1 146 ? 25.893 -3.843 -15.816 1.00 98.12 146 GLU A CA 1
ATOM 1145 C C . GLU A 1 146 ? 26.281 -4.289 -14.399 1.00 98.12 146 GLU A C 1
ATOM 1147 O O . GLU A 1 146 ? 25.431 -4.327 -13.511 1.00 98.12 146 GLU A O 1
ATOM 1152 N N . LEU A 1 147 ? 27.575 -4.503 -14.133 1.00 98.38 147 LEU A N 1
ATOM 1153 C CA . LEU A 1 147 ? 28.059 -4.780 -12.778 1.00 98.38 147 LEU A CA 1
ATOM 1154 C C . LEU A 1 147 ? 27.780 -3.614 -11.815 1.00 98.38 147 LEU A C 1
ATOM 1156 O O . LEU A 1 147 ? 27.337 -3.840 -10.693 1.00 98.38 147 LEU A O 1
ATOM 1160 N N . GLN A 1 148 ? 28.000 -2.368 -12.247 1.00 98.25 148 GLN A N 1
ATOM 1161 C CA . GLN A 1 148 ? 27.699 -1.182 -11.437 1.00 98.25 148 GLN A CA 1
ATOM 1162 C C . GLN A 1 148 ? 26.201 -1.038 -11.151 1.00 98.25 148 GLN A C 1
ATOM 1164 O O . GLN A 1 148 ? 25.834 -0.738 -10.017 1.00 98.25 148 GLN A O 1
ATOM 1169 N N . LYS A 1 149 ? 25.338 -1.290 -12.143 1.00 98.19 149 LYS A N 1
ATOM 1170 C CA . LYS A 1 149 ? 23.880 -1.304 -11.950 1.00 98.19 149 LYS A CA 1
ATOM 1171 C C . LYS A 1 149 ? 23.459 -2.372 -10.943 1.00 98.19 149 LYS A C 1
ATOM 1173 O O . LYS A 1 149 ? 22.705 -2.072 -10.024 1.00 98.19 149 LYS A O 1
ATOM 1178 N N . SER A 1 150 ? 23.981 -3.593 -11.076 1.00 97.81 150 SER A N 1
ATOM 1179 C CA . SER A 1 150 ? 23.706 -4.684 -10.133 1.00 97.81 150 SER A CA 1
ATOM 1180 C C . SER A 1 150 ? 24.186 -4.343 -8.718 1.00 97.81 150 SER A C 1
ATOM 1182 O O . SER A 1 150 ? 23.454 -4.553 -7.755 1.00 97.81 150 SER A O 1
ATOM 1184 N N . GLN A 1 151 ? 25.367 -3.732 -8.582 1.00 98.56 151 GLN A N 1
ATOM 1185 C CA . GLN A 1 151 ? 25.877 -3.275 -7.290 1.00 98.56 151 GLN A CA 1
ATOM 1186 C C . GLN A 1 151 ? 24.983 -2.193 -6.669 1.00 98.56 151 GLN A C 1
ATOM 1188 O O . GLN A 1 151 ? 24.728 -2.251 -5.470 1.00 98.56 151 GLN A O 1
ATOM 1193 N N . ALA A 1 152 ? 24.495 -1.230 -7.457 1.00 97.25 152 ALA A N 1
ATOM 1194 C CA . ALA A 1 152 ? 23.564 -0.211 -6.974 1.00 97.25 152 ALA A CA 1
ATOM 1195 C C . ALA A 1 152 ? 22.233 -0.828 -6.515 1.00 97.25 152 ALA A C 1
ATOM 1197 O O . ALA A 1 152 ? 21.757 -0.497 -5.433 1.00 97.25 152 ALA A O 1
ATOM 1198 N N . CYS A 1 153 ? 21.693 -1.782 -7.282 1.00 97.88 153 CYS A N 1
ATOM 1199 C CA . CYS A 1 153 ? 20.482 -2.521 -6.919 1.00 97.88 153 CYS A CA 1
ATOM 1200 C C . CYS A 1 153 ? 20.646 -3.260 -5.580 1.00 97.88 153 CYS A C 1
ATOM 1202 O O . CYS A 1 153 ? 19.839 -3.089 -4.675 1.00 97.88 153 CYS A O 1
ATOM 1204 N N . LEU A 1 154 ? 21.756 -3.984 -5.393 1.00 98.06 154 LEU A N 1
ATOM 1205 C CA . LEU A 1 154 ? 22.039 -4.692 -4.139 1.00 98.06 154 LEU A CA 1
ATOM 1206 C C . LEU A 1 154 ? 22.200 -3.749 -2.934 1.00 98.06 154 LEU A C 1
ATOM 1208 O O . LEU A 1 154 ? 21.856 -4.117 -1.812 1.00 98.06 154 LEU A O 1
ATOM 1212 N N . GLN A 1 155 ? 22.738 -2.539 -3.129 1.00 98.31 155 GLN A N 1
ATOM 1213 C CA . GLN A 1 155 ? 22.800 -1.542 -2.051 1.00 98.31 155 GLN A CA 1
ATOM 1214 C C . GLN A 1 155 ? 21.415 -0.989 -1.707 1.00 98.31 155 GLN A C 1
ATOM 1216 O O . GLN A 1 155 ? 21.132 -0.766 -0.528 1.00 98.31 155 GLN A O 1
ATOM 1221 N N . GLN A 1 156 ? 20.550 -0.808 -2.709 1.00 97.50 156 GLN A N 1
ATOM 1222 C CA . GLN A 1 156 ? 19.161 -0.419 -2.486 1.00 97.50 156 GLN A CA 1
ATOM 1223 C C . GLN A 1 156 ? 18.415 -1.504 -1.703 1.00 97.50 156 GLN A C 1
ATOM 1225 O O . GLN A 1 156 ? 17.921 -1.221 -0.617 1.00 97.50 156 GLN A O 1
ATOM 1230 N N . GLU A 1 157 ? 18.459 -2.761 -2.156 1.00 97.88 157 GLU A N 1
ATOM 1231 C CA . GLU A 1 157 ? 17.828 -3.892 -1.457 1.00 97.88 157 GLU A CA 1
ATOM 1232 C C . GLU A 1 157 ? 18.332 -4.040 -0.016 1.00 97.88 157 GLU A C 1
ATOM 1234 O O . GLU A 1 157 ? 17.564 -4.323 0.905 1.00 97.88 157 GLU A O 1
ATOM 1239 N N . ARG A 1 158 ? 19.632 -3.815 0.218 1.00 98.38 158 ARG A N 1
ATOM 1240 C CA . ARG A 1 158 ? 20.199 -3.813 1.571 1.00 98.38 158 ARG A CA 1
ATOM 1241 C C . ARG A 1 158 ? 19.591 -2.713 2.441 1.00 98.38 158 ARG A C 1
ATOM 1243 O O . ARG A 1 158 ? 19.332 -2.963 3.618 1.00 98.38 158 ARG A O 1
ATOM 1250 N N . THR A 1 159 ? 19.402 -1.520 1.886 1.00 97.88 159 THR A N 1
ATOM 1251 C CA . THR A 1 159 ? 18.790 -0.383 2.586 1.00 97.88 159 THR A CA 1
ATOM 1252 C C . THR A 1 159 ? 17.328 -0.689 2.904 1.00 97.88 159 THR A C 1
ATOM 1254 O O . THR A 1 159 ? 16.913 -0.556 4.053 1.00 97.88 159 THR A O 1
ATOM 1257 N N . ASP A 1 160 ? 16.578 -1.219 1.939 1.00 96.50 160 ASP A N 1
ATOM 1258 C CA . ASP A 1 160 ? 15.172 -1.597 2.111 1.00 96.50 160 ASP A CA 1
ATOM 1259 C C . ASP A 1 160 ? 15.009 -2.701 3.168 1.00 96.50 160 ASP A C 1
ATOM 1261 O O . ASP A 1 160 ? 14.130 -2.634 4.035 1.00 96.50 160 ASP A O 1
ATOM 1265 N N . HIS A 1 161 ? 15.910 -3.689 3.173 1.00 97.38 161 HIS A N 1
ATOM 1266 C CA . HIS A 1 161 ? 15.938 -4.733 4.194 1.00 97.38 161 HIS A CA 1
ATOM 1267 C C . HIS A 1 161 ? 16.259 -4.175 5.590 1.00 97.38 161 HIS A C 1
ATOM 1269 O O . HIS A 1 161 ? 15.668 -4.610 6.580 1.00 97.38 161 HIS A O 1
ATOM 1275 N N . GLN A 1 162 ? 17.168 -3.200 5.697 1.00 98.19 162 GLN A N 1
ATOM 1276 C CA . GLN A 1 162 ? 17.471 -2.529 6.966 1.00 98.19 162 GLN A CA 1
ATOM 1277 C C . GLN A 1 162 ? 16.275 -1.726 7.488 1.00 98.19 162 GLN A C 1
ATOM 1279 O O . GLN A 1 162 ? 15.958 -1.831 8.673 1.00 98.19 162 GLN A O 1
ATOM 1284 N N . THR A 1 163 ? 15.584 -0.997 6.611 1.00 97.00 163 THR A N 1
ATOM 1285 C CA . THR A 1 163 ? 14.348 -0.275 6.944 1.00 97.00 163 THR A CA 1
ATOM 1286 C C . THR A 1 163 ? 13.270 -1.241 7.425 1.00 97.00 163 THR A C 1
ATOM 1288 O O . THR A 1 163 ? 12.727 -1.067 8.512 1.00 97.00 163 THR A O 1
ATOM 1291 N N . THR A 1 164 ? 13.037 -2.329 6.686 1.00 97.38 164 THR A N 1
ATOM 1292 C CA . THR A 1 164 ? 12.062 -3.366 7.060 1.00 97.38 164 THR A CA 1
ATOM 1293 C C . THR A 1 164 ? 12.394 -3.985 8.417 1.00 97.38 164 THR A C 1
ATOM 1295 O O . THR A 1 164 ? 11.518 -4.163 9.261 1.00 97.38 164 THR A O 1
ATOM 1298 N N . LYS A 1 165 ? 13.676 -4.274 8.671 1.00 98.38 165 LYS A N 1
ATOM 1299 C CA . LYS A 1 165 ? 14.136 -4.786 9.965 1.00 98.38 165 LYS A CA 1
ATOM 1300 C C . LYS A 1 165 ? 13.854 -3.801 11.105 1.00 98.38 165 LYS A C 1
ATOM 1302 O O . LYS A 1 165 ? 13.443 -4.245 12.174 1.00 98.38 165 LYS A O 1
ATOM 1307 N N . ALA A 1 166 ? 14.067 -2.503 10.894 1.00 96.25 166 ALA A N 1
ATOM 1308 C CA . ALA A 1 166 ? 13.772 -1.477 11.892 1.00 96.25 166 ALA A CA 1
ATOM 1309 C C . ALA A 1 166 ? 12.262 -1.375 12.172 1.00 96.25 166 ALA A C 1
ATOM 1311 O O . ALA A 1 166 ? 11.863 -1.348 13.334 1.00 96.25 166 ALA A O 1
ATOM 1312 N N . CYS A 1 167 ? 11.423 -1.420 11.132 1.00 96.75 167 CYS A N 1
ATOM 1313 C CA . CYS A 1 167 ? 9.966 -1.452 11.281 1.00 96.75 167 CYS A CA 1
ATOM 1314 C C . CYS A 1 167 ? 9.500 -2.669 12.094 1.00 96.75 167 CYS A C 1
ATOM 1316 O O . CYS A 1 167 ? 8.753 -2.509 13.053 1.00 96.75 167 CYS A O 1
ATOM 1318 N N . LEU A 1 168 ? 10.005 -3.870 11.791 1.00 98.06 168 LEU A N 1
ATOM 1319 C CA . LEU A 1 168 ? 9.664 -5.083 12.546 1.00 98.06 168 LEU A CA 1
ATOM 1320 C C . LEU A 1 168 ? 10.114 -5.010 14.014 1.00 98.06 168 LEU A C 1
ATOM 1322 O O . LEU A 1 168 ? 9.428 -5.508 14.902 1.00 98.06 168 LEU A O 1
ATOM 1326 N N . GLN A 1 169 ? 11.262 -4.388 14.298 1.00 98.44 169 GLN A N 1
ATOM 1327 C CA . GLN A 1 169 ? 11.712 -4.162 15.676 1.00 98.44 169 GLN A CA 1
ATOM 1328 C C . GLN A 1 169 ? 10.787 -3.201 16.434 1.00 98.44 169 GLN A C 1
ATOM 1330 O O . GLN A 1 169 ? 10.523 -3.422 17.621 1.00 98.44 169 GLN A O 1
ATOM 1335 N N . GLN A 1 170 ? 10.270 -2.176 15.753 1.00 97.12 170 GLN A N 1
ATOM 1336 C CA . GLN A 1 170 ? 9.276 -1.275 16.326 1.00 97.12 170 GLN A CA 1
ATOM 1337 C C . GLN A 1 170 ? 7.972 -2.023 16.625 1.00 97.12 170 GLN A C 1
ATOM 1339 O O . GLN A 1 170 ? 7.507 -1.978 17.759 1.00 97.12 170 GLN A O 1
ATOM 1344 N N . GLU A 1 171 ? 7.450 -2.806 15.677 1.00 97.00 171 GLU A N 1
ATOM 1345 C CA . GLU A 1 171 ? 6.220 -3.587 15.880 1.00 97.00 171 GLU A CA 1
ATOM 1346 C C . GLU A 1 171 ? 6.332 -4.579 17.047 1.00 97.00 171 GLU A C 1
ATOM 1348 O O . GLU A 1 171 ? 5.393 -4.738 17.827 1.00 97.00 171 GLU A O 1
ATOM 1353 N N . VAL A 1 172 ? 7.489 -5.229 17.218 1.00 98.12 172 VAL A N 1
ATOM 1354 C CA . VAL A 1 172 ? 7.740 -6.102 18.377 1.00 98.12 172 VAL A CA 1
ATOM 1355 C C . VAL A 1 172 ? 7.677 -5.316 19.690 1.00 98.12 172 VAL A C 1
ATOM 1357 O O . VAL A 1 172 ? 7.120 -5.813 20.672 1.00 98.12 172 VAL A O 1
ATOM 1360 N N . THR A 1 173 ? 8.225 -4.102 19.715 1.00 98.06 173 THR A N 1
ATOM 1361 C CA . THR A 1 173 ? 8.204 -3.222 20.896 1.00 98.06 173 THR A CA 1
ATOM 1362 C C . THR A 1 173 ? 6.783 -2.758 21.215 1.00 98.06 173 THR A C 1
ATOM 1364 O O . THR A 1 173 ? 6.347 -2.823 22.370 1.00 98.06 173 THR A O 1
ATOM 1367 N N . ASP A 1 174 ? 6.025 -2.369 20.192 1.00 96.44 174 ASP A N 1
ATOM 1368 C CA . ASP A 1 174 ? 4.628 -1.958 20.332 1.00 96.44 174 ASP A CA 1
ATOM 1369 C C . ASP A 1 174 ? 3.784 -3.125 20.857 1.00 96.44 174 ASP A C 1
ATOM 1371 O O . ASP A 1 174 ? 3.061 -2.986 21.844 1.00 96.44 174 ASP A O 1
ATOM 1375 N N . HIS A 1 175 ? 3.960 -4.322 20.289 1.00 96.62 175 HIS A N 1
ATOM 1376 C CA . HIS A 1 175 ? 3.253 -5.520 20.732 1.00 96.62 175 HIS A CA 1
ATOM 1377 C C . HIS A 1 175 ? 3.577 -5.896 22.187 1.00 96.62 175 HIS A C 1
ATOM 1379 O O . HIS A 1 175 ? 2.685 -6.288 22.944 1.00 96.62 175 HIS A O 1
ATOM 1385 N N . GLN A 1 176 ? 4.836 -5.757 22.617 1.00 98.38 176 GLN A N 1
ATOM 1386 C CA . GLN A 1 176 ? 5.223 -5.959 24.018 1.00 98.38 176 GLN A CA 1
ATOM 1387 C C . GLN A 1 176 ? 4.555 -4.943 24.951 1.00 98.38 176 GLN A C 1
ATOM 1389 O O . GLN A 1 176 ? 4.090 -5.323 26.028 1.00 98.38 176 GLN A O 1
ATOM 1394 N N . THR A 1 177 ? 4.455 -3.685 24.521 1.00 97.50 177 THR A N 1
ATOM 1395 C CA . THR A 1 177 ? 3.780 -2.623 25.275 1.00 97.50 177 THR A CA 1
ATOM 1396 C C . THR A 1 177 ? 2.293 -2.933 25.431 1.00 97.50 177 THR A C 1
ATOM 1398 O O . THR A 1 177 ? 1.787 -2.965 26.552 1.00 97.50 177 THR A O 1
ATOM 1401 N N . THR A 1 178 ? 1.605 -3.277 24.338 1.00 97.44 178 THR A N 1
ATOM 1402 C CA . THR A 1 178 ? 0.192 -3.684 24.377 1.00 97.44 178 THR A CA 1
ATOM 1403 C C . THR A 1 178 ? -0.021 -4.899 25.276 1.00 97.44 178 THR A C 1
ATOM 1405 O O . THR A 1 178 ? -0.965 -4.933 26.064 1.00 97.44 178 THR A O 1
ATOM 1408 N N . LYS A 1 179 ? 0.870 -5.895 25.210 1.00 98.19 179 LYS A N 1
ATOM 1409 C CA . LYS A 1 179 ? 0.805 -7.076 26.078 1.00 98.19 179 LYS A CA 1
ATOM 1410 C C . LYS A 1 179 ? 0.909 -6.702 27.559 1.00 98.19 179 LYS A C 1
ATOM 1412 O O . LYS A 1 179 ? 0.163 -7.260 28.361 1.00 98.19 179 LYS A O 1
ATOM 1417 N N . ALA A 1 180 ? 1.800 -5.780 27.923 1.00 97.12 180 ALA A N 1
ATOM 1418 C CA . ALA A 1 180 ? 1.930 -5.302 29.299 1.00 97.12 180 ALA A CA 1
ATOM 1419 C C . ALA A 1 180 ? 0.668 -4.553 29.762 1.00 97.12 180 ALA A C 1
ATOM 1421 O O . ALA A 1 180 ? 0.164 -4.825 30.851 1.00 97.12 180 ALA A O 1
ATOM 1422 N N . SER A 1 181 ? 0.104 -3.685 28.914 1.00 97.75 181 SER A N 1
ATOM 1423 C CA . SER A 1 181 ? -1.162 -2.998 29.200 1.00 97.75 181 SER A CA 1
ATOM 1424 C C . SER A 1 181 ? -2.313 -3.981 29.423 1.00 97.75 181 SER A C 1
ATOM 1426 O O . SER A 1 181 ? -3.018 -3.875 30.421 1.00 97.75 181 SER A O 1
ATOM 1428 N N . LEU A 1 182 ? -2.455 -5.000 28.568 1.00 97.94 182 LEU A N 1
ATOM 1429 C CA . LEU A 1 182 ? -3.482 -6.035 28.734 1.00 97.94 182 LEU A CA 1
ATOM 1430 C C . LEU A 1 182 ? -3.286 -6.856 30.017 1.00 97.94 182 LEU A C 1
ATOM 1432 O O . LEU A 1 182 ? -4.255 -7.227 30.674 1.00 97.94 182 LEU A O 1
ATOM 1436 N N . GLN A 1 183 ? -2.041 -7.144 30.407 1.00 98.50 183 GLN A N 1
ATOM 1437 C CA . GLN A 1 183 ? -1.757 -7.822 31.677 1.00 98.50 183 GLN A CA 1
ATOM 1438 C C . GLN A 1 183 ? -2.152 -6.968 32.889 1.00 98.50 183 GLN A C 1
ATOM 1440 O O . GLN A 1 183 ? -2.672 -7.510 33.872 1.00 98.50 183 GLN A O 1
ATOM 1445 N N . GLN A 1 184 ? -1.942 -5.652 32.811 1.00 98.19 184 GLN A N 1
ATOM 1446 C CA . GLN A 1 184 ? -2.404 -4.720 33.835 1.00 98.19 184 GLN A CA 1
ATOM 1447 C C . GLN A 1 184 ? -3.934 -4.704 33.904 1.00 98.19 184 GLN A C 1
ATOM 1449 O O . GLN A 1 184 ? -4.487 -4.937 34.975 1.00 98.19 184 GLN A O 1
ATOM 1454 N N . GLU A 1 185 ? -4.621 -4.565 32.768 1.00 97.75 185 GLU A N 1
ATOM 1455 C CA . GLU A 1 185 ? -6.088 -4.582 32.719 1.00 97.75 185 GLU A CA 1
ATOM 1456 C C . GLU A 1 185 ? -6.681 -5.885 33.268 1.00 97.75 185 GLU A C 1
ATOM 1458 O O . GLU A 1 185 ? -7.679 -5.858 33.982 1.00 97.75 185 GLU A O 1
ATOM 1463 N N . VAL A 1 186 ? -6.062 -7.041 33.002 1.00 98.19 186 VAL A N 1
ATOM 1464 C CA . VAL A 1 186 ? -6.492 -8.325 33.588 1.00 98.19 186 VAL A CA 1
ATOM 1465 C C . VAL A 1 186 ? -6.341 -8.327 35.112 1.00 98.19 186 VAL A C 1
ATOM 1467 O O . VAL A 1 186 ? -7.175 -8.899 35.819 1.00 98.19 186 VAL A O 1
ATOM 1470 N N . THR A 1 187 ? -5.284 -7.707 35.634 1.00 98.44 187 THR A N 1
ATOM 1471 C CA . THR A 1 187 ? -5.052 -7.588 37.081 1.00 98.44 187 THR A CA 1
ATOM 1472 C C . THR A 1 187 ? -6.084 -6.664 37.725 1.00 98.44 187 THR A C 1
ATOM 1474 O O . THR A 1 187 ? -6.665 -7.011 38.759 1.00 98.44 187 THR A O 1
ATOM 1477 N N . ASP A 1 188 ? -6.387 -5.546 37.072 1.00 97.81 188 ASP A N 1
ATOM 1478 C CA . ASP A 1 188 ? -7.422 -4.609 37.504 1.00 97.81 188 ASP A CA 1
ATOM 1479 C C . ASP A 1 188 ? -8.803 -5.283 37.460 1.00 97.81 188 ASP A C 1
ATOM 1481 O O . ASP A 1 188 ? -9.530 -5.263 38.456 1.00 97.81 188 ASP A O 1
ATOM 1485 N N . HIS A 1 189 ? -9.119 -5.998 36.368 1.00 97.31 189 HIS A N 1
ATOM 1486 C CA . HIS A 1 189 ? -10.370 -6.745 36.209 1.00 97.31 189 HIS A CA 1
ATOM 1487 C C . HIS A 1 189 ? -10.568 -7.783 37.326 1.00 97.31 189 HIS A C 1
ATOM 1489 O O . HIS A 1 189 ? -11.667 -7.909 37.868 1.00 97.31 189 HIS A O 1
ATOM 1495 N N . ARG A 1 190 ? -9.503 -8.484 37.745 1.00 98.31 190 ARG A N 1
ATOM 1496 C CA . ARG A 1 190 ? -9.544 -9.418 38.888 1.00 98.31 190 ARG A CA 1
ATOM 1497 C C . ARG A 1 190 ? -9.740 -8.716 40.229 1.00 98.31 190 ARG A C 1
ATOM 1499 O O . ARG A 1 190 ? -10.470 -9.226 41.077 1.00 98.31 190 ARG A O 1
ATOM 1506 N N . THR A 1 191 ? -9.107 -7.563 40.426 1.00 98.12 191 THR A N 1
ATOM 1507 C CA . THR A 1 191 ? -9.225 -6.790 41.671 1.00 98.12 191 THR A CA 1
ATOM 1508 C C . THR A 1 191 ? -10.654 -6.291 41.859 1.00 98.12 191 THR A C 1
ATOM 1510 O O . THR A 1 191 ? -11.251 -6.515 42.911 1.00 98.12 191 THR A O 1
ATOM 1513 N N . THR A 1 192 ? -11.253 -5.713 40.813 1.00 98.12 192 THR A N 1
ATOM 1514 C CA . THR A 1 192 ? -12.659 -5.289 40.836 1.00 98.12 192 THR A CA 1
ATOM 1515 C C . THR A 1 192 ? -13.602 -6.462 41.095 1.00 98.12 192 THR A C 1
ATOM 1517 O O . THR A 1 192 ? -14.532 -6.338 41.892 1.00 98.12 192 THR A O 1
ATOM 1520 N N . GLN A 1 193 ? -13.356 -7.620 40.472 1.00 98.31 193 GLN A N 1
ATOM 1521 C CA . GLN A 1 193 ? -14.159 -8.820 40.706 1.00 98.31 193 GLN A CA 1
ATOM 1522 C C . GLN A 1 193 ? -14.127 -9.257 42.181 1.00 98.31 193 GLN A C 1
ATOM 1524 O O . GLN A 1 193 ? -15.173 -9.599 42.732 1.00 98.31 193 GLN A O 1
ATOM 1529 N N . ALA A 1 194 ? -12.958 -9.221 42.829 1.00 97.88 194 ALA A N 1
ATOM 1530 C CA . ALA A 1 194 ? -12.824 -9.554 44.247 1.00 97.88 194 ALA A CA 1
ATOM 1531 C C . ALA A 1 194 ? -13.576 -8.557 45.149 1.00 97.88 194 ALA A C 1
ATOM 1533 O O . ALA A 1 194 ? -14.296 -8.977 46.055 1.00 97.88 194 ALA A O 1
ATOM 1534 N N . SER A 1 195 ? -13.480 -7.252 44.871 1.00 98.00 195 SER A N 1
ATOM 1535 C CA . SER A 1 195 ? -14.234 -6.225 45.605 1.00 98.00 195 SER A CA 1
ATOM 1536 C C . SER A 1 195 ? -15.748 -6.421 45.487 1.00 98.00 195 SER A C 1
ATOM 1538 O O . SER A 1 195 ? -16.446 -6.395 46.496 1.00 98.00 195 SER A O 1
ATOM 1540 N N . LEU A 1 196 ? -16.258 -6.710 44.285 1.00 98.19 196 LEU A N 1
ATOM 1541 C CA . LEU A 1 196 ? -17.685 -6.983 44.078 1.00 98.19 196 LEU A CA 1
ATOM 1542 C C . LEU A 1 196 ? -18.154 -8.236 44.831 1.00 98.19 196 LEU A C 1
ATOM 1544 O O . LEU A 1 196 ? -19.251 -8.254 45.387 1.00 98.19 196 LEU A O 1
ATOM 1548 N N . GLN A 1 197 ? -17.334 -9.290 44.888 1.00 98.38 197 GLN A N 1
ATOM 1549 C CA . GLN A 1 197 ? -17.653 -10.486 45.679 1.00 98.38 197 GLN A CA 1
ATOM 1550 C C . GLN A 1 197 ? -17.743 -10.179 47.181 1.00 98.38 197 GLN A C 1
ATOM 1552 O O . GLN A 1 197 ? -18.607 -10.735 47.872 1.00 98.38 197 GLN A O 1
ATOM 1557 N N . GLN A 1 198 ? -16.893 -9.279 47.680 1.00 98.31 198 GLN A N 1
ATOM 1558 C CA . GLN A 1 198 ? -16.958 -8.817 49.063 1.00 98.31 198 GLN A CA 1
ATOM 1559 C C . GLN A 1 198 ? -18.250 -8.033 49.327 1.00 98.31 198 GLN A C 1
ATOM 1561 O O . GLN A 1 198 ? -18.985 -8.379 50.250 1.00 98.31 198 GLN A O 1
ATOM 1566 N N . GLU A 1 199 ? -18.594 -7.063 48.475 1.00 97.88 199 GLU A N 1
ATOM 1567 C CA . GLU A 1 199 ? -19.835 -6.284 48.613 1.00 97.88 199 GLU A CA 1
ATOM 1568 C C . GLU A 1 199 ? -21.087 -7.171 48.598 1.00 97.88 199 GLU A C 1
ATOM 1570 O O . GLU A 1 199 ? -22.000 -6.989 49.405 1.00 97.88 199 GLU A O 1
ATOM 1575 N N . VAL A 1 200 ? -21.128 -8.190 47.732 1.00 98.00 200 VAL A N 1
ATOM 1576 C CA . VAL A 1 200 ? -22.226 -9.173 47.708 1.00 98.00 200 VAL A CA 1
ATOM 1577 C C . VAL A 1 200 ? -22.340 -9.917 49.045 1.00 98.00 200 VAL A C 1
ATOM 1579 O O . VAL A 1 200 ? -23.450 -10.163 49.530 1.00 98.00 200 VAL A O 1
ATOM 1582 N N . THR A 1 201 ? -21.212 -10.265 49.664 1.00 98.31 201 THR A N 1
ATOM 1583 C CA . THR A 1 201 ? -21.177 -10.938 50.972 1.00 98.31 201 THR A CA 1
ATOM 1584 C C . THR A 1 201 ? -21.675 -10.018 52.090 1.00 98.31 201 THR A C 1
ATOM 1586 O O . THR A 1 201 ? -22.487 -10.435 52.927 1.00 98.31 201 THR A O 1
ATOM 1589 N N . ASP A 1 202 ? -21.264 -8.752 52.074 1.00 97.81 202 ASP A N 1
ATOM 1590 C CA . ASP A 1 202 ? -21.676 -7.741 53.051 1.00 97.81 202 ASP A CA 1
ATOM 1591 C C . ASP A 1 202 ? -23.175 -7.425 52.933 1.00 97.81 202 ASP A C 1
ATOM 1593 O O . ASP A 1 202 ? -23.900 -7.383 53.936 1.00 97.81 202 ASP A O 1
ATOM 1597 N N . HIS A 1 203 ? -23.686 -7.304 51.705 1.00 97.38 203 HIS A N 1
ATOM 1598 C CA . HIS A 1 203 ? -25.116 -7.149 51.442 1.00 97.38 203 HIS A CA 1
ATOM 1599 C C . HIS A 1 203 ? -25.925 -8.340 51.946 1.00 97.38 203 HIS A C 1
ATOM 1601 O O . HIS A 1 203 ? -26.948 -8.151 52.608 1.00 97.38 203 HIS A O 1
ATOM 1607 N N . ARG A 1 204 ? -25.457 -9.569 51.701 1.00 98.12 204 ARG A N 1
ATOM 1608 C CA . ARG A 1 204 ? -26.123 -10.781 52.196 1.00 98.12 204 ARG A CA 1
ATOM 1609 C C . ARG A 1 204 ? -26.157 -10.826 53.725 1.00 98.12 204 ARG A C 1
ATOM 1611 O O . ARG A 1 204 ? -27.168 -11.223 54.308 1.00 98.12 204 ARG A O 1
ATOM 1618 N N . THR A 1 205 ? -25.086 -10.378 54.377 1.00 98.06 205 THR A N 1
ATOM 1619 C CA . THR A 1 205 ? -25.010 -10.267 55.841 1.00 98.06 205 THR A CA 1
ATOM 1620 C C . THR A 1 205 ? -25.999 -9.227 56.369 1.00 98.06 205 THR A C 1
ATOM 1622 O O . THR A 1 205 ? -26.761 -9.507 57.295 1.00 98.06 205 THR A O 1
ATOM 1625 N N . THR A 1 206 ? -26.055 -8.056 55.735 1.00 98.06 206 THR A N 1
ATOM 1626 C CA . THR A 1 206 ? -26.991 -6.979 56.086 1.00 98.06 206 THR A CA 1
ATOM 1627 C C . THR A 1 206 ? -28.442 -7.423 55.920 1.00 98.06 206 THR A C 1
ATOM 1629 O O . THR A 1 206 ? -29.262 -7.219 56.814 1.00 98.06 206 THR A O 1
ATOM 1632 N N . GLN A 1 207 ? -28.758 -8.109 54.819 1.00 97.81 207 GLN A N 1
ATOM 1633 C CA . GLN A 1 207 ? -30.086 -8.668 54.570 1.00 97.81 207 GLN A CA 1
ATOM 1634 C C . GLN A 1 207 ? -30.496 -9.668 55.662 1.00 97.81 207 GLN A C 1
ATOM 1636 O O . GLN A 1 207 ? -31.628 -9.625 56.144 1.00 97.81 207 GLN A O 1
ATOM 1641 N N . ALA A 1 208 ? -29.580 -10.541 56.094 1.00 96.94 208 ALA A N 1
ATOM 1642 C CA . ALA A 1 208 ? -29.844 -11.481 57.181 1.00 96.94 208 ALA A CA 1
ATOM 1643 C C . ALA A 1 208 ? -30.105 -10.769 58.522 1.00 96.94 208 ALA A C 1
ATOM 1645 O O . ALA A 1 208 ? -30.988 -11.186 59.276 1.00 96.94 208 ALA A O 1
ATOM 1646 N N . SER A 1 209 ? -29.373 -9.691 58.819 1.00 97.25 209 SER A N 1
ATOM 1647 C CA . SER A 1 209 ? -29.597 -8.864 60.012 1.00 97.25 209 SER A CA 1
ATOM 1648 C C . SER A 1 209 ? -30.954 -8.158 59.976 1.00 97.25 209 SER A C 1
ATOM 1650 O O . SER A 1 209 ? -31.721 -8.278 60.932 1.00 97.25 209 SER A O 1
ATOM 1652 N N . LEU A 1 210 ? -31.314 -7.530 58.852 1.00 97.31 210 LEU A N 1
ATOM 1653 C CA . LEU A 1 210 ? -32.629 -6.904 58.667 1.00 97.31 210 LEU A CA 1
ATOM 1654 C C . LEU A 1 210 ? -33.769 -7.917 58.828 1.00 97.31 210 LEU A C 1
ATOM 1656 O O . LEU A 1 210 ? -34.776 -7.630 59.472 1.00 97.31 210 LEU A O 1
ATOM 1660 N N . GLN A 1 211 ? -33.605 -9.141 58.320 1.00 97.88 211 GLN A N 1
ATOM 1661 C CA . GLN A 1 211 ? -34.611 -10.191 58.486 1.00 97.88 211 GLN A CA 1
ATOM 1662 C C . GLN A 1 211 ? -34.822 -10.575 59.964 1.00 97.88 211 GLN A C 1
ATOM 1664 O O . GLN A 1 211 ? -35.955 -10.851 60.384 1.00 97.88 211 GLN A O 1
ATOM 1669 N N . LYS A 1 212 ? -33.755 -10.573 60.777 1.00 97.00 212 LYS A N 1
ATOM 1670 C CA . LYS A 1 212 ? -33.854 -10.789 62.231 1.00 97.00 212 LYS A CA 1
ATOM 1671 C C . LYS A 1 212 ? -34.611 -9.649 62.910 1.00 97.00 212 LYS A C 1
ATOM 1673 O O . LYS A 1 212 ? -35.491 -9.926 63.725 1.00 97.00 212 LYS A O 1
ATOM 1678 N N . GLU A 1 213 ? -34.324 -8.399 62.552 1.00 97.38 213 GLU A N 1
ATOM 1679 C CA . GLU A 1 213 ? -35.027 -7.227 63.090 1.00 97.38 213 GLU A CA 1
ATOM 1680 C C . GLU A 1 213 ? -36.511 -7.222 62.722 1.00 97.38 213 GLU A C 1
ATOM 1682 O O . GLU A 1 213 ? -37.351 -7.041 63.601 1.00 97.38 213 GLU A O 1
ATOM 1687 N N . ILE A 1 214 ? -36.861 -7.518 61.465 1.00 96.50 214 ILE A N 1
ATOM 1688 C CA . ILE A 1 214 ? -38.258 -7.667 61.023 1.00 96.50 214 ILE A CA 1
ATOM 1689 C C . ILE A 1 214 ? -38.986 -8.701 61.889 1.00 96.50 214 ILE A C 1
ATOM 1691 O O . ILE A 1 214 ? -40.103 -8.466 62.354 1.00 96.50 214 ILE A O 1
ATOM 1695 N N . THR A 1 215 ? -38.338 -9.836 62.158 1.00 97.44 215 THR A N 1
ATOM 1696 C CA . THR A 1 215 ? -38.906 -10.899 62.999 1.00 97.44 215 THR A CA 1
ATOM 1697 C C . THR A 1 215 ? -39.082 -10.441 64.452 1.00 97.44 215 THR A C 1
ATOM 1699 O O . THR A 1 215 ? -40.102 -10.743 65.077 1.00 97.44 215 THR A O 1
ATOM 1702 N N . ALA A 1 216 ? -38.120 -9.697 65.005 1.00 96.38 216 ALA A N 1
ATOM 1703 C CA . ALA A 1 216 ? -38.214 -9.131 66.349 1.00 96.38 216 ALA A CA 1
ATOM 1704 C C . ALA A 1 216 ? -39.342 -8.091 66.450 1.00 96.38 216 ALA A C 1
ATOM 1706 O O . ALA A 1 216 ? -40.176 -8.174 67.352 1.00 96.38 216 ALA A O 1
ATOM 1707 N N . HIS A 1 217 ? -39.438 -7.176 65.483 1.00 95.06 217 HIS A N 1
ATOM 1708 C CA . HIS A 1 217 ? -40.524 -6.202 65.395 1.00 95.06 217 HIS A CA 1
ATOM 1709 C C . HIS A 1 217 ? -41.894 -6.869 65.281 1.00 95.06 217 HIS A C 1
ATOM 1711 O O . HIS A 1 217 ? -42.835 -6.433 65.945 1.00 95.06 217 HIS A O 1
ATOM 1717 N N . ALA A 1 218 ? -42.015 -7.943 64.497 1.00 96.81 218 ALA A N 1
ATOM 1718 C CA . ALA A 1 218 ? -43.252 -8.712 64.402 1.00 96.81 218 ALA A CA 1
ATOM 1719 C C . ALA A 1 218 ? -43.677 -9.290 65.765 1.00 96.81 218 ALA A C 1
ATOM 1721 O O . ALA A 1 218 ? -44.853 -9.199 66.123 1.00 96.81 218 ALA A O 1
ATOM 1722 N N . LYS A 1 219 ? -42.729 -9.808 66.563 1.00 96.31 219 LYS A N 1
ATOM 1723 C CA . LYS A 1 219 ? -42.997 -10.276 67.937 1.00 96.31 219 LYS A CA 1
ATOM 1724 C C . LYS A 1 219 ? -43.441 -9.137 68.852 1.00 96.31 219 LYS A C 1
ATOM 1726 O O . LYS A 1 219 ? -44.466 -9.262 69.513 1.00 96.31 219 LYS A O 1
ATOM 1731 N N . THR A 1 220 ? -42.723 -8.014 68.856 1.00 96.19 220 THR A N 1
ATOM 1732 C CA . THR A 1 220 ? -43.087 -6.838 69.663 1.00 96.19 220 THR A CA 1
ATOM 1733 C C . THR A 1 220 ? -44.477 -6.320 69.302 1.00 96.19 220 THR A C 1
ATOM 1735 O O . THR A 1 220 ? -45.280 -6.031 70.187 1.00 96.19 220 THR A O 1
ATOM 1738 N N . LYS A 1 221 ? -44.797 -6.255 68.003 1.00 96.75 221 LYS A N 1
ATOM 1739 C CA . LYS A 1 221 ? -46.123 -5.869 67.512 1.00 96.75 221 LYS A CA 1
ATOM 1740 C C . LYS A 1 221 ? -47.213 -6.804 68.043 1.00 96.75 221 LYS A C 1
ATOM 1742 O O . LYS A 1 221 ? -48.240 -6.309 68.499 1.00 96.75 221 LYS A O 1
ATOM 1747 N N . ALA A 1 222 ? -46.991 -8.119 68.022 1.00 94.75 222 ALA A N 1
ATOM 1748 C CA . ALA A 1 222 ? -47.939 -9.092 68.565 1.00 94.75 222 ALA A CA 1
ATOM 1749 C C . ALA A 1 222 ? -48.153 -8.906 70.080 1.00 94.75 222 ALA A C 1
ATOM 1751 O O . ALA A 1 222 ? -49.296 -8.856 70.533 1.00 94.75 222 ALA A O 1
ATOM 1752 N N . SER A 1 223 ? -47.079 -8.710 70.853 1.00 95.56 223 SER A N 1
ATOM 1753 C CA . SER A 1 223 ? -47.176 -8.437 72.294 1.00 95.56 223 SER A CA 1
ATOM 1754 C C . SER A 1 223 ? -47.957 -7.153 72.597 1.00 95.56 223 SER A C 1
ATOM 1756 O O . SER A 1 223 ? -48.784 -7.137 73.504 1.00 95.56 223 SER A O 1
ATOM 1758 N N . LEU A 1 224 ? -47.744 -6.083 71.822 1.00 95.31 224 LEU A N 1
ATOM 1759 C CA . LEU A 1 224 ? -48.492 -4.827 71.965 1.00 95.31 224 LEU A CA 1
ATOM 1760 C C . LEU A 1 224 ? -49.978 -4.981 71.616 1.00 95.31 224 LEU A C 1
ATOM 1762 O O . LEU A 1 224 ? -50.838 -4.385 72.262 1.00 95.31 224 LEU A O 1
ATOM 1766 N N . GLN A 1 225 ? -50.299 -5.782 70.599 1.00 94.94 225 GLN A N 1
ATOM 1767 C CA . GLN A 1 225 ? -51.690 -6.098 70.270 1.00 94.94 225 GLN A CA 1
ATOM 1768 C C . GLN A 1 225 ? -52.368 -6.871 71.408 1.00 94.94 225 GLN A C 1
ATOM 1770 O O . GLN A 1 225 ? -53.516 -6.578 71.742 1.00 94.94 225 GLN A O 1
ATOM 1775 N N . GLN A 1 226 ? -51.654 -7.804 72.046 1.00 94.38 226 GLN A N 1
ATOM 1776 C CA . GLN A 1 226 ? -52.165 -8.542 73.199 1.00 94.38 226 GLN A CA 1
ATOM 1777 C C . GLN A 1 226 ? -52.427 -7.625 74.402 1.00 94.38 226 GLN A C 1
ATOM 1779 O O . GLN A 1 226 ? -53.527 -7.651 74.954 1.00 94.38 226 GLN A O 1
ATOM 1784 N N . THR A 1 227 ? -51.469 -6.773 74.782 1.00 92.94 227 THR A N 1
ATOM 1785 C CA . THR A 1 227 ? -51.654 -5.837 75.905 1.00 92.94 227 THR A CA 1
ATOM 1786 C C . THR A 1 227 ? -52.758 -4.818 75.628 1.00 92.94 227 THR A C 1
ATOM 1788 O O . THR A 1 227 ? -53.527 -4.482 76.527 1.00 92.94 227 THR A O 1
ATOM 1791 N N . SER A 1 228 ? -52.906 -4.365 74.379 1.00 93.81 228 SER A N 1
ATOM 1792 C CA . SER A 1 228 ? -54.031 -3.520 73.967 1.00 93.81 228 SER A CA 1
ATOM 1793 C C . SER A 1 228 ? -55.379 -4.223 74.166 1.00 93.81 228 SER A C 1
ATOM 1795 O O . SER A 1 228 ? -56.299 -3.633 74.734 1.00 93.81 228 SER A O 1
ATOM 1797 N N . ALA A 1 229 ? -55.492 -5.496 73.773 1.00 93.44 229 ALA A N 1
ATOM 1798 C CA . ALA A 1 229 ? -56.704 -6.285 73.985 1.00 93.44 229 ALA A CA 1
ATOM 1799 C C . ALA A 1 229 ? -57.008 -6.506 75.481 1.00 93.44 229 ALA A C 1
ATOM 1801 O O . ALA A 1 229 ? -58.167 -6.453 75.895 1.00 93.44 229 ALA A O 1
ATOM 1802 N N . GLU A 1 230 ? -55.985 -6.719 76.312 1.00 93.56 230 GLU A N 1
ATOM 1803 C CA . GLU A 1 230 ? -56.131 -6.814 77.771 1.00 93.56 230 GLU A CA 1
ATOM 1804 C C . GLU A 1 230 ? -56.603 -5.493 78.391 1.00 93.56 230 GLU A C 1
ATOM 1806 O O . GLU A 1 230 ? -57.536 -5.497 79.194 1.00 93.56 230 GLU A O 1
ATOM 1811 N N . LEU A 1 231 ? -56.040 -4.357 77.968 1.00 91.69 231 LEU A N 1
ATOM 1812 C CA . LEU A 1 231 ? -56.481 -3.027 78.400 1.00 91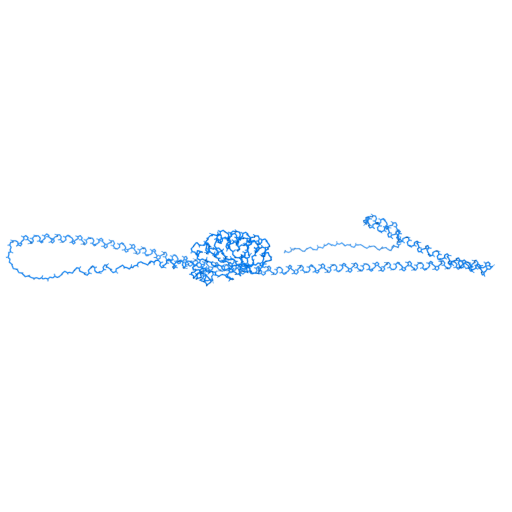.69 231 LEU A CA 1
ATOM 1813 C C . LEU A 1 231 ? -57.929 -2.728 77.997 1.00 91.69 231 LEU A C 1
ATOM 1815 O O . LEU A 1 231 ? -58.678 -2.132 78.767 1.00 91.69 231 LEU A O 1
ATOM 1819 N N . GLN A 1 232 ? -58.358 -3.153 76.809 1.00 90.50 232 GLN A N 1
ATOM 1820 C CA . GLN A 1 232 ? -59.759 -3.019 76.407 1.00 90.50 232 GLN A CA 1
ATOM 1821 C C . GLN A 1 232 ? -60.686 -3.847 77.308 1.00 90.50 232 GLN A C 1
ATOM 1823 O O . GLN A 1 232 ? -61.744 -3.358 77.709 1.00 90.50 232 GLN A O 1
ATOM 1828 N N . LYS A 1 233 ? -60.279 -5.066 77.695 1.00 90.12 233 LYS A N 1
ATOM 1829 C CA . LYS A 1 233 ? -61.031 -5.886 78.659 1.00 90.12 233 LYS A CA 1
ATOM 1830 C C . LYS A 1 233 ? -61.112 -5.220 80.033 1.00 90.12 233 LYS A C 1
ATOM 1832 O O . LYS A 1 233 ? -62.198 -5.167 80.606 1.00 90.12 233 LYS A O 1
ATOM 1837 N N . THR A 1 234 ? -60.005 -4.704 80.570 1.00 85.62 234 THR A N 1
ATOM 1838 C CA . THR A 1 234 ? -60.014 -4.031 81.882 1.00 85.62 234 THR A CA 1
ATOM 1839 C C . THR A 1 234 ? -60.829 -2.742 81.849 1.00 85.62 234 THR A C 1
ATOM 1841 O O . THR A 1 234 ? -61.588 -2.486 82.784 1.00 85.62 234 THR A O 1
ATOM 1844 N N . LYS A 1 235 ? -60.763 -1.979 80.751 1.00 87.75 235 LYS A N 1
ATOM 1845 C CA . LYS A 1 235 ? -61.604 -0.796 80.549 1.00 87.75 235 LYS A CA 1
ATOM 1846 C C . LYS A 1 235 ? -63.092 -1.154 80.564 1.00 87.75 235 LYS A C 1
ATOM 1848 O O . LYS A 1 235 ? -63.837 -0.544 81.327 1.00 87.75 235 LYS A O 1
ATOM 1853 N N . ALA A 1 236 ? -63.504 -2.199 79.844 1.00 77.31 236 ALA A N 1
ATOM 1854 C CA . ALA A 1 236 ? -64.887 -2.682 79.858 1.00 77.31 236 ALA A CA 1
ATOM 1855 C C . ALA A 1 236 ? -65.353 -3.143 81.258 1.00 77.31 236 ALA A C 1
ATOM 1857 O O . ALA A 1 236 ? -66.511 -2.952 81.626 1.00 77.31 236 ALA A O 1
ATOM 1858 N N . VAL A 1 237 ? -64.455 -3.718 82.070 1.00 77.94 237 VAL A N 1
ATOM 1859 C CA . VAL A 1 237 ? -64.741 -4.052 83.480 1.00 77.94 237 VAL A CA 1
ATOM 1860 C C . VAL A 1 237 ? -64.902 -2.791 84.335 1.00 77.94 237 VAL A C 1
ATOM 1862 O O . VAL A 1 237 ? -65.782 -2.750 85.193 1.00 77.94 237 VAL A O 1
ATOM 1865 N N . SER A 1 238 ? -64.083 -1.760 84.110 1.00 72.44 238 SER A N 1
ATOM 1866 C CA . SER A 1 238 ? -64.179 -0.489 84.840 1.00 72.44 238 SER A CA 1
ATOM 1867 C C . SER A 1 238 ? -65.429 0.322 84.475 1.00 72.44 238 SER A C 1
ATOM 1869 O O . SER A 1 238 ? -66.076 0.841 85.380 1.00 72.44 238 SER A O 1
ATOM 1871 N N . GLU A 1 239 ? -65.837 0.337 83.200 1.00 68.88 239 GLU A N 1
ATOM 1872 C CA . GLU A 1 239 ? -67.096 0.954 82.745 1.00 68.88 239 GLU A CA 1
ATOM 1873 C C . GLU A 1 239 ? -68.320 0.233 83.334 1.00 68.88 239 GLU A C 1
ATOM 1875 O O . GLU A 1 239 ? -69.269 0.879 83.765 1.00 68.88 239 GLU A O 1
ATOM 1880 N N . LYS A 1 240 ? -68.263 -1.098 83.501 1.00 62.31 240 LYS A N 1
ATOM 1881 C CA . LYS A 1 240 ? -69.281 -1.852 84.259 1.00 62.31 240 LYS A CA 1
ATOM 1882 C C . LYS A 1 240 ? -69.323 -1.525 85.756 1.00 62.31 240 LYS A C 1
ATOM 1884 O O . LYS A 1 240 ? -70.323 -1.808 86.407 1.00 62.31 240 LYS A O 1
ATOM 1889 N N . ARG A 1 241 ? -68.242 -0.983 86.327 1.00 52.84 241 ARG A N 1
ATOM 1890 C CA . ARG A 1 241 ? -68.149 -0.607 87.750 1.00 52.84 241 ARG A CA 1
ATOM 1891 C C . ARG A 1 241 ? -68.622 0.829 88.000 1.00 52.84 241 ARG A C 1
ATOM 1893 O O . ARG A 1 241 ? -69.151 1.103 89.077 1.00 52.84 241 ARG A O 1
ATOM 1900 N N . SER A 1 242 ? -68.490 1.724 87.018 1.00 48.41 242 SER A N 1
ATOM 1901 C CA . SER A 1 242 ? -68.934 3.123 87.122 1.00 48.41 242 SER A CA 1
ATOM 1902 C C . SER A 1 242 ? -70.454 3.313 87.178 1.00 48.41 242 SER A C 1
ATOM 1904 O O . SER A 1 242 ? -70.892 4.349 87.665 1.00 48.41 242 SER A O 1
ATOM 1906 N N . ASP A 1 243 ? -71.258 2.305 86.827 1.00 48.66 243 ASP A N 1
ATOM 1907 C CA . ASP A 1 243 ? -72.717 2.341 87.026 1.00 48.66 243 ASP A CA 1
ATOM 1908 C C . ASP A 1 243 ? -73.142 2.124 88.499 1.00 48.66 243 ASP A C 1
ATOM 1910 O O . ASP A 1 243 ? -74.328 2.182 88.815 1.00 48.66 243 ASP A O 1
ATOM 1914 N N . THR A 1 244 ? -72.195 1.905 89.429 1.00 45.62 244 THR A N 1
ATOM 1915 C CA . THR A 1 244 ? -72.502 1.654 90.857 1.00 45.62 244 THR A CA 1
ATOM 1916 C C . THR A 1 244 ? -71.916 2.636 91.874 1.00 45.62 244 THR A C 1
ATOM 1918 O O . THR A 1 244 ? -72.257 2.538 93.049 1.00 45.62 244 THR A O 1
ATOM 1921 N N . THR A 1 245 ? -71.125 3.639 91.483 1.00 39.78 245 THR A N 1
ATOM 1922 C CA . THR A 1 245 ? -70.679 4.690 92.422 1.00 39.78 245 THR A CA 1
ATOM 1923 C C . THR A 1 245 ? -70.513 6.030 91.718 1.00 39.78 245 THR A C 1
ATOM 1925 O O . THR A 1 245 ? -69.495 6.289 91.078 1.00 39.78 245 THR A O 1
ATOM 1928 N N . GLY A 1 246 ? -71.511 6.901 91.870 1.00 37.69 246 GLY A N 1
ATOM 1929 C CA . GLY A 1 246 ? -71.377 8.320 91.575 1.00 37.69 246 GLY A CA 1
ATOM 1930 C C . GLY A 1 246 ? -70.611 9.034 92.689 1.00 37.69 246 GLY A C 1
ATOM 1931 O O . GLY A 1 246 ? -70.991 8.924 93.849 1.00 37.69 246 GLY A O 1
ATOM 1932 N N . ALA A 1 247 ? -69.544 9.750 92.325 1.00 38.41 247 ALA A N 1
ATOM 1933 C CA . ALA A 1 247 ? -69.261 11.136 92.721 1.00 38.41 247 ALA A CA 1
ATOM 1934 C C . ALA A 1 247 ? -67.776 11.505 92.522 1.00 38.41 247 ALA A C 1
ATOM 1936 O O . ALA A 1 247 ? -66.878 10.831 93.014 1.00 38.41 247 ALA A O 1
ATOM 1937 N N . SER A 1 248 ? -67.587 12.692 91.935 1.00 35.62 248 SER A N 1
ATOM 1938 C CA . SER A 1 248 ? -66.460 13.621 92.125 1.00 35.62 248 SER A CA 1
ATOM 1939 C C . SER A 1 248 ? -65.206 13.525 91.226 1.00 35.62 248 SER A C 1
ATOM 1941 O O . SER A 1 248 ? -64.265 12.790 91.490 1.00 35.62 248 SER A O 1
ATOM 1943 N N . ALA A 1 249 ? -65.206 14.432 90.237 1.00 36.88 249 ALA A N 1
ATOM 1944 C CA . ALA A 1 249 ? -64.208 15.486 89.984 1.00 36.88 249 ALA A CA 1
ATOM 1945 C C . ALA A 1 249 ? -62.843 15.223 89.293 1.00 36.88 249 ALA A C 1
ATOM 1947 O O . ALA A 1 249 ? -62.080 14.329 89.628 1.00 36.88 249 ALA A O 1
ATOM 1948 N N . ALA A 1 250 ? -62.527 16.222 88.446 1.00 36.59 250 ALA A N 1
ATOM 1949 C CA . ALA A 1 250 ? -61.218 16.816 88.124 1.00 36.59 250 ALA A CA 1
ATOM 1950 C C . ALA A 1 250 ? -60.453 16.373 86.849 1.00 36.59 250 ALA A C 1
ATOM 1952 O O . ALA A 1 250 ? -59.691 15.417 86.820 1.00 36.59 250 ALA A O 1
ATOM 1953 N N . ALA A 1 251 ? -60.660 17.193 85.809 1.00 44.59 251 ALA A N 1
ATOM 1954 C CA . ALA A 1 251 ? -59.720 17.789 84.846 1.00 44.59 251 ALA A CA 1
ATOM 1955 C C . ALA A 1 251 ? -58.259 17.289 84.728 1.00 44.59 251 ALA A C 1
ATOM 1957 O O . ALA A 1 251 ? -57.503 17.280 85.692 1.00 44.59 251 ALA A O 1
ATOM 1958 N N . GLY A 1 252 ? -57.812 17.119 83.474 1.00 35.62 252 GLY A N 1
ATOM 1959 C CA . GLY A 1 252 ? -56.391 17.123 83.098 1.00 35.62 252 GLY A CA 1
ATOM 1960 C C . GLY A 1 252 ? -56.152 16.773 81.624 1.00 35.62 252 GLY A C 1
ATOM 1961 O O . GLY A 1 252 ? -56.145 15.605 81.257 1.00 35.62 252 GLY A O 1
ATOM 1962 N N . LYS A 1 253 ? -55.974 17.789 80.768 1.00 48.56 253 LYS A N 1
ATOM 1963 C CA . LYS A 1 253 ? -55.588 17.667 79.347 1.00 48.56 253 LYS A CA 1
ATOM 1964 C C . LYS A 1 253 ? -54.117 17.236 79.226 1.00 48.56 253 LYS A C 1
ATOM 1966 O O . LYS A 1 253 ? -53.274 17.821 79.897 1.00 48.56 253 LYS A O 1
ATOM 1971 N N . SER A 1 254 ? -53.800 16.318 78.308 1.00 35.59 254 SER A N 1
ATOM 1972 C CA . SER A 1 254 ? -52.429 16.090 77.819 1.00 35.59 254 SER A CA 1
ATOM 1973 C C . SER A 1 254 ? -52.440 15.702 76.327 1.00 35.59 254 SER A C 1
ATOM 1975 O O . SER A 1 254 ? -53.408 15.068 75.896 1.00 35.59 254 SER A O 1
ATOM 1977 N N . PRO A 1 255 ? -51.449 16.130 75.518 1.00 46.25 255 PRO A N 1
ATOM 1978 C CA . PRO A 1 255 ? -51.573 16.218 74.069 1.00 46.25 255 PRO A CA 1
ATOM 1979 C C . PRO A 1 255 ? -51.000 15.007 73.320 1.00 46.25 255 PRO A C 1
ATOM 1981 O O . PRO A 1 255 ? -50.101 14.305 73.773 1.00 46.25 255 PRO A O 1
ATOM 1984 N N . VAL A 1 256 ? -51.540 14.816 72.121 1.00 50.72 256 VAL A N 1
ATOM 1985 C CA . VAL A 1 256 ? -51.164 13.827 71.106 1.00 50.72 256 VAL A CA 1
ATOM 1986 C C . VAL A 1 256 ? -49.959 14.335 70.292 1.00 50.72 256 VAL A C 1
ATOM 1988 O O . VAL A 1 256 ? -50.038 15.457 69.794 1.00 50.72 256 VAL A O 1
ATOM 1991 N N . PRO A 1 257 ? -48.899 13.533 70.052 1.00 44.81 257 PRO A N 1
ATOM 1992 C CA . PRO A 1 257 ? -47.921 13.809 69.005 1.00 44.81 257 PRO A CA 1
ATOM 1993 C C . PRO A 1 257 ? -48.021 12.740 67.904 1.00 44.81 257 PRO A C 1
ATOM 1995 O O . PRO A 1 257 ? -47.665 11.582 68.106 1.00 44.81 257 PRO A O 1
ATOM 1998 N N . THR A 1 258 ? -48.536 13.095 66.724 1.00 53.22 258 THR A N 1
ATOM 1999 C CA . THR A 1 258 ? -48.583 12.171 65.562 1.00 53.22 258 THR A CA 1
ATOM 2000 C C . THR A 1 258 ? -48.127 12.820 64.254 1.00 53.22 258 THR A C 1
ATOM 2002 O O . THR A 1 258 ? -48.326 12.250 63.186 1.00 53.22 258 THR A O 1
ATOM 2005 N N . GLN A 1 259 ? -47.499 13.999 64.306 1.00 49.41 259 GLN A N 1
ATOM 2006 C CA . GLN A 1 259 ? -47.247 14.798 63.100 1.00 49.41 259 GLN A CA 1
ATOM 2007 C C . GLN A 1 259 ? -45.778 14.824 62.630 1.00 49.41 259 GLN A C 1
ATOM 2009 O O . GLN A 1 259 ? -45.541 15.019 61.443 1.00 49.41 259 GLN A O 1
ATOM 2014 N N . GLU A 1 260 ? -44.794 14.522 63.486 1.00 47.47 260 GLU A N 1
ATOM 2015 C CA . GLU A 1 260 ? -43.368 14.503 63.090 1.00 47.47 260 GLU A CA 1
ATOM 2016 C C . GLU A 1 260 ? -42.933 13.227 62.348 1.00 47.47 260 GLU A C 1
ATOM 2018 O O . GLU A 1 260 ? -41.976 13.250 61.577 1.00 47.47 260 GLU A O 1
ATOM 2023 N N . PHE A 1 261 ? -43.658 12.114 62.501 1.00 51.44 261 PHE A N 1
ATOM 2024 C CA . PHE A 1 261 ? -43.260 10.832 61.902 1.00 51.44 261 PHE A CA 1
ATOM 2025 C C . PHE A 1 261 ? -43.547 10.743 60.390 1.00 51.44 261 PHE A C 1
ATOM 2027 O O . PHE A 1 261 ? -42.894 9.991 59.672 1.00 51.44 261 PHE A O 1
ATOM 2034 N N . LEU A 1 262 ? -44.486 11.543 59.871 1.00 50.94 262 LEU A N 1
ATOM 2035 C CA . LEU A 1 262 ? -44.845 11.538 58.445 1.00 50.94 262 LEU A CA 1
ATOM 2036 C C . LEU A 1 262 ? -43.975 12.476 57.591 1.00 50.94 262 LEU A C 1
ATOM 2038 O O . LEU A 1 262 ? -43.938 12.327 56.372 1.00 50.94 262 LEU A O 1
ATOM 2042 N N . GLN A 1 263 ? -43.227 13.398 58.205 1.00 49.12 263 GLN A N 1
ATOM 2043 C CA . GLN A 1 263 ? -42.354 14.334 57.484 1.00 49.12 263 GLN A CA 1
ATOM 2044 C C . GLN A 1 263 ? -40.973 13.759 57.133 1.00 49.12 263 GLN A C 1
ATOM 2046 O O . GLN A 1 263 ? -40.326 14.261 56.218 1.00 49.12 263 GLN A O 1
ATOM 2051 N N . GLN A 1 264 ? -40.539 12.669 57.772 1.00 48.38 264 GLN A N 1
ATOM 2052 C CA . GLN A 1 264 ? -39.227 12.059 57.501 1.00 48.38 264 GLN A CA 1
ATOM 2053 C C . GLN A 1 264 ? -39.218 11.084 56.303 1.00 48.38 264 GLN A C 1
ATOM 2055 O O . GLN A 1 264 ? -38.150 10.717 55.823 1.00 48.38 264 GLN A O 1
ATOM 2060 N N . LEU A 1 265 ? -40.383 10.713 55.756 1.00 44.09 265 LEU A N 1
ATOM 2061 C CA . LEU A 1 265 ? -40.505 9.744 54.652 1.00 44.09 265 LEU A CA 1
ATOM 2062 C C . LEU A 1 265 ? -40.445 10.360 53.240 1.00 44.09 265 LEU A C 1
ATOM 2064 O O . LEU A 1 265 ? -40.232 9.640 52.270 1.00 44.09 265 LEU A O 1
ATOM 2068 N N . HIS A 1 266 ? -40.591 11.681 53.102 1.00 44.25 266 HIS A N 1
ATOM 2069 C CA . HIS A 1 266 ? -40.681 12.349 51.792 1.00 44.25 266 HIS A CA 1
ATOM 2070 C C . HIS A 1 266 ? -39.341 12.870 51.230 1.00 44.25 266 HIS A C 1
ATOM 2072 O O . HIS A 1 266 ? -39.300 13.350 50.100 1.00 44.25 266 HIS A O 1
ATOM 2078 N N . ALA A 1 267 ? -38.232 12.759 51.970 1.00 39.19 267 ALA A N 1
ATOM 2079 C CA . ALA A 1 267 ? -36.940 13.351 51.593 1.00 39.19 267 ALA A CA 1
ATOM 2080 C C . ALA A 1 267 ? -35.995 12.429 50.779 1.00 39.19 267 ALA A C 1
ATOM 2082 O O . ALA A 1 267 ? -34.873 12.828 50.475 1.00 39.19 267 ALA A O 1
ATOM 2083 N N . ALA A 1 268 ? -36.416 11.211 50.411 1.00 34.28 268 ALA A N 1
ATOM 2084 C CA . ALA A 1 268 ? -35.532 10.180 49.839 1.00 34.28 268 ALA A CA 1
ATOM 2085 C C . ALA A 1 268 ? -35.632 9.960 48.310 1.00 34.28 268 ALA A C 1
ATOM 2087 O O . ALA A 1 268 ? -35.009 9.037 47.791 1.00 34.28 268 ALA A O 1
ATOM 2088 N N . ALA A 1 269 ? -36.369 10.784 47.560 1.00 39.88 269 ALA A N 1
ATOM 2089 C CA . ALA A 1 269 ? -36.499 10.626 46.106 1.00 39.88 269 ALA A CA 1
ATOM 2090 C C . ALA A 1 269 ? -35.667 11.675 45.343 1.00 39.88 269 ALA A C 1
ATOM 2092 O O . ALA A 1 269 ? -36.117 12.798 45.123 1.00 39.88 269 ALA A O 1
ATOM 2093 N N . LYS A 1 270 ? -34.447 11.307 44.924 1.00 41.09 270 LYS A N 1
ATOM 2094 C CA . LYS A 1 270 ? -33.669 12.045 43.908 1.00 41.09 270 LYS A CA 1
ATOM 2095 C C . LYS A 1 270 ? -33.905 11.458 42.505 1.00 41.09 270 LYS A C 1
ATOM 2097 O O . LYS A 1 270 ? -34.107 10.250 42.395 1.00 41.09 270 LYS A O 1
ATOM 2102 N N . PRO A 1 271 ? -33.871 12.289 41.445 1.00 38.41 271 PRO A N 1
ATOM 2103 C CA . PRO A 1 271 ? -34.249 11.886 40.094 1.00 38.41 271 PRO A CA 1
ATOM 2104 C C . PRO A 1 271 ? -33.112 11.193 39.326 1.00 38.41 271 PRO A C 1
ATOM 2106 O O . PRO A 1 271 ? -31.930 11.461 39.539 1.00 38.41 271 PRO A O 1
ATOM 2109 N N . VAL A 1 272 ? -33.523 10.319 38.406 1.00 47.59 272 VAL A N 1
ATOM 2110 C CA . VAL A 1 272 ? -32.716 9.552 37.442 1.00 47.59 272 VAL A CA 1
ATOM 2111 C C . VAL A 1 272 ? -32.226 10.469 36.299 1.00 47.59 272 VAL A C 1
ATOM 2113 O O . VAL A 1 272 ? -33.023 11.283 35.826 1.00 47.59 272 VAL A O 1
ATOM 2116 N N . PRO A 1 273 ? -30.967 10.367 35.822 1.00 42.03 273 PRO A N 1
ATOM 2117 C CA . PRO A 1 273 ? -30.472 11.164 34.698 1.00 42.03 273 PRO A CA 1
ATOM 2118 C C . PRO A 1 273 ? -30.888 10.562 33.345 1.00 42.03 273 PRO A C 1
ATOM 2120 O O . PRO A 1 273 ? -30.773 9.357 33.130 1.00 42.03 273 PRO A O 1
ATOM 2123 N N . GLY A 1 274 ? -31.378 11.413 32.436 1.00 45.72 274 GLY A N 1
ATOM 2124 C CA . GLY A 1 274 ? -31.834 11.054 31.088 1.00 45.72 274 GLY A CA 1
ATOM 2125 C C . GLY A 1 274 ? -30.967 11.627 29.957 1.00 45.72 274 GLY A C 1
ATOM 2126 O O . GLY A 1 274 ? -30.357 12.684 30.115 1.00 45.72 274 GLY A O 1
ATOM 2127 N N . GLU A 1 275 ? -30.973 10.905 28.825 1.00 44.81 275 GLU A N 1
ATOM 2128 C CA . GLU A 1 275 ? -30.694 11.248 27.404 1.00 44.81 275 GLU A CA 1
ATOM 2129 C C . GLU A 1 275 ? -29.399 11.994 27.000 1.00 44.81 275 GLU A C 1
ATOM 2131 O O . GLU A 1 275 ? -28.880 11.777 25.903 1.00 44.81 275 GLU A O 1
ATOM 2136 N N . SER A 1 276 ? -28.820 12.829 27.861 1.00 53.16 276 SER A N 1
ATOM 2137 C CA . SER A 1 276 ? -27.555 13.547 27.624 1.00 53.16 276 SER A CA 1
ATOM 2138 C C . SER A 1 276 ? -26.359 12.593 27.517 1.00 53.16 276 SER A C 1
ATOM 2140 O O . SER A 1 276 ? -25.415 12.831 26.756 1.00 53.16 276 SER A O 1
ATOM 2142 N N . ASP A 1 277 ? -26.432 11.467 28.224 1.00 55.84 277 ASP A N 1
ATOM 2143 C CA . ASP A 1 277 ? -25.340 10.505 28.307 1.00 55.84 277 ASP A CA 1
ATOM 2144 C C . ASP A 1 277 ? -25.216 9.639 27.057 1.00 55.84 277 ASP A C 1
ATOM 2146 O O . ASP A 1 277 ? -24.111 9.222 26.742 1.00 55.84 277 ASP A O 1
ATOM 2150 N N . GLU A 1 278 ? -26.278 9.444 26.269 1.00 48.94 278 GLU A N 1
ATOM 2151 C CA . GLU A 1 278 ? -26.203 8.628 25.051 1.00 48.94 278 GLU A CA 1
ATOM 2152 C C . GLU A 1 278 ? -25.523 9.376 23.894 1.00 48.94 278 GLU A C 1
ATOM 2154 O O . GLU A 1 278 ? -24.706 8.804 23.173 1.00 48.94 278 GLU A O 1
ATOM 2159 N N . LYS A 1 279 ? -25.764 10.688 23.753 1.00 51.34 279 LYS A N 1
ATOM 2160 C CA . LYS A 1 279 ? -25.021 11.531 22.795 1.00 51.34 279 LYS A CA 1
ATOM 2161 C C . LYS A 1 279 ? -23.550 11.666 23.195 1.00 51.34 279 LYS A C 1
ATOM 2163 O O . LYS A 1 279 ? -22.676 11.596 22.330 1.00 51.34 279 LYS A O 1
ATOM 2168 N N . LYS A 1 280 ? -23.265 11.773 24.499 1.00 52.03 280 LYS A N 1
ATOM 2169 C CA . LYS A 1 280 ? -21.894 11.744 25.030 1.00 52.03 280 LYS A CA 1
ATOM 2170 C C . LYS A 1 280 ? -21.234 10.379 24.846 1.00 52.03 280 LYS A C 1
ATOM 2172 O O . LYS A 1 280 ? -20.074 10.349 24.458 1.00 52.03 280 LYS A O 1
ATOM 2177 N N . LEU A 1 281 ? -21.952 9.268 25.031 1.00 50.62 281 LEU A N 1
ATOM 2178 C CA . LEU A 1 281 ? -21.444 7.913 24.778 1.00 50.62 281 LEU A CA 1
ATOM 2179 C C . LEU A 1 281 ? -21.146 7.690 23.294 1.00 50.62 281 LEU A C 1
ATOM 2181 O O . LEU A 1 281 ? -20.139 7.071 22.966 1.00 50.62 281 LEU A O 1
ATOM 2185 N N . ARG A 1 282 ? -21.991 8.206 22.390 1.00 57.44 282 ARG A N 1
ATOM 2186 C CA . ARG A 1 282 ? -21.769 8.129 20.937 1.00 57.44 282 ARG A CA 1
ATOM 2187 C C . ARG A 1 282 ? -20.521 8.915 20.525 1.00 57.44 282 ARG A C 1
ATOM 2189 O O . ARG A 1 282 ? -19.677 8.367 19.823 1.00 57.44 282 ARG A O 1
ATOM 2196 N N . ALA A 1 283 ? -20.349 10.136 21.036 1.00 50.25 283 ALA A N 1
ATOM 2197 C CA . ALA A 1 283 ? -19.140 10.929 20.814 1.00 50.25 283 ALA A CA 1
ATOM 2198 C C . ALA A 1 283 ? -17.891 10.282 21.445 1.00 50.25 283 ALA A C 1
ATOM 2200 O O . ALA A 1 283 ? -16.840 10.236 20.815 1.00 50.25 283 ALA A O 1
ATOM 2201 N N . LEU A 1 284 ? -18.005 9.717 22.652 1.00 51.03 284 LEU A N 1
ATOM 2202 C CA . LEU A 1 284 ? -16.910 9.030 23.344 1.00 51.03 284 LEU A CA 1
ATOM 2203 C C . LEU A 1 284 ? -16.495 7.725 22.658 1.00 51.03 284 LEU A C 1
ATOM 2205 O O . LEU A 1 284 ? -15.309 7.419 22.660 1.00 51.03 284 LEU A O 1
ATOM 2209 N N . ARG A 1 285 ? -17.427 6.982 22.046 1.00 56.09 285 ARG A N 1
ATOM 2210 C CA . ARG A 1 285 ? -17.142 5.719 21.345 1.00 56.09 285 ARG A CA 1
ATOM 2211 C C . ARG A 1 285 ? -16.466 5.949 19.989 1.00 56.09 285 ARG A C 1
ATOM 2213 O O . ARG A 1 285 ? -15.543 5.220 19.641 1.00 56.09 285 ARG A O 1
ATOM 2220 N N . VAL A 1 286 ? -16.862 7.004 19.271 1.00 51.78 286 VAL A N 1
ATOM 2221 C CA . VAL A 1 286 ? -16.138 7.472 18.077 1.00 51.78 286 VAL A CA 1
ATOM 2222 C C . VAL A 1 286 ? -14.751 7.976 18.492 1.00 51.78 286 VAL A C 1
ATOM 2224 O O . VAL A 1 286 ? -13.745 7.496 17.987 1.00 51.78 286 VAL A O 1
ATOM 2227 N N . MET A 1 287 ? -14.656 8.823 19.521 1.00 47.69 287 MET A N 1
ATOM 2228 C CA . MET A 1 287 ? -13.377 9.344 20.026 1.00 47.69 287 MET A CA 1
ATOM 2229 C C . MET A 1 287 ? -12.441 8.269 20.607 1.00 47.69 287 MET A C 1
ATOM 2231 O O . MET A 1 287 ? -11.228 8.451 20.552 1.00 47.69 287 MET A O 1
ATOM 2235 N N . SER A 1 288 ? -12.952 7.162 21.162 1.00 50.47 288 SER A N 1
ATOM 2236 C CA . SER A 1 288 ? -12.121 6.073 21.700 1.00 50.47 288 SER A CA 1
ATOM 2237 C C . SER A 1 288 ? -11.510 5.202 20.608 1.00 50.47 288 SER A C 1
ATOM 2239 O O . SER A 1 288 ? -10.377 4.761 20.769 1.00 50.47 288 SER A O 1
ATOM 2241 N N . MET A 1 289 ? -12.217 4.989 19.490 1.00 50.22 289 MET A N 1
ATOM 2242 C CA . MET A 1 289 ? -11.641 4.323 18.313 1.00 50.22 289 MET A CA 1
ATOM 2243 C C . MET A 1 289 ? -10.547 5.187 17.667 1.00 50.22 289 MET A C 1
ATOM 2245 O O . MET A 1 289 ? -9.541 4.666 17.204 1.00 50.22 289 MET A O 1
ATOM 2249 N N . LEU A 1 290 ? -10.699 6.513 17.721 1.00 49.00 290 LEU A N 1
ATOM 2250 C CA . LEU A 1 290 ? -9.797 7.483 17.091 1.00 49.00 290 LEU A CA 1
ATOM 2251 C C . LEU A 1 290 ? -8.542 7.826 17.917 1.00 49.00 290 LEU A C 1
ATOM 2253 O O . LEU A 1 290 ? -7.548 8.302 17.372 1.00 49.00 290 LEU A O 1
ATOM 2257 N N . ARG A 1 291 ? -8.564 7.602 19.240 1.00 48.72 291 ARG A N 1
ATOM 2258 C CA . ARG A 1 291 ? -7.441 7.922 20.144 1.00 48.72 291 ARG A CA 1
ATOM 2259 C C . ARG A 1 291 ? -6.301 6.894 20.083 1.00 48.72 291 ARG A C 1
ATOM 2261 O O . ARG A 1 291 ? -5.201 7.204 20.526 1.00 48.72 291 ARG A O 1
ATOM 2268 N N . ALA A 1 292 ? -6.552 5.706 19.530 1.00 51.03 292 ALA A N 1
ATOM 2269 C CA . ALA A 1 292 ? -5.562 4.634 19.421 1.00 51.03 292 ALA A CA 1
ATOM 2270 C C . ALA A 1 292 ? -4.449 4.919 18.390 1.00 51.03 292 ALA A C 1
ATOM 2272 O O . ALA A 1 292 ? -3.375 4.340 18.496 1.00 51.03 292 ALA A O 1
ATOM 2273 N N . ASP A 1 293 ? -4.670 5.850 17.453 1.00 50.03 293 ASP A N 1
ATOM 2274 C CA . ASP A 1 293 ? -3.836 6.006 16.248 1.00 50.03 293 ASP A CA 1
ATOM 2275 C C . ASP A 1 293 ? -2.985 7.296 16.214 1.00 50.03 293 ASP A C 1
ATOM 2277 O O . ASP A 1 293 ? -2.480 7.709 15.169 1.00 50.03 293 ASP A O 1
ATOM 2281 N N . GLY A 1 294 ? -2.840 7.988 17.352 1.00 51.06 294 GLY A N 1
ATOM 2282 C CA . GLY A 1 294 ? -1.949 9.154 17.496 1.00 51.06 294 GLY A CA 1
ATOM 2283 C C . GLY A 1 294 ? -2.344 10.417 16.710 1.00 51.06 294 GLY A C 1
ATOM 2284 O O . GLY A 1 294 ? -1.633 11.415 16.775 1.00 51.06 294 GLY A O 1
ATOM 2285 N N . ARG A 1 295 ? -3.479 10.416 15.994 1.00 61.31 295 ARG A N 1
ATOM 2286 C CA . ARG A 1 295 ? -3.964 11.529 15.145 1.00 61.31 295 ARG A CA 1
ATOM 2287 C C . ARG A 1 295 ? -5.350 12.035 15.562 1.00 61.31 295 ARG A C 1
ATOM 2289 O O . ARG A 1 295 ? -6.232 12.253 14.735 1.00 61.31 295 ARG A O 1
ATOM 2296 N N . ALA A 1 296 ? -5.541 12.220 16.869 1.00 61.16 296 ALA A N 1
ATOM 2297 C CA . ALA A 1 296 ? -6.815 12.635 17.461 1.00 61.16 296 ALA A CA 1
ATOM 2298 C C . ALA A 1 296 ? -7.314 14.008 16.965 1.00 61.16 296 ALA A C 1
ATOM 2300 O O . ALA A 1 296 ? -8.520 14.220 16.904 1.00 61.16 296 ALA A O 1
ATOM 2301 N N . GLU A 1 297 ? -6.415 14.920 16.586 1.00 62.25 297 GLU A N 1
ATOM 2302 C CA . GLU A 1 297 ? -6.767 16.274 16.129 1.00 62.25 297 GLU A CA 1
ATOM 2303 C C . GLU A 1 297 ? -7.445 16.274 14.750 1.00 62.25 297 GLU A C 1
ATOM 2305 O O . GLU A 1 297 ? -8.464 16.935 14.565 1.00 62.25 297 GLU A O 1
ATOM 2310 N N . LEU A 1 298 ? -6.952 15.459 13.810 1.00 64.88 298 LEU A N 1
ATOM 2311 C CA . LEU A 1 298 ? -7.542 15.317 12.473 1.00 64.88 298 LEU A CA 1
ATOM 2312 C C . LEU A 1 298 ? -8.969 14.778 12.544 1.00 64.88 298 LEU A C 1
ATOM 2314 O O . LEU A 1 298 ? -9.878 15.313 11.920 1.00 64.88 298 LEU A O 1
ATOM 2318 N N . TRP A 1 299 ? -9.199 13.751 13.354 1.00 70.31 299 TRP A N 1
ATOM 2319 C CA . TRP A 1 299 ? -10.529 13.165 13.458 1.00 70.31 299 TRP A CA 1
ATOM 2320 C C . TRP A 1 299 ? -11.495 13.976 14.331 1.00 70.31 299 TRP A C 1
ATOM 2322 O O . TRP A 1 299 ? -12.708 13.895 14.137 1.00 70.31 299 TRP A O 1
ATOM 2332 N N . GLN A 1 300 ? -10.983 14.804 15.248 1.00 69.38 300 GLN A N 1
ATOM 2333 C CA . GLN A 1 300 ? -11.783 15.843 15.902 1.00 69.38 300 GLN A CA 1
ATOM 2334 C C . GLN A 1 300 ? -12.258 16.893 14.896 1.00 69.38 300 GLN A C 1
ATOM 2336 O O . GLN A 1 300 ? -13.417 17.297 14.967 1.00 69.38 300 GLN A O 1
ATOM 2341 N N . GLN A 1 301 ? -11.405 17.275 13.942 1.00 67.50 301 GLN A N 1
ATOM 2342 C CA . GLN A 1 301 ? -11.767 18.175 12.848 1.00 67.50 301 GLN A CA 1
ATOM 2343 C C . GLN A 1 301 ? -12.830 17.541 11.935 1.00 67.50 301 GLN A C 1
ATOM 2345 O O . GLN A 1 301 ? -13.875 18.144 11.716 1.00 67.50 301 GLN A O 1
ATOM 2350 N N . VAL A 1 302 ? -12.653 16.276 11.531 1.00 70.00 302 VAL A N 1
ATOM 2351 C CA . VAL A 1 302 ? -13.659 15.513 10.762 1.00 70.00 302 VAL A CA 1
ATOM 2352 C C . VAL A 1 302 ? -15.006 15.458 11.493 1.00 70.00 302 VAL A C 1
ATOM 2354 O O . VAL A 1 302 ? -16.049 15.744 10.908 1.00 70.00 302 VAL A O 1
ATOM 2357 N N . ALA A 1 303 ? -15.010 15.129 12.788 1.00 69.88 303 ALA A N 1
ATOM 2358 C CA . ALA A 1 303 ? -16.238 15.086 13.580 1.00 69.88 303 ALA A CA 1
ATOM 2359 C C . ALA A 1 303 ? -16.894 16.471 13.703 1.00 69.88 303 ALA A C 1
ATOM 2361 O O . ALA A 1 303 ? -18.117 16.590 13.635 1.00 69.88 303 ALA A O 1
ATOM 2362 N N . HIS A 1 304 ? -16.090 17.518 13.877 1.00 75.31 304 HIS A N 1
ATOM 2363 C CA . HIS A 1 304 ? -16.556 18.896 13.945 1.00 75.31 304 HIS A CA 1
ATOM 2364 C C . HIS A 1 304 ? -17.185 19.363 12.623 1.00 75.31 304 HIS A C 1
ATOM 2366 O O . HIS A 1 304 ? -18.244 19.991 12.649 1.00 75.31 304 HIS A O 1
ATOM 2372 N N . ASP A 1 305 ? -16.593 19.009 11.486 1.00 69.62 305 ASP A N 1
ATOM 2373 C CA . ASP A 1 305 ? -17.038 19.450 10.162 1.00 69.62 305 ASP A CA 1
ATOM 2374 C C . ASP A 1 305 ? -18.284 18.684 9.689 1.00 69.62 305 ASP A C 1
ATOM 2376 O O . ASP A 1 305 ? -19.236 19.293 9.188 1.00 69.62 305 ASP A O 1
ATOM 2380 N N . ILE A 1 306 ? -18.376 17.386 10.019 1.00 70.50 306 ILE A N 1
ATOM 2381 C CA . ILE A 1 306 ? -19.622 16.610 9.896 1.00 70.50 306 ILE A CA 1
ATOM 2382 C C . ILE A 1 306 ? -20.746 17.275 10.706 1.00 70.50 306 ILE A C 1
ATOM 2384 O O . ILE A 1 306 ? -21.863 17.411 10.212 1.00 70.50 306 ILE A O 1
ATOM 2388 N N . MET A 1 307 ? -20.457 17.747 11.926 1.00 70.81 307 MET A N 1
ATOM 2389 C CA . MET A 1 307 ? -21.456 18.407 12.775 1.00 70.81 307 MET A CA 1
ATOM 2390 C C . MET A 1 307 ? -21.841 19.823 12.315 1.00 70.81 307 MET A C 1
ATOM 2392 O O . MET A 1 307 ? -22.925 20.283 12.681 1.00 70.81 307 MET A O 1
ATOM 2396 N N . LYS A 1 308 ? -20.988 20.538 11.565 1.00 70.94 308 LYS A N 1
ATOM 2397 C CA . LYS A 1 308 ? -21.188 21.969 11.260 1.00 70.94 308 LYS A CA 1
ATOM 2398 C C . LYS A 1 308 ? -21.749 22.302 9.885 1.00 70.94 308 LYS A C 1
ATOM 2400 O O . LYS A 1 308 ? -22.192 23.438 9.719 1.00 70.94 308 LYS A O 1
ATOM 2405 N N . GLY A 1 309 ? -21.779 21.387 8.921 1.00 58.62 309 GLY A N 1
ATOM 2406 C CA . GLY A 1 309 ? -22.344 21.773 7.623 1.00 58.62 309 GLY A CA 1
ATOM 2407 C C . GLY A 1 309 ? -22.165 20.823 6.457 1.00 58.62 309 GLY A C 1
ATOM 2408 O O . GLY A 1 309 ? -22.240 21.286 5.327 1.00 58.62 309 GLY A O 1
ATOM 2409 N N . GLY A 1 310 ? -21.913 19.534 6.690 1.00 81.44 310 GLY A N 1
ATOM 2410 C CA . GLY A 1 310 ? -21.899 18.542 5.612 1.00 81.44 310 GLY A CA 1
ATOM 2411 C C . GLY A 1 310 ? -20.730 18.639 4.631 1.00 81.44 310 GLY A C 1
ATOM 2412 O O . GLY A 1 310 ? -20.657 17.834 3.708 1.00 81.44 310 GLY A O 1
ATOM 2413 N N . ARG A 1 311 ? -19.791 19.566 4.827 1.00 88.25 311 ARG A N 1
ATOM 2414 C CA . ARG A 1 311 ? -18.550 19.629 4.056 1.00 88.25 311 ARG A CA 1
ATOM 2415 C C . ARG A 1 311 ? -17.431 18.948 4.827 1.00 88.25 311 ARG A C 1
ATOM 2417 O O . ARG A 1 311 ? -17.162 19.323 5.961 1.00 88.25 311 ARG A O 1
ATOM 2424 N N . LEU A 1 312 ? -16.792 17.969 4.203 1.00 88.75 312 LEU A N 1
ATOM 2425 C CA . LEU A 1 312 ? -15.655 17.235 4.737 1.00 88.75 312 LEU A CA 1
ATOM 2426 C C . LEU A 1 312 ? -14.464 17.417 3.794 1.00 88.75 312 LEU A C 1
ATOM 2428 O O . LEU A 1 312 ? -14.507 16.954 2.659 1.00 88.75 312 LEU A O 1
ATOM 2432 N N . ASP A 1 313 ? -13.420 18.090 4.268 1.00 87.94 313 ASP A N 1
ATOM 2433 C CA . ASP A 1 313 ? -12.172 18.301 3.529 1.00 87.94 313 ASP A CA 1
ATOM 2434 C C . ASP A 1 313 ? -11.064 17.434 4.140 1.00 87.94 313 ASP A C 1
ATOM 2436 O O . ASP A 1 313 ? -10.772 17.522 5.334 1.00 87.94 313 ASP A O 1
ATOM 2440 N N . MET A 1 314 ? -10.484 16.553 3.328 1.00 87.19 314 MET A N 1
ATOM 2441 C CA . MET A 1 314 ? -9.385 15.659 3.703 1.00 87.19 314 MET A CA 1
ATOM 2442 C C . MET A 1 314 ? -8.229 15.741 2.707 1.00 87.19 314 MET A C 1
ATOM 2444 O O . MET A 1 314 ? -7.543 14.750 2.428 1.00 87.19 314 MET A O 1
ATOM 2448 N N . THR A 1 315 ? -7.985 16.940 2.191 1.00 86.25 315 THR A N 1
ATOM 2449 C CA . THR A 1 315 ? -6.883 17.215 1.271 1.00 86.25 315 THR A CA 1
ATOM 2450 C C . THR A 1 315 ? -5.522 16.905 1.918 1.00 86.25 315 THR A C 1
ATOM 2452 O O . THR A 1 315 ? -5.206 17.442 2.979 1.00 86.25 315 THR A O 1
ATOM 2455 N N . LYS A 1 316 ? -4.693 16.043 1.302 1.00 79.62 316 LYS A N 1
ATOM 2456 C CA . LYS A 1 316 ? -3.359 15.591 1.805 1.00 79.62 316 LYS A CA 1
ATOM 2457 C C . LYS A 1 316 ? -3.349 14.819 3.131 1.00 79.62 316 LYS A C 1
ATOM 2459 O O . LYS A 1 316 ? -2.297 14.679 3.759 1.00 79.62 316 LYS A O 1
ATOM 2464 N N . VAL A 1 317 ? -4.493 14.330 3.600 1.00 74.56 317 VAL A N 1
ATOM 2465 C CA . VAL A 1 317 ? -4.605 13.699 4.929 1.00 74.56 317 VAL A CA 1
ATOM 2466 C C . VAL A 1 317 ? -4.497 12.169 4.869 1.00 74.56 317 VAL A C 1
ATOM 2468 O O . VAL A 1 317 ? -4.183 11.508 5.869 1.00 74.56 317 VAL A O 1
ATOM 2471 N N . ILE A 1 318 ? -4.774 11.570 3.715 1.00 70.50 318 ILE A N 1
ATOM 2472 C CA . ILE A 1 318 ? -5.139 10.161 3.633 1.00 70.50 318 ILE A CA 1
ATOM 2473 C C . ILE A 1 318 ? -3.922 9.297 3.310 1.00 70.50 318 ILE A C 1
ATOM 2475 O O . ILE A 1 318 ? -3.315 9.385 2.246 1.00 70.50 318 ILE A O 1
ATOM 2479 N N . THR A 1 319 ? -3.608 8.386 4.230 1.00 72.88 319 THR A N 1
ATOM 2480 C CA . THR A 1 319 ? -2.772 7.211 3.958 1.00 72.88 319 THR A CA 1
ATOM 2481 C C . THR A 1 319 ? -3.657 6.011 3.605 1.00 72.88 319 THR A C 1
ATOM 2483 O O . THR A 1 319 ? -4.839 5.986 3.945 1.00 72.88 319 THR A O 1
ATOM 2486 N N . THR A 1 320 ? -3.097 4.969 2.983 1.00 60.31 320 THR A N 1
ATOM 2487 C CA . THR A 1 320 ? -3.811 3.736 2.573 1.00 60.31 320 THR A CA 1
ATOM 2488 C C . THR A 1 320 ? -4.616 3.099 3.706 1.00 60.31 320 THR A C 1
ATOM 2490 O O . THR A 1 320 ? -5.719 2.609 3.492 1.00 60.31 320 THR A O 1
ATOM 2493 N N . ARG A 1 321 ? -4.098 3.171 4.938 1.00 61.50 321 ARG A N 1
ATOM 2494 C CA . ARG A 1 321 ? -4.766 2.668 6.147 1.00 61.50 321 ARG A CA 1
ATOM 2495 C C . ARG A 1 321 ? -5.983 3.515 6.544 1.00 61.50 321 ARG A C 1
ATOM 2497 O O . ARG A 1 321 ? -7.016 2.961 6.895 1.00 61.50 321 ARG A O 1
ATOM 2504 N N . ASN A 1 322 ? -5.886 4.838 6.398 1.00 67.81 322 ASN A N 1
ATOM 2505 C CA . ASN A 1 322 ? -6.946 5.784 6.759 1.00 67.81 322 ASN A CA 1
ATOM 2506 C C . ASN A 1 322 ? -8.138 5.736 5.789 1.00 67.81 322 ASN A C 1
ATOM 2508 O O . ASN A 1 322 ? -9.235 6.153 6.147 1.00 67.81 322 ASN A O 1
ATOM 2512 N N . LEU A 1 323 ? -7.932 5.243 4.565 1.00 69.00 323 LEU A N 1
ATOM 2513 C CA . LEU A 1 323 ? -8.977 5.114 3.548 1.00 69.00 323 LEU A CA 1
ATOM 2514 C C . LEU A 1 323 ? -10.032 4.074 3.926 1.00 69.00 323 LEU A C 1
ATOM 2516 O O . LEU A 1 323 ? -11.220 4.315 3.734 1.00 69.00 323 LEU A O 1
ATOM 2520 N N . CYS A 1 324 ? -9.616 2.953 4.517 1.00 61.66 324 CYS A N 1
ATOM 2521 C CA . CYS A 1 324 ? -10.530 1.929 5.020 1.00 61.66 324 CYS A CA 1
ATOM 2522 C C . CYS A 1 324 ? -11.379 2.454 6.185 1.00 61.66 324 CYS A C 1
ATOM 2524 O O . CYS A 1 324 ? -12.587 2.223 6.220 1.00 61.66 324 CYS A O 1
ATOM 2526 N N . ASP A 1 325 ? -10.765 3.203 7.103 1.00 70.25 325 ASP A N 1
ATOM 2527 C CA . ASP A 1 325 ? -11.468 3.813 8.236 1.00 70.25 325 ASP A CA 1
ATOM 2528 C C . ASP A 1 325 ? -12.424 4.911 7.771 1.00 70.25 325 ASP A C 1
ATOM 2530 O O . ASP A 1 325 ? -13.563 4.991 8.232 1.00 70.25 325 ASP A O 1
ATOM 2534 N N . LEU A 1 326 ? -11.997 5.718 6.798 1.00 70.38 326 LEU A N 1
ATOM 2535 C CA . LEU A 1 326 ? -12.860 6.694 6.161 1.00 70.38 326 LEU A CA 1
ATOM 2536 C C . LEU A 1 326 ? -14.057 6.011 5.498 1.00 70.38 326 LEU A C 1
ATOM 2538 O O . LEU A 1 326 ? -15.191 6.397 5.750 1.00 70.38 326 LEU A O 1
ATOM 2542 N N . VAL A 1 327 ? -13.833 4.965 4.705 1.00 67.56 327 VAL A N 1
ATOM 2543 C CA . VAL A 1 327 ? -14.907 4.190 4.073 1.00 67.56 327 VAL A CA 1
ATOM 2544 C C . VAL A 1 327 ? -15.834 3.575 5.112 1.00 67.56 327 VAL A C 1
ATOM 2546 O O . VAL A 1 327 ? -17.044 3.581 4.909 1.00 67.56 327 VAL A O 1
ATOM 2549 N N . PHE A 1 328 ? -15.322 3.124 6.254 1.00 69.25 328 PHE A N 1
ATOM 2550 C CA . PHE A 1 328 ? -16.149 2.644 7.357 1.00 69.25 328 PHE A CA 1
ATOM 2551 C C . PHE A 1 328 ? -17.031 3.756 7.952 1.00 69.25 328 PHE A C 1
ATOM 2553 O O . PHE A 1 328 ? -18.228 3.550 8.172 1.00 69.25 328 PHE A O 1
ATOM 2560 N N . VAL A 1 329 ? -16.484 4.961 8.149 1.00 69.25 329 VAL A N 1
ATOM 2561 C CA . VAL A 1 329 ? -17.246 6.133 8.619 1.00 69.25 329 VAL A CA 1
ATOM 2562 C C . VAL A 1 329 ? -18.276 6.594 7.580 1.00 69.25 329 VAL A C 1
ATOM 2564 O O . VAL A 1 329 ? -19.408 6.921 7.947 1.00 69.25 329 VAL A O 1
ATOM 2567 N N . LEU A 1 330 ? -17.913 6.580 6.295 1.00 67.00 330 LEU A N 1
ATOM 2568 C CA . LEU A 1 330 ? -18.779 6.943 5.169 1.00 67.00 330 LEU A CA 1
ATOM 2569 C C . LEU A 1 330 ? -19.846 5.877 4.879 1.00 67.00 330 LEU A C 1
ATOM 2571 O O . LEU A 1 330 ? -20.912 6.211 4.379 1.00 67.00 330 LEU A O 1
ATOM 2575 N N . SER A 1 331 ? -19.600 4.612 5.223 1.00 67.50 331 SER A N 1
ATOM 2576 C CA . SER A 1 331 ? -20.567 3.518 5.058 1.00 67.50 331 SER A CA 1
ATOM 2577 C C . SER A 1 331 ? -21.568 3.447 6.211 1.00 67.50 331 SER A C 1
ATOM 2579 O O . SER A 1 331 ? -22.594 2.780 6.088 1.00 67.50 331 SER A O 1
ATOM 2581 N N . SER A 1 332 ? -21.313 4.134 7.330 1.00 77.25 332 SER A N 1
ATOM 2582 C CA . SER A 1 332 ? -22.230 4.155 8.467 1.00 77.25 332 SER A CA 1
ATOM 2583 C C . SER A 1 332 ? -23.460 5.031 8.169 1.00 77.25 332 SER A C 1
ATOM 2585 O O . SER A 1 332 ? -23.320 6.244 7.971 1.00 77.25 332 SER A O 1
ATOM 2587 N N . PRO A 1 333 ? -24.690 4.477 8.234 1.00 69.50 333 PRO A N 1
ATOM 2588 C CA . PRO A 1 333 ? -25.928 5.216 7.952 1.00 69.50 333 PRO A CA 1
ATOM 2589 C C . PRO A 1 333 ? -26.140 6.441 8.852 1.00 69.50 333 PRO A C 1
ATOM 2591 O O . PRO A 1 333 ? -26.911 7.340 8.526 1.00 69.50 333 PRO A O 1
ATOM 2594 N N . SER A 1 334 ? -25.482 6.459 10.015 1.00 69.19 334 SER A N 1
ATOM 2595 C CA . SER A 1 334 ? -25.682 7.474 11.055 1.00 69.19 334 SER A CA 1
ATOM 2596 C C . SER A 1 334 ? -24.906 8.769 10.799 1.00 69.19 334 SER A C 1
ATOM 2598 O O . SER A 1 334 ? -25.324 9.822 11.269 1.00 69.19 334 SER A O 1
ATOM 2600 N N . SER A 1 335 ? -23.781 8.694 10.084 1.00 65.75 335 SER A N 1
ATOM 2601 C CA . SER A 1 335 ? -22.869 9.818 9.811 1.00 65.75 335 SER A CA 1
ATOM 2602 C C . SER A 1 335 ? -22.947 10.292 8.362 1.00 65.75 335 SER A C 1
ATOM 2604 O O . SER A 1 335 ? -22.865 11.488 8.094 1.00 65.75 335 SER A O 1
ATOM 2606 N N . ALA A 1 336 ? -23.157 9.370 7.424 1.00 61.81 336 ALA A N 1
ATOM 2607 C CA . ALA A 1 336 ? -23.067 9.647 5.995 1.00 61.81 336 ALA A CA 1
ATOM 2608 C C . ALA A 1 336 ? -24.229 10.493 5.442 1.00 61.81 336 ALA A C 1
ATOM 2610 O O . ALA A 1 336 ? -24.058 11.253 4.493 1.00 61.81 336 ALA A O 1
ATOM 2611 N N . GLY A 1 337 ? -25.397 10.454 6.094 1.00 72.00 337 GLY A N 1
ATOM 2612 C CA . GLY A 1 337 ? -26.583 11.203 5.669 1.00 72.00 337 GLY A CA 1
ATOM 2613 C C . GLY A 1 337 ? -26.485 12.729 5.801 1.00 72.00 337 GLY A C 1
ATOM 2614 O O . GLY A 1 337 ? -27.448 13.416 5.457 1.00 72.00 337 GLY A O 1
ATOM 2615 N N . GLN A 1 338 ? -25.381 13.271 6.323 1.00 81.19 338 GLN A N 1
ATOM 2616 C CA . GLN A 1 338 ? -25.172 14.716 6.469 1.00 81.19 338 GLN A CA 1
ATOM 2617 C C . GLN A 1 338 ? -24.107 15.285 5.530 1.00 81.19 338 GLN A C 1
ATOM 2619 O O . GLN A 1 338 ? -24.050 16.501 5.401 1.00 81.19 338 GLN A O 1
ATOM 2624 N N . ILE A 1 339 ? -23.303 14.449 4.867 1.00 89.50 339 ILE A N 1
ATOM 2625 C CA . ILE A 1 339 ? -22.203 14.920 4.020 1.00 89.50 339 ILE A CA 1
ATOM 2626 C C . ILE A 1 339 ? -22.749 15.282 2.631 1.00 89.50 339 ILE A C 1
ATOM 2628 O O . ILE A 1 339 ? -23.302 14.432 1.935 1.00 89.50 339 ILE A O 1
ATOM 2632 N N . THR A 1 340 ? -22.604 16.550 2.253 1.00 92.62 340 THR A N 1
ATOM 2633 C CA . THR A 1 340 ? -22.969 17.127 0.952 1.00 92.62 340 THR A CA 1
ATOM 2634 C C . THR A 1 340 ? -21.742 17.433 0.098 1.00 92.62 340 THR A C 1
ATOM 2636 O O . THR A 1 340 ? -21.821 17.309 -1.116 1.00 92.62 340 THR A O 1
ATOM 2639 N N . THR A 1 341 ? -20.597 17.747 0.707 1.00 93.69 341 THR A N 1
ATOM 2640 C CA . THR A 1 341 ? -19.340 18.014 -0.008 1.00 93.69 341 THR A CA 1
ATOM 2641 C C . THR A 1 341 ? -18.229 17.160 0.589 1.00 93.69 341 THR A C 1
ATOM 2643 O O . THR A 1 341 ? -18.018 17.187 1.801 1.00 93.69 341 T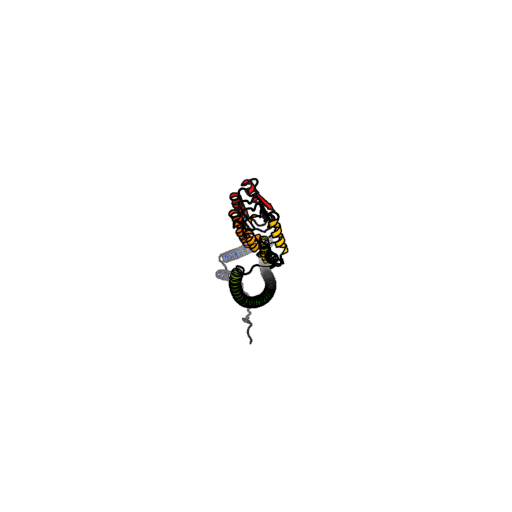HR A O 1
ATOM 2646 N N . LEU A 1 342 ? -17.506 16.419 -0.247 1.00 93.50 342 LEU A N 1
ATOM 2647 C CA . LEU A 1 342 ? -16.361 15.605 0.151 1.00 93.50 342 LEU A CA 1
ATOM 2648 C C . LEU A 1 342 ? -15.160 15.956 -0.723 1.00 93.50 342 LEU A C 1
ATOM 2650 O O . LEU A 1 342 ? -15.175 15.676 -1.914 1.00 93.50 342 LEU A O 1
ATOM 2654 N N . ASP A 1 343 ? -14.120 16.538 -0.140 1.00 93.88 343 ASP A N 1
ATOM 2655 C CA . ASP A 1 343 ? -12.884 16.854 -0.855 1.00 93.88 343 ASP A CA 1
ATOM 2656 C C . ASP A 1 343 ? -11.768 15.900 -0.424 1.00 93.88 343 ASP A C 1
ATOM 2658 O O . ASP A 1 343 ? -11.391 15.847 0.749 1.00 93.88 343 ASP A O 1
ATOM 2662 N N . LEU A 1 344 ? -11.279 15.098 -1.367 1.00 93.62 344 LEU A N 1
ATOM 2663 C CA . LEU A 1 344 ? -10.198 14.130 -1.185 1.00 93.62 344 LEU A CA 1
ATOM 2664 C C . LEU A 1 344 ? -8.989 14.479 -2.054 1.00 93.62 344 LEU A C 1
ATOM 2666 O O . LEU A 1 344 ? -8.187 13.593 -2.358 1.00 93.62 344 LEU A O 1
ATOM 2670 N N . SER A 1 345 ? -8.849 15.735 -2.463 1.00 93.62 345 SER A N 1
ATOM 2671 C CA . SER A 1 345 ? -7.776 16.155 -3.358 1.00 93.62 345 SER A CA 1
ATOM 2672 C C . SER A 1 345 ? -6.375 15.927 -2.759 1.00 93.62 345 SER A C 1
ATOM 2674 O O . SER A 1 345 ? -6.197 15.776 -1.548 1.00 93.62 345 SER A O 1
ATOM 2676 N N . ASP A 1 346 ? -5.351 15.864 -3.609 1.00 92.88 346 ASP A N 1
ATOM 2677 C CA . ASP A 1 346 ? -3.946 15.648 -3.241 1.00 92.88 346 ASP A CA 1
ATOM 2678 C C . ASP A 1 346 ? -3.682 14.359 -2.425 1.00 92.88 346 ASP A C 1
ATOM 2680 O O . ASP A 1 346 ? -2.772 14.306 -1.589 1.00 92.88 346 ASP A O 1
ATOM 2684 N N . ASN A 1 347 ? -4.475 13.305 -2.639 1.00 91.94 347 ASN A N 1
ATOM 2685 C CA . ASN A 1 347 ? -4.277 12.007 -1.997 1.00 91.94 347 ASN A CA 1
ATOM 2686 C C . ASN A 1 347 ? -3.818 10.959 -3.033 1.00 91.94 347 ASN A C 1
ATOM 2688 O O . ASN A 1 347 ? -4.657 10.308 -3.659 1.00 91.94 347 ASN A O 1
ATOM 2692 N N . PRO A 1 348 ? -2.496 10.726 -3.197 1.00 90.12 348 PRO A N 1
ATOM 2693 C CA . PRO A 1 348 ? -1.945 9.867 -4.259 1.00 90.12 348 PRO A CA 1
ATOM 2694 C C . PRO A 1 348 ? -2.376 8.400 -4.139 1.00 90.12 348 PRO A C 1
ATOM 2696 O O . PRO A 1 348 ? -2.374 7.650 -5.109 1.00 90.12 348 PRO A O 1
ATOM 2699 N N . VAL A 1 349 ? -2.788 7.986 -2.942 1.00 89.94 349 VAL A N 1
ATOM 2700 C CA . VAL A 1 349 ? -3.293 6.640 -2.669 1.00 89.94 349 VAL A CA 1
ATOM 2701 C C . VAL A 1 349 ? -4.600 6.320 -3.403 1.00 89.94 349 VAL A C 1
ATOM 2703 O O . VAL A 1 349 ? -4.911 5.155 -3.628 1.00 89.94 349 VAL A O 1
ATOM 2706 N N . LEU A 1 350 ? -5.358 7.341 -3.814 1.00 89.12 350 LEU A N 1
ATOM 2707 C CA . LEU A 1 350 ? -6.530 7.167 -4.674 1.00 89.12 350 LEU A CA 1
ATOM 2708 C C . LEU A 1 350 ? -6.150 6.881 -6.132 1.00 89.12 350 LEU A C 1
ATOM 2710 O O . LEU A 1 350 ? -6.996 6.435 -6.905 1.00 89.12 350 LEU A O 1
ATOM 2714 N N . GLY A 1 351 ? -4.887 7.092 -6.501 1.00 87.19 351 GLY A N 1
ATOM 2715 C CA . GLY A 1 351 ? -4.322 6.664 -7.772 1.00 87.19 351 GLY A CA 1
ATOM 2716 C C . GLY A 1 351 ? -4.075 5.161 -7.833 1.00 87.19 351 GLY A C 1
ATOM 2717 O O . GLY A 1 351 ? -4.238 4.533 -8.885 1.00 87.19 351 GLY A O 1
ATOM 2718 N N . GLU A 1 352 ? -3.769 4.555 -6.682 1.00 92.00 352 GLU A N 1
ATOM 2719 C CA . GLU A 1 352 ? -3.606 3.113 -6.540 1.00 92.00 352 GLU A CA 1
ATOM 2720 C C . GLU A 1 352 ? -4.954 2.389 -6.672 1.00 92.00 352 GLU A C 1
ATOM 2722 O O . GLU A 1 352 ? -5.974 2.799 -6.112 1.00 92.00 352 GLU A O 1
ATOM 2727 N N . VAL A 1 353 ? -4.954 1.254 -7.379 1.00 92.75 353 VAL A N 1
ATOM 2728 C CA . VAL A 1 353 ? -6.171 0.468 -7.650 1.00 92.75 353 VAL A CA 1
ATOM 2729 C C . VAL A 1 353 ? -6.896 0.079 -6.360 1.00 92.75 353 VAL A C 1
ATOM 2731 O O . VAL A 1 353 ? -8.120 0.145 -6.305 1.00 92.75 353 VAL A O 1
ATOM 2734 N N . GLU A 1 354 ? -6.164 -0.285 -5.305 1.00 90.44 354 GLU A N 1
ATOM 2735 C CA . GLU A 1 354 ? -6.769 -0.733 -4.047 1.00 90.44 354 GLU A CA 1
ATOM 2736 C C . GLU A 1 354 ? -7.412 0.415 -3.255 1.00 90.44 354 GLU A C 1
ATOM 2738 O O . GLU A 1 354 ? -8.507 0.248 -2.711 1.00 90.44 354 GLU A O 1
ATOM 2743 N N . GLY A 1 355 ? -6.781 1.595 -3.233 1.00 90.19 355 GLY A N 1
ATOM 2744 C CA . GLY A 1 355 ? -7.347 2.786 -2.598 1.00 90.19 355 GLY A CA 1
ATOM 2745 C C . GLY A 1 355 ? -8.621 3.240 -3.306 1.00 90.19 355 GLY A C 1
ATOM 2746 O O . GLY A 1 355 ? -9.652 3.457 -2.667 1.00 90.19 355 GLY A O 1
ATOM 2747 N N . ALA A 1 356 ? -8.588 3.271 -4.637 1.00 92.44 356 ALA A N 1
ATOM 2748 C CA . ALA A 1 356 ? -9.739 3.603 -5.465 1.00 92.44 356 ALA A CA 1
ATOM 2749 C C . ALA A 1 356 ? -10.877 2.577 -5.366 1.00 92.44 356 ALA A C 1
ATOM 2751 O O . ALA A 1 356 ? -12.043 2.955 -5.276 1.00 92.44 356 ALA A O 1
ATOM 2752 N N . ARG A 1 357 ? -10.553 1.277 -5.323 1.00 93.69 357 ARG A N 1
ATOM 2753 C CA . ARG A 1 357 ? -11.522 0.191 -5.110 1.00 93.69 357 ARG A CA 1
ATOM 2754 C C . ARG A 1 357 ? -12.211 0.312 -3.757 1.00 93.69 357 ARG A C 1
ATOM 2756 O O . ARG A 1 357 ? -13.425 0.145 -3.667 1.00 93.69 357 ARG A O 1
ATOM 2763 N N . THR A 1 358 ? -11.441 0.628 -2.722 1.00 91.44 358 THR A N 1
ATOM 2764 C CA . THR A 1 358 ? -11.953 0.823 -1.364 1.00 91.44 358 THR A CA 1
ATOM 2765 C C . THR A 1 358 ? -12.886 2.030 -1.309 1.00 91.44 358 THR A C 1
ATOM 2767 O O . THR A 1 358 ? -14.016 1.902 -0.837 1.00 91.44 358 THR A O 1
ATOM 2770 N N . LEU A 1 359 ? -12.468 3.174 -1.867 1.00 91.88 359 LEU A N 1
ATOM 2771 C CA . LEU A 1 359 ? -13.317 4.361 -1.970 1.00 91.88 359 LEU A CA 1
ATOM 2772 C C . LEU A 1 359 ? -14.590 4.074 -2.775 1.00 91.88 359 LEU A C 1
ATOM 2774 O O . LEU A 1 359 ? -15.682 4.391 -2.312 1.00 91.88 359 LEU A O 1
ATOM 2778 N N . GLY A 1 360 ? -14.463 3.434 -3.939 1.00 93.81 360 GLY A N 1
ATOM 2779 C CA . GLY A 1 360 ? -15.589 3.050 -4.790 1.00 93.81 360 GLY A CA 1
ATOM 2780 C C . GLY A 1 360 ? -16.604 2.175 -4.053 1.00 93.81 360 GLY A C 1
ATOM 2781 O O . GLY A 1 360 ? -17.798 2.456 -4.096 1.00 93.81 360 GLY A O 1
ATOM 2782 N N . ALA A 1 361 ? -16.147 1.179 -3.288 1.00 91.25 361 ALA A N 1
ATOM 2783 C CA . ALA A 1 361 ? -17.027 0.361 -2.452 1.00 91.25 361 ALA A CA 1
ATOM 2784 C C . ALA A 1 361 ? -17.745 1.186 -1.367 1.00 91.25 361 ALA A C 1
ATOM 2786 O O . ALA A 1 361 ? -18.928 0.966 -1.102 1.00 91.25 361 ALA A O 1
ATOM 2787 N N . GLY A 1 362 ? -17.054 2.160 -0.766 1.00 90.12 362 GLY A N 1
ATOM 2788 C CA . GLY A 1 362 ? -17.645 3.085 0.202 1.00 90.12 362 GLY A CA 1
ATOM 2789 C C . GLY A 1 362 ? -18.711 3.993 -0.408 1.00 90.12 362 GLY A C 1
ATOM 2790 O O . GLY A 1 362 ? -19.806 4.103 0.145 1.00 90.12 362 GLY A O 1
ATOM 2791 N N . LEU A 1 363 ? -18.425 4.592 -1.567 1.00 91.81 363 LEU A N 1
ATOM 2792 C CA . LEU A 1 363 ? -19.377 5.412 -2.323 1.00 91.81 363 LEU A CA 1
ATOM 2793 C C . LEU A 1 363 ? -20.604 4.581 -2.732 1.00 91.81 363 LEU A C 1
ATOM 2795 O O . LEU A 1 363 ? -21.731 5.005 -2.491 1.00 91.81 363 LEU A O 1
ATOM 2799 N N . GLY A 1 364 ? -20.386 3.360 -3.234 1.00 91.94 364 GLY A N 1
ATOM 2800 C CA . GLY A 1 364 ? -21.430 2.435 -3.691 1.00 91.94 364 GLY A CA 1
ATOM 2801 C C . GLY A 1 364 ? -22.294 1.821 -2.585 1.00 91.94 364 GLY A C 1
ATOM 2802 O O . GLY A 1 364 ? -23.306 1.189 -2.878 1.00 91.94 364 GLY A O 1
ATOM 2803 N N . SER A 1 365 ? -21.954 2.024 -1.307 1.00 89.94 365 SER A N 1
ATOM 2804 C CA . SER A 1 365 ? -22.755 1.528 -0.176 1.00 89.94 365 SER A CA 1
ATOM 2805 C C . SER A 1 365 ? -24.136 2.197 -0.055 1.00 89.94 365 SER A C 1
ATOM 2807 O O . SER A 1 365 ? -24.995 1.712 0.681 1.00 89.94 365 SER A O 1
ATOM 2809 N N . GLY A 1 366 ? -24.357 3.320 -0.753 1.00 84.38 366 GLY A N 1
ATOM 2810 C CA . GLY A 1 366 ? -25.596 4.106 -0.706 1.00 84.38 366 GLY A CA 1
ATOM 2811 C C . GLY A 1 366 ? -25.721 5.009 0.526 1.00 84.38 366 GLY A C 1
ATOM 2812 O O . GLY A 1 366 ? -26.660 5.803 0.627 1.00 84.38 366 GLY A O 1
ATOM 2813 N N . SER A 1 367 ? -24.760 4.945 1.450 1.00 85.06 367 SER A N 1
ATOM 2814 C CA . SER A 1 367 ? -24.743 5.767 2.662 1.00 85.06 367 SER A CA 1
ATOM 2815 C C . SER A 1 367 ? -24.527 7.259 2.358 1.00 85.06 367 SER A C 1
ATOM 2817 O O . SER A 1 367 ? -25.029 8.114 3.086 1.00 85.06 367 SER A O 1
ATOM 2819 N N . LEU A 1 368 ? -23.889 7.586 1.228 1.00 87.06 368 LEU A N 1
ATOM 2820 C CA . LEU A 1 368 ? -23.639 8.953 0.751 1.00 87.06 368 LEU A CA 1
ATOM 2821 C C . LEU A 1 368 ? -24.692 9.460 -0.247 1.00 87.06 368 LEU A C 1
ATOM 2823 O O . LEU A 1 368 ? -24.400 10.261 -1.132 1.00 87.06 368 LEU A O 1
ATOM 2827 N N . GLY A 1 369 ? -25.954 9.057 -0.083 1.00 87.19 369 GLY A N 1
ATOM 2828 C CA . GLY A 1 369 ? -27.045 9.470 -0.974 1.00 87.19 369 GLY A CA 1
ATOM 2829 C C . GLY A 1 369 ? -27.342 10.981 -1.007 1.00 87.19 369 GLY A C 1
ATOM 2830 O O . GLY A 1 369 ? -28.164 11.417 -1.812 1.00 87.19 369 GLY A O 1
ATOM 2831 N N . ARG A 1 370 ? -26.711 11.788 -0.140 1.00 91.25 370 ARG A N 1
ATOM 2832 C CA . ARG A 1 370 ? -26.808 13.260 -0.125 1.00 91.25 370 ARG A CA 1
ATOM 2833 C C . ARG A 1 370 ? -25.561 13.984 -0.625 1.00 91.25 370 ARG A C 1
ATOM 2835 O O . ARG A 1 370 ? -25.573 15.208 -0.612 1.00 91.25 370 ARG A O 1
ATOM 2842 N N . LEU A 1 371 ? -24.533 13.257 -1.053 1.00 94.06 371 LEU A N 1
ATOM 2843 C CA . LEU A 1 371 ? -23.326 13.864 -1.590 1.00 94.06 371 LEU A CA 1
ATOM 2844 C C . LEU A 1 371 ? -23.657 14.599 -2.898 1.00 94.06 371 LEU A C 1
ATOM 2846 O O . LEU A 1 371 ? -24.216 14.004 -3.818 1.00 94.06 371 LEU A O 1
ATOM 2850 N N . GLU A 1 372 ? -23.339 15.887 -2.941 1.00 95.94 372 GLU A N 1
ATOM 2851 C CA . GLU A 1 372 ? -23.572 16.819 -4.050 1.00 95.94 372 GLU A CA 1
ATOM 2852 C C . GLU A 1 372 ? -22.244 17.179 -4.736 1.00 95.94 372 GLU A C 1
ATOM 2854 O O . GLU A 1 372 ? -22.191 17.257 -5.961 1.00 95.94 372 GLU A O 1
ATOM 2859 N N . GLU A 1 373 ? -21.148 17.281 -3.980 1.00 96.38 373 GLU A N 1
ATOM 2860 C CA . GLU A 1 373 ? -19.825 17.647 -4.494 1.00 96.38 373 GLU A CA 1
ATOM 2861 C C . GLU A 1 373 ? -18.748 16.638 -4.064 1.00 96.38 373 GLU A C 1
ATOM 2863 O O . GLU A 1 373 ? -18.645 16.299 -2.881 1.00 96.38 373 GLU A O 1
ATOM 2868 N N . LEU A 1 374 ? -17.920 16.182 -5.010 1.00 96.06 374 LEU A N 1
ATOM 2869 C CA . LEU A 1 374 ? -16.776 15.298 -4.759 1.00 96.06 374 LEU A CA 1
ATOM 2870 C C . LEU A 1 374 ? -15.504 15.862 -5.412 1.00 96.06 374 LEU A C 1
ATOM 2872 O O . LEU A 1 374 ? -15.459 16.037 -6.627 1.00 96.06 374 LEU A O 1
ATOM 2876 N N . GLY A 1 375 ? -14.475 16.136 -4.614 1.00 96.12 375 GLY A N 1
ATOM 2877 C CA . GLY A 1 375 ? -13.158 16.581 -5.076 1.00 96.12 375 GLY A CA 1
ATOM 2878 C C . GLY A 1 375 ? -12.147 15.438 -5.091 1.00 96.12 375 GLY A C 1
ATOM 2879 O O . GLY A 1 375 ? -11.973 14.760 -4.080 1.00 96.12 375 GLY A O 1
ATOM 2880 N N . LEU A 1 376 ? -11.499 15.200 -6.231 1.00 94.81 376 LEU A N 1
ATOM 2881 C CA . LEU A 1 376 ? -10.455 14.186 -6.419 1.00 94.81 376 LEU A CA 1
ATOM 2882 C C . LEU A 1 376 ? -9.266 14.754 -7.214 1.00 94.81 376 LEU A C 1
ATOM 2884 O O . LEU A 1 376 ? -8.605 14.036 -7.975 1.00 94.81 376 LEU A O 1
ATOM 2888 N N . ASP A 1 377 ? -8.996 16.049 -7.067 1.00 93.19 377 ASP A N 1
ATOM 2889 C CA . ASP A 1 377 ? -7.908 16.695 -7.791 1.00 93.19 377 ASP A CA 1
ATOM 2890 C C . ASP A 1 377 ? -6.550 16.162 -7.314 1.00 93.19 377 ASP A C 1
ATOM 2892 O O . ASP A 1 377 ? -6.381 15.760 -6.166 1.00 93.19 377 ASP A O 1
ATOM 2896 N N . ASN A 1 378 ? -5.570 16.117 -8.216 1.00 92.50 378 ASN A N 1
ATOM 2897 C CA . ASN A 1 378 ? -4.197 15.664 -7.967 1.00 92.50 378 ASN A CA 1
ATOM 2898 C C . ASN A 1 378 ? -4.075 14.313 -7.217 1.00 92.50 378 ASN A C 1
ATOM 2900 O O . ASN A 1 378 ? -3.227 14.121 -6.347 1.00 92.50 378 ASN A O 1
ATOM 2904 N N . CYS A 1 379 ? -4.958 13.364 -7.531 1.00 92.44 379 CYS A N 1
ATOM 2905 C CA . CYS A 1 379 ? -4.959 12.030 -6.925 1.00 92.44 379 CYS A CA 1
ATOM 2906 C C . CYS A 1 379 ? -4.184 10.972 -7.735 1.00 92.44 379 CYS A C 1
ATOM 2908 O O . CYS A 1 379 ? -4.170 9.816 -7.327 1.00 92.44 379 CYS A O 1
ATOM 2910 N N . HIS A 1 380 ? -3.563 11.339 -8.865 1.00 91.38 380 HIS A N 1
ATOM 2911 C CA . HIS A 1 380 ? -2.834 10.430 -9.774 1.00 91.38 380 HIS A CA 1
ATOM 2912 C C . HIS A 1 380 ? -3.655 9.205 -10.227 1.00 91.38 380 HIS A C 1
ATOM 2914 O O . HIS A 1 380 ? -3.204 8.063 -10.179 1.00 91.38 380 HIS A O 1
ATOM 2920 N N . GLN A 1 381 ? -4.909 9.428 -10.626 1.00 92.19 381 GLN A N 1
ATOM 2921 C CA . GLN A 1 381 ? -5.814 8.357 -11.047 1.00 92.19 381 GLN A CA 1
ATOM 2922 C C . GLN A 1 381 ? -5.470 7.842 -12.445 1.00 92.19 381 GLN A C 1
ATOM 2924 O O . GLN A 1 381 ? -5.424 8.611 -13.402 1.00 92.19 381 GLN A O 1
ATOM 2929 N N . ASN A 1 382 ? -5.328 6.523 -12.572 1.00 94.06 382 ASN A N 1
ATOM 2930 C CA . ASN A 1 382 ? -5.280 5.839 -13.861 1.00 94.06 382 ASN A CA 1
ATOM 2931 C C . ASN A 1 382 ? -6.679 5.334 -14.254 1.00 94.06 382 ASN A C 1
ATOM 2933 O O . ASN A 1 382 ? -7.611 5.329 -13.447 1.00 94.06 382 ASN A O 1
ATOM 2937 N N . ASP A 1 383 ? -6.829 4.854 -15.490 1.00 95.19 383 ASP A N 1
ATOM 2938 C CA . ASP A 1 383 ? -8.127 4.409 -16.021 1.00 95.19 383 ASP A CA 1
ATOM 2939 C C . ASP A 1 383 ? -8.810 3.329 -15.157 1.00 95.19 383 ASP A C 1
ATOM 2941 O O . ASP A 1 383 ? -10.038 3.289 -15.065 1.00 95.19 383 ASP A O 1
ATOM 2945 N N . THR A 1 384 ? -8.029 2.455 -14.507 1.00 95.38 384 THR A N 1
ATOM 2946 C CA . THR A 1 384 ? -8.562 1.360 -13.678 1.00 95.38 384 THR A CA 1
ATOM 2947 C C . THR A 1 384 ? -9.029 1.868 -12.318 1.00 95.38 384 THR A C 1
ATOM 2949 O O . THR A 1 384 ? -10.144 1.548 -11.901 1.00 95.38 384 THR A O 1
ATOM 2952 N N . SER A 1 385 ? -8.214 2.677 -11.628 1.00 94.94 385 SER A N 1
ATOM 2953 C CA . SER A 1 385 ? -8.612 3.279 -10.351 1.00 94.94 385 SER A CA 1
ATOM 2954 C C . SER A 1 385 ? -9.826 4.191 -10.530 1.00 94.94 385 SER A C 1
ATOM 2956 O O . SER A 1 385 ? -10.810 4.059 -9.800 1.00 94.94 385 SER A O 1
ATOM 2958 N N . PHE A 1 386 ? -9.829 5.027 -11.569 1.00 95.94 386 PHE A N 1
ATOM 2959 C CA . PHE A 1 386 ? -10.978 5.869 -11.892 1.00 95.94 386 PHE A CA 1
ATOM 2960 C C . PHE A 1 386 ? -12.246 5.050 -12.186 1.00 95.94 386 PHE A C 1
ATOM 2962 O O . PHE A 1 386 ? -13.325 5.385 -11.697 1.00 95.94 386 PHE A O 1
ATOM 2969 N N . GLY A 1 387 ? -12.120 3.928 -12.907 1.00 97.00 387 GLY A N 1
ATOM 2970 C CA . GLY A 1 387 ? -13.228 3.007 -13.175 1.00 97.00 387 GLY A CA 1
ATOM 2971 C C . GLY A 1 387 ? -13.952 2.532 -11.911 1.00 97.00 387 GLY A C 1
ATOM 2972 O O . GLY A 1 387 ? -15.181 2.603 -11.852 1.00 97.00 387 GLY A O 1
ATOM 2973 N N . HIS A 1 388 ? -13.201 2.130 -10.882 1.00 96.31 388 HIS A N 1
ATOM 2974 C CA . HIS A 1 388 ? -13.767 1.687 -9.604 1.00 96.31 388 HIS A CA 1
ATOM 2975 C C . HIS A 1 388 ? -14.495 2.799 -8.843 1.00 96.31 388 HIS A C 1
ATOM 2977 O O . HIS A 1 388 ? -15.552 2.557 -8.259 1.00 96.31 388 HIS A O 1
ATOM 2983 N N . ILE A 1 389 ? -13.949 4.017 -8.854 1.00 95.69 389 ILE A N 1
ATOM 2984 C CA . ILE A 1 389 ? -14.593 5.173 -8.218 1.00 95.69 389 ILE A CA 1
ATOM 2985 C C . ILE A 1 389 ? -15.910 5.485 -8.935 1.00 95.69 389 ILE A C 1
ATOM 2987 O O . ILE A 1 389 ? -16.937 5.677 -8.286 1.00 95.69 389 ILE A O 1
ATOM 2991 N N . VAL A 1 390 ? -15.903 5.467 -10.270 1.00 96.62 390 VAL A N 1
ATOM 2992 C CA . VAL A 1 390 ? -17.095 5.713 -11.090 1.00 96.62 390 VAL A CA 1
ATOM 2993 C C . VAL A 1 390 ? -18.190 4.679 -10.850 1.00 96.62 390 VAL A C 1
ATOM 2995 O O . VAL A 1 390 ? -19.353 5.066 -10.754 1.00 96.62 390 VAL A O 1
ATOM 2998 N N . ASP A 1 391 ? -17.847 3.395 -10.717 1.00 96.94 391 ASP A N 1
ATOM 2999 C CA . ASP A 1 391 ? -18.827 2.355 -10.374 1.00 96.94 391 ASP A CA 1
ATOM 3000 C C . ASP A 1 391 ? -19.507 2.671 -9.028 1.00 96.94 391 ASP A C 1
ATOM 3002 O O . ASP A 1 391 ? -20.734 2.682 -8.937 1.00 96.94 391 ASP A O 1
ATOM 3006 N N . GLY A 1 392 ? -18.721 3.058 -8.017 1.00 95.12 392 GLY A N 1
ATOM 3007 C CA . GLY A 1 392 ? -19.242 3.479 -6.715 1.00 95.12 392 GLY A CA 1
ATOM 3008 C C . GLY A 1 392 ? -20.162 4.703 -6.776 1.00 95.12 392 GLY A C 1
ATOM 3009 O O . GLY A 1 392 ? -21.215 4.720 -6.138 1.00 95.12 392 GLY A O 1
ATOM 3010 N N . ILE A 1 393 ? -19.796 5.719 -7.565 1.00 95.94 393 ILE A N 1
ATOM 3011 C CA . ILE A 1 393 ? -20.616 6.928 -7.751 1.00 95.94 393 ILE A CA 1
ATOM 3012 C C . ILE A 1 393 ? -21.958 6.579 -8.403 1.00 95.94 393 ILE A C 1
ATOM 3014 O O . ILE A 1 393 ? -23.000 7.054 -7.948 1.00 95.94 393 ILE A O 1
ATOM 3018 N N . ILE A 1 394 ? -21.939 5.757 -9.458 1.00 96.19 394 ILE A N 1
ATOM 3019 C CA . ILE A 1 394 ? -23.148 5.349 -10.187 1.00 96.19 394 ILE A CA 1
ATOM 3020 C C . ILE A 1 394 ? -24.111 4.600 -9.260 1.00 96.19 394 ILE A C 1
ATOM 3022 O O . ILE A 1 394 ? -25.318 4.841 -9.325 1.00 96.19 394 ILE A O 1
ATOM 3026 N N . ASP A 1 395 ? -23.585 3.732 -8.398 1.00 95.00 395 ASP A N 1
ATOM 3027 C CA . ASP A 1 395 ? -24.405 2.871 -7.548 1.00 95.00 395 ASP A CA 1
ATOM 3028 C C . ASP A 1 395 ? -24.927 3.582 -6.289 1.00 95.00 395 ASP A C 1
ATOM 3030 O O . ASP A 1 395 ? -26.041 3.295 -5.842 1.00 95.00 395 ASP A O 1
ATOM 3034 N N . GLY A 1 396 ? -24.166 4.524 -5.716 1.00 92.50 396 GLY A N 1
ATOM 3035 C CA . GLY A 1 396 ? -24.462 5.062 -4.383 1.00 92.50 396 GLY A CA 1
ATOM 3036 C C . GLY A 1 396 ? -24.611 6.579 -4.248 1.00 92.50 396 GLY A C 1
ATOM 3037 O O . GLY A 1 396 ? -25.069 7.037 -3.197 1.00 92.50 396 GLY A O 1
ATOM 3038 N N . CYS A 1 397 ? -24.305 7.373 -5.283 1.00 94.31 397 CYS A N 1
ATOM 3039 C CA . CYS A 1 397 ? -24.315 8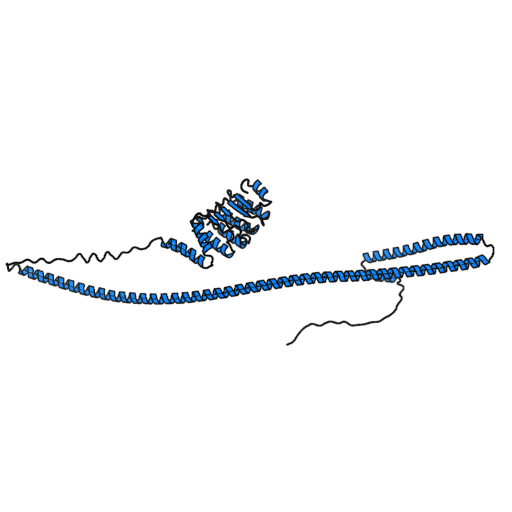.843 -5.212 1.00 94.31 397 CYS A CA 1
ATOM 3040 C C . CYS A 1 397 ? -25.255 9.500 -6.251 1.00 94.31 397 CYS A C 1
ATOM 3042 O O . CYS A 1 397 ? -24.813 10.297 -7.080 1.00 94.31 397 CYS A O 1
ATOM 3044 N N . PRO A 1 398 ? -26.580 9.252 -6.206 1.00 93.50 398 PRO A N 1
ATOM 3045 C CA . PRO A 1 398 ? -27.523 9.736 -7.225 1.00 93.50 398 PRO A CA 1
ATOM 3046 C C . PRO A 1 398 ? -27.733 11.260 -7.236 1.00 93.50 398 PRO A C 1
ATOM 3048 O O . PRO A 1 398 ? -28.367 11.783 -8.153 1.00 93.50 398 PRO A O 1
ATOM 3051 N N . ARG A 1 399 ? -27.270 11.972 -6.201 1.00 95.00 399 ARG A N 1
ATOM 3052 C CA . ARG A 1 399 ? -27.422 13.429 -6.054 1.00 95.00 399 ARG A CA 1
ATOM 3053 C C . ARG A 1 399 ? -26.150 14.207 -6.381 1.00 95.00 399 ARG A C 1
ATOM 3055 O O . ARG A 1 399 ? -26.186 15.426 -6.276 1.00 95.00 399 ARG A O 1
ATOM 3062 N N . LEU A 1 400 ? -25.082 13.529 -6.804 1.00 96.50 400 L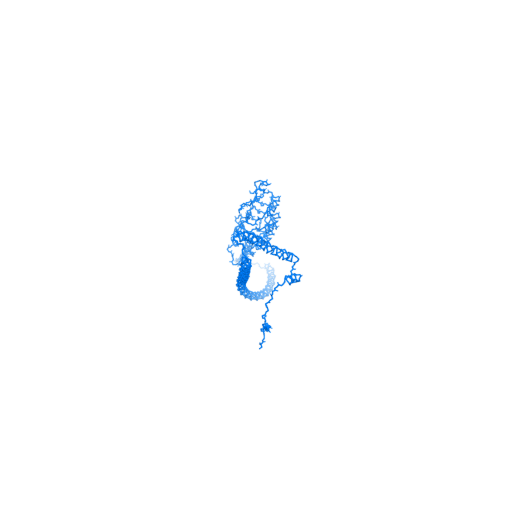EU A N 1
ATOM 3063 C CA . LEU A 1 400 ? -23.824 14.182 -7.141 1.00 96.50 400 LEU A CA 1
ATOM 3064 C C . LEU A 1 400 ? -24.029 15.130 -8.333 1.00 96.50 400 LEU A C 1
ATOM 3066 O O . LEU A 1 400 ? -24.458 14.704 -9.409 1.00 96.50 400 LEU A O 1
ATOM 3070 N N . THR A 1 401 ? -23.748 16.412 -8.120 1.00 97.19 401 THR A N 1
ATOM 3071 C CA . THR A 1 401 ? -23.862 17.484 -9.115 1.00 97.19 401 THR A CA 1
ATOM 3072 C C . THR A 1 401 ? -22.512 17.986 -9.583 1.00 97.19 401 THR A C 1
ATOM 3074 O O . THR A 1 401 ? -22.425 18.430 -10.718 1.00 97.19 401 THR A O 1
ATOM 3077 N N . SER A 1 402 ? -21.459 17.877 -8.773 1.00 97.56 402 SER A N 1
ATOM 3078 C CA . SER A 1 402 ? -20.130 18.371 -9.142 1.00 97.56 402 SER A CA 1
ATOM 3079 C C . SER A 1 402 ? -19.045 17.355 -8.796 1.00 97.56 402 SER A C 1
ATOM 3081 O O . SER A 1 402 ? -19.004 16.829 -7.682 1.00 97.56 402 SER A O 1
ATOM 3083 N N . LEU A 1 403 ? -18.160 17.084 -9.752 1.00 96.81 403 LEU A N 1
ATOM 3084 C CA . LEU A 1 403 ? -17.005 16.203 -9.587 1.00 96.81 403 LEU A CA 1
ATOM 3085 C C . LEU A 1 403 ? -15.748 16.896 -10.115 1.00 96.81 403 LEU A C 1
ATOM 3087 O O . LEU A 1 403 ? -15.700 17.258 -11.285 1.00 96.81 403 LEU A O 1
ATOM 3091 N N . TRP A 1 404 ? -14.733 17.054 -9.271 1.00 96.50 404 TRP A N 1
ATOM 3092 C CA . TRP A 1 404 ? -13.448 17.648 -9.654 1.00 96.50 404 TRP A CA 1
ATOM 3093 C C . TRP A 1 404 ? -12.405 16.549 -9.832 1.00 96.50 404 TRP A C 1
ATOM 3095 O O . TRP A 1 404 ? -12.240 15.712 -8.939 1.00 96.50 404 TRP A O 1
ATOM 3105 N N . LEU A 1 405 ? -11.770 16.503 -11.004 1.00 94.00 405 LEU A N 1
ATOM 3106 C CA . LEU A 1 405 ? -10.804 15.476 -11.383 1.00 94.00 405 LEU A CA 1
ATOM 3107 C C . LEU A 1 405 ? -9.510 16.088 -11.918 1.00 94.00 405 LEU A C 1
ATOM 3109 O O . LEU A 1 405 ? -9.510 17.031 -12.714 1.00 94.00 405 LEU A O 1
ATOM 3113 N N . SER A 1 406 ? -8.399 15.418 -11.615 1.00 88.88 406 SER A N 1
ATOM 3114 C CA . SER A 1 406 ? -7.130 15.639 -12.305 1.00 88.88 406 SER A CA 1
ATOM 3115 C C . SER A 1 406 ? -6.868 14.567 -13.357 1.00 88.88 406 SER A C 1
ATOM 3117 O O . SER A 1 406 ? -7.174 13.390 -13.165 1.00 88.88 406 SER A O 1
ATOM 3119 N N . THR A 1 407 ? -6.312 14.984 -14.494 1.00 78.69 407 THR A N 1
ATOM 3120 C CA . THR A 1 407 ? -6.197 14.148 -15.699 1.00 78.69 407 THR A CA 1
ATOM 3121 C C . THR A 1 407 ? -4.801 13.653 -15.987 1.00 78.69 407 THR A C 1
ATOM 3123 O O . THR A 1 407 ? -4.576 13.135 -17.079 1.00 78.69 407 THR A O 1
ATOM 3126 N N . ASP A 1 408 ? -3.856 13.860 -15.077 1.00 81.31 408 ASP A N 1
ATOM 3127 C CA . ASP A 1 408 ? -2.434 13.687 -15.381 1.00 81.31 408 ASP A CA 1
ATOM 3128 C C . ASP A 1 408 ? -2.102 12.279 -15.912 1.00 81.31 408 ASP A C 1
ATOM 3130 O O . ASP A 1 408 ? -1.147 12.119 -16.671 1.00 81.31 408 ASP A O 1
ATOM 3134 N N . GLU A 1 409 ? -2.935 11.279 -15.596 1.00 84.69 409 GLU A N 1
ATOM 3135 C CA . GLU A 1 409 ? -2.737 9.878 -15.985 1.00 84.69 409 GLU A CA 1
ATOM 3136 C C . GLU A 1 409 ? -3.935 9.218 -16.708 1.00 84.69 409 GLU A C 1
ATOM 3138 O O . GLU A 1 409 ? -3.876 8.026 -17.021 1.00 84.69 409 GLU A O 1
ATOM 3143 N N . LEU A 1 410 ? -5.009 9.957 -17.032 1.00 89.81 410 LEU A N 1
ATOM 3144 C CA . LEU A 1 410 ? -6.186 9.386 -17.709 1.00 89.81 410 LEU A CA 1
ATOM 3145 C C . LEU A 1 410 ? -6.001 9.311 -19.231 1.00 89.81 410 LEU A C 1
ATOM 3147 O O . LEU A 1 410 ? -5.824 10.322 -19.920 1.00 89.81 410 LEU A O 1
ATOM 3151 N N . THR A 1 411 ? -6.119 8.104 -19.784 1.00 93.25 411 THR A N 1
ATOM 3152 C CA . THR A 1 411 ? -6.016 7.875 -21.231 1.00 93.25 411 THR A CA 1
ATOM 3153 C C . THR A 1 411 ? -7.378 8.087 -21.918 1.00 93.25 411 THR A C 1
ATOM 3155 O O . THR A 1 411 ? -8.387 8.327 -21.248 1.00 93.25 411 THR A O 1
ATOM 3158 N N . PRO A 1 412 ? -7.481 7.989 -23.260 1.00 92.62 412 PRO A N 1
ATOM 3159 C CA . PRO A 1 412 ? -8.777 8.009 -23.942 1.00 92.62 412 PRO A CA 1
ATOM 3160 C C . PRO A 1 412 ? -9.783 6.962 -23.426 1.00 92.62 412 PRO A C 1
ATOM 3162 O O . PRO A 1 412 ? -10.985 7.203 -23.509 1.00 92.62 412 PRO A O 1
ATOM 3165 N N . ALA A 1 413 ? -9.318 5.842 -22.852 1.00 92.75 413 ALA A N 1
ATOM 3166 C CA . ALA A 1 413 ? -10.190 4.858 -22.204 1.00 92.75 413 ALA A CA 1
ATOM 3167 C C . ALA A 1 413 ? -10.848 5.417 -20.926 1.00 92.75 413 ALA A C 1
ATOM 3169 O O . ALA A 1 413 ? -12.014 5.131 -20.649 1.00 92.75 413 ALA A O 1
ATOM 3170 N N . GLY A 1 414 ? -10.154 6.289 -20.187 1.00 91.88 414 GLY A N 1
ATOM 3171 C CA . GLY A 1 414 ? -10.746 7.093 -19.117 1.00 91.88 414 GLY A CA 1
ATOM 3172 C C . GLY A 1 414 ? -11.909 7.956 -19.622 1.00 91.88 414 GLY A C 1
ATOM 3173 O O . GLY A 1 414 ? -12.956 8.018 -18.978 1.00 91.88 414 GLY A O 1
ATOM 3174 N N . GLY A 1 415 ? -11.792 8.518 -20.829 1.00 93.75 415 GLY A N 1
ATOM 3175 C CA . GLY A 1 415 ? -12.874 9.252 -21.493 1.00 93.75 415 GLY A CA 1
ATOM 3176 C C . GLY A 1 415 ? -14.144 8.416 -21.709 1.00 93.75 415 GLY A C 1
ATOM 3177 O O . GLY A 1 415 ? -15.251 8.907 -21.477 1.00 93.75 415 GLY A O 1
ATOM 3178 N N . ASP A 1 416 ? -14.019 7.134 -22.073 1.00 96.12 416 ASP A N 1
ATOM 3179 C CA . ASP A 1 416 ? -15.166 6.213 -22.175 1.00 96.12 416 ASP A CA 1
ATOM 3180 C C . ASP A 1 416 ? -15.861 6.021 -20.815 1.00 96.12 416 ASP A C 1
ATOM 3182 O O . ASP A 1 416 ? -17.096 6.026 -20.726 1.00 96.12 416 ASP A O 1
ATOM 3186 N N . THR A 1 417 ? -15.073 5.913 -19.742 1.00 96.50 417 THR A N 1
ATOM 3187 C CA . THR A 1 417 ? -15.570 5.815 -18.363 1.00 96.50 417 THR A CA 1
ATOM 3188 C C . THR A 1 417 ? -16.322 7.081 -17.945 1.00 96.50 417 THR A C 1
ATOM 3190 O O . THR A 1 417 ? -17.401 6.981 -17.353 1.00 96.50 417 THR A O 1
ATOM 3193 N N . VAL A 1 418 ? -15.832 8.265 -18.325 1.00 95.94 418 VAL A N 1
ATOM 3194 C CA . VAL A 1 418 ? -16.533 9.540 -18.098 1.00 95.94 418 VAL A CA 1
ATOM 3195 C C . VAL A 1 418 ? -17.862 9.585 -18.851 1.00 95.94 418 VAL A C 1
ATOM 3197 O O . VAL A 1 418 ? -18.881 9.938 -18.259 1.00 95.94 418 VAL A O 1
ATOM 3200 N N . ARG A 1 419 ? -17.915 9.160 -20.124 1.00 96.75 419 ARG A N 1
ATOM 3201 C CA . ARG A 1 419 ? -19.196 9.072 -20.861 1.00 96.75 419 ARG A CA 1
ATOM 3202 C C . ARG A 1 419 ? -20.194 8.178 -20.143 1.00 96.75 419 ARG A C 1
ATOM 3204 O O . ARG A 1 419 ? -21.377 8.510 -20.052 1.00 96.75 419 ARG A O 1
ATOM 3211 N N . ARG A 1 420 ? -19.732 7.030 -19.640 1.00 97.25 420 ARG A N 1
ATOM 3212 C CA . ARG A 1 420 ? -20.569 6.098 -18.874 1.00 97.25 420 ARG A CA 1
ATOM 3213 C C . ARG A 1 420 ? -21.136 6.773 -17.623 1.00 97.25 420 ARG A C 1
ATOM 3215 O O . ARG A 1 420 ? -22.334 6.638 -17.377 1.00 97.25 420 ARG A O 1
ATOM 3222 N N . LEU A 1 421 ? -20.311 7.525 -16.894 1.00 96.88 421 LEU A N 1
ATOM 3223 C CA . LEU A 1 421 ? -20.731 8.293 -15.722 1.00 96.88 421 LEU A CA 1
ATOM 3224 C C . LEU A 1 421 ? -21.772 9.363 -16.085 1.00 96.88 421 LEU A C 1
ATOM 3226 O O . LEU A 1 421 ? -22.868 9.365 -15.525 1.00 96.88 421 LEU A O 1
ATOM 3230 N N . LEU A 1 422 ? -21.487 10.214 -17.076 1.00 96.56 422 LEU A N 1
ATOM 3231 C CA . LEU A 1 422 ? -22.372 11.311 -17.490 1.00 96.56 422 LEU A CA 1
ATOM 3232 C C . LEU A 1 422 ? -23.739 10.819 -17.988 1.00 96.56 422 LEU A C 1
ATOM 3234 O O . LEU A 1 422 ? -24.757 11.469 -17.736 1.00 96.56 422 LEU A O 1
ATOM 3238 N N . ARG A 1 423 ? -23.797 9.657 -18.655 1.00 96.69 423 ARG A N 1
ATOM 3239 C CA . ARG A 1 423 ? -25.064 9.030 -19.082 1.00 96.69 423 ARG A CA 1
ATOM 3240 C C . ARG A 1 423 ? -25.897 8.507 -17.912 1.00 96.69 423 ARG A C 1
ATOM 3242 O O . ARG A 1 423 ? -27.118 8.436 -18.029 1.00 96.69 423 ARG A O 1
ATOM 3249 N N . ARG A 1 424 ? -25.256 8.101 -16.812 1.00 97.44 424 ARG A N 1
ATOM 3250 C CA . ARG A 1 424 ? -25.922 7.509 -15.640 1.00 97.44 424 ARG A CA 1
ATOM 3251 C C . ARG A 1 424 ? -26.279 8.530 -14.565 1.00 97.44 424 ARG A C 1
ATOM 3253 O O . ARG A 1 424 ? -27.272 8.322 -13.876 1.00 97.44 424 ARG A O 1
ATOM 3260 N N . VAL A 1 425 ? -25.535 9.630 -14.467 1.00 96.31 425 VAL A N 1
ATOM 3261 C CA . VAL A 1 425 ? -25.764 10.715 -13.503 1.00 96.31 425 VAL A CA 1
ATOM 3262 C C . VAL A 1 425 ? -26.073 12.000 -14.282 1.00 96.31 425 VAL A C 1
ATOM 3264 O O . VAL A 1 425 ? -25.151 12.725 -14.638 1.00 96.31 425 VAL A O 1
ATOM 3267 N N . PRO A 1 426 ? -27.344 12.306 -14.613 1.00 91.69 426 PRO A N 1
ATOM 3268 C CA . PRO A 1 426 ? -27.683 13.332 -15.612 1.00 91.69 426 PRO A CA 1
ATOM 3269 C C . PRO A 1 426 ? -27.352 14.772 -15.209 1.00 91.69 426 PRO A C 1
ATOM 3271 O O . PRO A 1 426 ? -27.262 15.636 -16.073 1.00 91.69 426 PRO A O 1
ATOM 3274 N N . ARG A 1 427 ? -27.216 15.034 -13.905 1.00 94.62 427 ARG A N 1
ATOM 3275 C CA . ARG A 1 427 ? -26.979 16.371 -13.336 1.00 94.62 427 ARG A CA 1
ATOM 3276 C C . ARG A 1 427 ? -25.515 16.642 -12.996 1.00 94.62 427 ARG A C 1
ATOM 3278 O O . ARG A 1 427 ? -25.231 17.666 -12.396 1.00 94.62 427 ARG A O 1
ATOM 3285 N N . LEU A 1 428 ? -24.625 15.709 -13.324 1.00 97.00 428 LEU A N 1
ATOM 3286 C CA . LEU A 1 428 ? -23.216 15.829 -12.985 1.00 97.00 428 LEU A CA 1
ATOM 3287 C C . LEU A 1 428 ? -22.507 16.794 -13.937 1.00 97.00 428 LEU A C 1
ATOM 3289 O O . LEU A 1 428 ? -22.535 16.568 -15.151 1.00 97.00 428 LEU A O 1
ATOM 3293 N N . GLU A 1 429 ? -21.852 17.791 -13.363 1.00 97.00 429 GLU A N 1
ATOM 3294 C CA . GLU A 1 429 ? -20.851 18.666 -13.964 1.00 97.00 429 GLU A CA 1
ATOM 3295 C C . GLU A 1 429 ? -19.463 18.186 -13.521 1.00 97.00 429 GLU A C 1
ATOM 3297 O O . GLU A 1 429 ? -19.260 17.840 -12.352 1.00 97.00 429 GLU A O 1
ATOM 3302 N N . ILE A 1 430 ? -18.516 18.113 -14.453 1.00 95.31 430 ILE A N 1
ATOM 3303 C CA . ILE A 1 430 ? -17.159 17.639 -14.183 1.00 95.31 430 ILE A CA 1
ATOM 3304 C C . ILE A 1 430 ? -16.179 18.778 -14.428 1.00 95.31 430 ILE A C 1
ATOM 3306 O O . ILE A 1 430 ? -16.072 19.253 -15.549 1.00 95.31 430 ILE A O 1
ATOM 3310 N N . GLY A 1 431 ? -15.450 19.182 -13.391 1.00 94.19 431 GLY A N 1
ATOM 3311 C CA . GLY A 1 431 ? -14.333 20.115 -13.498 1.00 94.19 431 GLY A CA 1
ATOM 3312 C C . GLY A 1 431 ? -13.006 19.377 -13.676 1.00 94.19 431 GLY A C 1
ATOM 3313 O O . GLY A 1 431 ? -12.800 18.315 -13.087 1.00 94.19 431 GLY A O 1
ATOM 3314 N N . TRP A 1 432 ? -12.097 19.951 -14.468 1.00 90.12 432 TRP A N 1
ATOM 3315 C CA . TRP A 1 432 ? -10.804 19.344 -14.801 1.00 90.12 432 TRP A CA 1
ATOM 3316 C C . TRP A 1 432 ? -9.624 20.245 -14.454 1.00 90.12 432 TRP A C 1
ATOM 3318 O O . TRP A 1 432 ? -9.655 21.450 -14.721 1.00 90.12 432 TRP A O 1
ATOM 3328 N N . SER A 1 433 ? -8.536 19.644 -13.971 1.00 85.50 433 SER A N 1
ATOM 3329 C CA . SER A 1 433 ? -7.249 20.325 -13.815 1.00 85.50 433 SER A CA 1
ATOM 3330 C C . SER A 1 433 ? -6.063 19.358 -13.999 1.00 85.50 433 SER A C 1
ATOM 3332 O O . SER A 1 433 ? -5.792 18.564 -13.092 1.00 85.50 433 SER A O 1
ATOM 3334 N N . PRO A 1 434 ? -5.322 19.397 -15.132 1.00 86.94 434 PRO A N 1
ATOM 3335 C CA . PRO A 1 434 ? -5.541 20.172 -16.364 1.00 86.94 434 PRO A CA 1
ATOM 3336 C C . PRO A 1 434 ? -6.659 19.595 -17.260 1.00 86.94 434 PRO A C 1
ATOM 3338 O O . PRO A 1 434 ? -7.203 18.530 -17.000 1.00 86.94 434 PRO A O 1
ATOM 3341 N N . ARG A 1 435 ? -7.032 20.306 -18.336 1.00 87.19 435 ARG A N 1
ATOM 3342 C CA . ARG A 1 435 ? -8.063 19.850 -19.287 1.00 87.19 435 ARG A CA 1
ATOM 3343 C C . ARG A 1 435 ? -7.489 18.766 -20.225 1.00 87.19 435 ARG A C 1
ATOM 3345 O O . ARG A 1 435 ? -6.504 19.051 -20.913 1.00 87.19 435 ARG A O 1
ATOM 3352 N N . PRO A 1 436 ? -8.077 17.557 -20.316 1.00 87.88 436 PRO A N 1
ATOM 3353 C CA . PRO A 1 436 ? -7.529 16.479 -21.132 1.00 87.88 436 PRO A CA 1
ATOM 3354 C C . PRO A 1 436 ? -7.872 16.697 -22.609 1.00 87.88 436 PRO A C 1
ATOM 3356 O O . PRO A 1 436 ? -8.931 17.233 -22.939 1.00 87.88 436 PRO A O 1
ATOM 3359 N N . SER A 1 437 ? -7.019 16.231 -23.522 1.00 89.94 437 SER A N 1
ATOM 3360 C CA . SER A 1 437 ? -7.192 16.448 -24.971 1.00 89.94 437 SER A CA 1
ATOM 3361 C C . SER A 1 437 ? -8.470 15.832 -25.556 1.00 89.94 437 SER A C 1
ATOM 3363 O O . SER A 1 437 ? -8.952 16.282 -26.592 1.00 89.94 437 SER A O 1
ATOM 3365 N N . TRP A 1 438 ? -9.043 14.821 -24.898 1.00 90.19 438 TRP A N 1
ATOM 3366 C CA . TRP A 1 438 ? -10.307 14.192 -25.291 1.00 90.19 438 TRP A CA 1
ATOM 3367 C C . TRP A 1 438 ? -11.557 14.882 -24.713 1.00 90.19 438 TRP A C 1
ATOM 3369 O O . TRP A 1 438 ? -12.669 14.527 -25.104 1.00 90.19 438 TRP A O 1
ATOM 3379 N N . SER A 1 439 ? -11.415 15.876 -23.826 1.00 89.50 439 SER A N 1
ATOM 3380 C CA . SER A 1 439 ? -12.566 16.570 -23.216 1.00 89.50 439 SER A CA 1
ATOM 3381 C C . SER A 1 439 ? -13.398 17.378 -24.210 1.00 89.50 439 SER A C 1
ATOM 3383 O O . SER A 1 439 ? -14.609 17.449 -24.042 1.00 89.50 439 SER A O 1
ATOM 3385 N N . ASP A 1 440 ? -12.806 17.918 -25.280 1.00 91.00 440 ASP A N 1
ATOM 3386 C CA . ASP A 1 440 ? -13.563 18.660 -26.302 1.00 91.00 440 ASP A CA 1
ATOM 3387 C C . ASP A 1 440 ? -14.614 17.778 -26.994 1.00 91.00 440 ASP A C 1
ATOM 3389 O O . ASP A 1 440 ? -15.697 18.243 -27.346 1.00 91.00 440 ASP A O 1
ATOM 3393 N N . GLN A 1 441 ? -14.326 16.480 -27.152 1.00 91.88 441 GLN A N 1
ATOM 3394 C CA . GLN A 1 441 ? -15.298 15.525 -27.687 1.00 91.88 441 GLN A CA 1
ATOM 3395 C C . GLN A 1 441 ? -16.431 15.255 -26.694 1.00 91.88 441 GLN A C 1
ATOM 3397 O O . GLN A 1 441 ? -17.569 15.054 -27.114 1.00 91.88 441 GLN A O 1
ATOM 3402 N N . LEU A 1 442 ? -16.132 15.247 -25.391 1.00 92.12 442 LEU A N 1
ATOM 3403 C CA . LEU A 1 442 ? -17.148 15.087 -24.354 1.00 92.12 442 LEU A CA 1
ATOM 3404 C C . LEU A 1 442 ? -18.029 16.321 -24.228 1.00 92.12 442 LEU A C 1
ATOM 3406 O O . LEU A 1 442 ? -19.233 16.157 -24.107 1.00 92.12 442 LEU A O 1
ATOM 3410 N N . GLU A 1 443 ? -17.461 17.522 -24.312 1.00 94.31 443 GLU A N 1
ATOM 3411 C CA . GLU A 1 443 ? -18.235 18.768 -24.292 1.00 94.31 443 GLU A CA 1
ATOM 3412 C C . GLU A 1 443 ? -19.149 18.875 -25.523 1.00 94.31 443 GLU A C 1
ATOM 3414 O O . GLU A 1 443 ? -20.281 19.337 -25.426 1.00 94.31 443 GLU A O 1
ATOM 3419 N N . ALA A 1 444 ? -18.720 18.358 -26.680 1.00 94.44 444 ALA A N 1
ATOM 3420 C CA . ALA A 1 444 ? -19.591 18.249 -27.850 1.00 94.44 444 ALA A CA 1
ATOM 3421 C C . ALA A 1 444 ? -20.753 17.246 -27.654 1.00 94.44 444 ALA A C 1
ATOM 3423 O O . ALA A 1 444 ? -21.840 17.461 -28.191 1.00 94.44 444 ALA A O 1
ATOM 3424 N N . GLU A 1 445 ? -20.541 16.152 -26.912 1.00 95.50 445 GLU A N 1
ATOM 3425 C CA . GLU A 1 445 ? -21.568 15.131 -26.628 1.00 95.50 445 GLU A CA 1
ATOM 3426 C C . GLU A 1 445 ? -22.490 15.524 -25.455 1.00 95.50 445 GLU A C 1
ATOM 3428 O O . GLU A 1 445 ? -23.676 15.187 -25.454 1.00 95.50 445 GLU A O 1
ATOM 3433 N N . PHE A 1 446 ? -21.962 16.258 -24.473 1.00 95.69 446 PHE A N 1
ATOM 3434 C CA . PHE A 1 446 ? -22.615 16.647 -23.222 1.00 95.69 446 PHE A CA 1
ATOM 3435 C C . PHE A 1 446 ? -22.398 18.146 -22.926 1.00 95.69 446 PHE A C 1
ATOM 3437 O O . PHE A 1 446 ? -21.728 18.478 -21.949 1.00 95.69 446 PHE A O 1
ATOM 3444 N N . PRO A 1 447 ? -22.967 19.057 -23.735 1.00 94.12 447 PRO A N 1
ATOM 3445 C CA . PRO A 1 447 ? -22.691 20.489 -23.634 1.00 94.12 447 PRO A CA 1
ATOM 3446 C C . PRO A 1 447 ? -23.101 21.077 -22.281 1.00 94.12 447 PRO A C 1
ATOM 3448 O O . PRO A 1 447 ? -24.217 20.840 -21.805 1.00 94.12 447 PRO A O 1
ATOM 3451 N N . GLY A 1 448 ? -22.208 21.879 -21.692 1.00 91.56 448 GLY A N 1
ATOM 3452 C CA . GLY A 1 448 ? -22.397 22.531 -20.396 1.00 91.56 448 GLY A CA 1
ATOM 3453 C C . GLY A 1 448 ? -22.185 21.616 -19.189 1.00 91.56 448 GLY A C 1
ATOM 3454 O O . GLY A 1 448 ? -22.680 21.936 -18.111 1.00 91.56 448 GLY A O 1
ATOM 3455 N N . ARG A 1 449 ? -21.510 20.470 -19.363 1.00 92.31 449 ARG A N 1
ATOM 3456 C CA . ARG A 1 449 ? -21.244 19.499 -18.283 1.00 92.31 449 ARG A CA 1
ATOM 3457 C C . ARG A 1 449 ? -19.755 19.212 -18.043 1.00 92.31 449 ARG A C 1
ATOM 3459 O O . ARG A 1 449 ? -19.465 18.430 -17.135 1.00 92.31 449 ARG A O 1
ATOM 3466 N N . ILE A 1 450 ? -18.842 19.777 -18.839 1.00 89.62 450 ILE A N 1
ATOM 3467 C CA . ILE A 1 450 ? -17.380 19.541 -18.824 1.00 89.62 450 ILE A CA 1
ATOM 3468 C C . ILE A 1 450 ? -16.604 20.848 -18.626 1.00 89.62 450 ILE A C 1
ATOM 3470 O O . ILE A 1 450 ? -17.071 21.901 -19.116 1.00 89.62 450 ILE A O 1
#

Sequence (450 aa):
MAHSRPTGVAAARSGVGSTTREVLDNTFLLDFAKHNMSPTEQFQLGVSLKLKSATVREIIRDSDDAVSNTFAILESWLVSRTNDDNSAALFNELSAACVYIKRADLVEFVRCEQVRQLREGQKRKSEKAQSQKKLFNEQMLVARRELQKSQACLQQERTDHQTTKACLQQEVTDHQTTKASLQQEVTDHRTTQASLQQEVTDHRTTQASLQKEITAHAKTKASLQQTSAELQKTKAVSEKRSDTTGASAAAGKSPVPTQEFLQQLHAAAKPVPGESDEKKLRALRVMSMLRADGRAELWQQVAHDIMKGGRLDMTKVITTRNLCDLVFVLSSPSSAGQITTLDLSDNPVLGEVEGARTLGAGLGSGSLGRLEELGLDNCHQNDTSFGHIVDGIIDGCPRLTSLWLSTDELTPAGGDTVRRLLRRVPRLEIGWSPRPSWSDQLEAEFPGRI

Foldseek 3Di:
DDDDDDDDDDDDDDDDDDDDDDPDDPVVVLVVCVVPHDPVVSVVVVVVVVVVVVVVVVVVVVVVVVVVVVLVVVVVVLVVPDPDPVSVVVNVVVVVVVVVVVVVVVVVVVVVVVVVVVVVVVVVVVVVVVVVVVVVVVVVVVVVVVVVVVVVVVVVVVVVVVVVVVVVVVVVVVVVVVVVVVVVVVVVVVVVVVVVVVVVVVVVVVVVVVVVVVVVVVVVVVVVVVVVVVVVVVVVVVVVVVVPDDDDDDDDDDDDDDPPVVVVPPPPDDDDDDDPVVVVVVVVVQQVVVVVPVPSPLVVVQVVVLVPAQADACAPPDDLVVLLVVLVQLLDLVRQVRHQEYAHENALLLQDLSSLLSLLVSLLSQSNQNHAYYHHHNNNHELNSLLSNLNSCLRHHLNHQEYEYECPHYDVSSVVSVVVSCVRRVRHAYHYVVDDPCVVVVCVVNPPRD

Organism: Ridgeia piscesae (NCBI:txid27915)

pLDDT: mean 77.13, std 21.15, range [27.48, 98.56]